Protein AF-A0A316ZAU4-F1 (afdb_monomer_lite)

Radius of gyration: 30.76 Å; chains: 1; bounding box: 51×121×103 Å

Organism: NCBI:txid58919

Foldseek 3Di:
DWAAAEQPPAPLCRLVRRVVLVCQLAAYEYAPDDQPDLDDDDHDVVRLVSNLVSCVVRNVQLRYEYEAHPQQAQLAPPPVSNVSNLSSVLVVQLVCQSSVHQHYEYELHFPQPVDDLLSSLLSSLVSLQVSVVPHDSGHQYAHEAALQPDGGARLALLSVLSSCVSHDPNVRYAYAYAPVSPVSSPQQQQDPVSVVVSVVRNCVRHRLVRHAAYEHDDDAAAQAQPDPSHPQSLLCCQAPPSCVVHHYYYPHLDPSSLRVVLSVQSHPFDSDVVRSVSSVVSVVVVVVVVVVVVVVVVVVVVVVVVVVVVVVVVVVVVPPPDDDDDDDDDDDDDDDDDDDDDDDSPDPDPPDDDPDPPPPDDDDDDDDDDDDDDDDDDDDDDDDDDDDDDDDDDDDDDDDDDDDDDDD

Structure (mmCIF, N/CA/C/O backbone):
data_AF-A0A316ZAU4-F1
#
_entry.id   AF-A0A316ZAU4-F1
#
loop_
_atom_site.group_PDB
_atom_site.id
_atom_site.type_symbol
_atom_site.label_atom_id
_atom_site.label_alt_id
_atom_site.label_comp_id
_atom_site.label_asym_id
_atom_site.label_entity_id
_atom_site.label_seq_id
_atom_site.pdbx_PDB_ins_code
_atom_site.Cartn_x
_atom_site.Cartn_y
_atom_site.Cartn_z
_atom_site.occupancy
_atom_site.B_iso_or_equiv
_atom_site.auth_seq_id
_atom_site.auth_comp_id
_atom_site.auth_asym_id
_atom_site.auth_atom_id
_atom_site.pdbx_PDB_model_num
ATOM 1 N N . VAL A 1 1 ? 2.815 -11.013 -7.780 1.00 87.25 1 VAL A N 1
ATOM 2 C CA . VAL A 1 1 ? 3.074 -9.557 -7.903 1.00 87.25 1 VAL A CA 1
ATOM 3 C C . VAL A 1 1 ? 2.043 -8.928 -8.826 1.00 87.25 1 VAL A C 1
ATOM 5 O O . VAL A 1 1 ? 1.837 -9.440 -9.920 1.00 87.25 1 VAL A O 1
ATOM 8 N N . GLY A 1 2 ? 1.412 -7.830 -8.415 1.00 89.62 2 GLY A N 1
ATOM 9 C CA . GLY A 1 2 ? 0.558 -7.025 -9.292 1.00 89.62 2 GLY A CA 1
ATOM 10 C C . GLY A 1 2 ? 0.738 -5.532 -9.057 1.00 89.62 2 GLY A C 1
ATOM 11 O O . GLY A 1 2 ? 1.816 -5.103 -8.658 1.00 89.62 2 GLY A O 1
ATOM 12 N N . ALA A 1 3 ? -0.288 -4.733 -9.349 1.00 89.75 3 ALA A N 1
ATOM 13 C CA . ALA A 1 3 ? -0.205 -3.277 -9.273 1.00 89.75 3 ALA A CA 1
ATOM 14 C C . ALA A 1 3 ? -1.534 -2.631 -8.872 1.00 89.75 3 ALA A C 1
ATOM 16 O O . ALA A 1 3 ? -2.580 -3.290 -8.838 1.00 89.75 3 ALA A O 1
ATOM 17 N N . HIS A 1 4 ? -1.490 -1.330 -8.598 1.00 89.94 4 HIS A N 1
ATOM 18 C CA . HIS A 1 4 ? -2.667 -0.510 -8.372 1.00 89.94 4 HIS A CA 1
ATOM 19 C C . HIS A 1 4 ? -3.370 -0.171 -9.699 1.00 89.94 4 HIS A C 1
ATOM 21 O O . HIS A 1 4 ? -3.170 0.888 -10.293 1.00 89.94 4 HIS A O 1
ATOM 27 N N . VAL A 1 5 ? -4.257 -1.043 -10.165 1.00 89.62 5 VAL A N 1
ATOM 28 C CA . VAL A 1 5 ? -4.909 -0.905 -11.474 1.00 89.62 5 VAL A CA 1
ATOM 29 C C . VAL A 1 5 ? -6.103 0.050 -11.464 1.00 89.62 5 VAL A C 1
ATOM 31 O O . VAL A 1 5 ? -6.758 0.280 -10.445 1.00 89.62 5 VAL A O 1
ATOM 34 N N . SER A 1 6 ? -6.392 0.622 -12.635 1.00 88.62 6 SER A N 1
ATOM 35 C CA . SER A 1 6 ? -7.574 1.463 -12.826 1.00 88.62 6 SER A CA 1
ATOM 36 C C . SER A 1 6 ? -8.860 0.635 -12.869 1.00 88.62 6 SER A C 1
ATOM 38 O O . SER A 1 6 ? -8.873 -0.499 -13.351 1.00 88.62 6 SER A O 1
ATOM 40 N N . MET A 1 7 ? -9.952 1.256 -12.429 1.00 88.69 7 MET A N 1
ATOM 41 C CA . MET A 1 7 ? -11.329 0.788 -12.599 1.00 88.69 7 MET A CA 1
ATOM 42 C C . MET A 1 7 ? -12.154 1.714 -13.508 1.00 88.69 7 MET A C 1
ATOM 44 O O . MET A 1 7 ? -13.380 1.781 -13.407 1.00 88.69 7 MET A O 1
ATOM 48 N N . ALA A 1 8 ? -11.497 2.500 -14.366 1.00 85.38 8 ALA A N 1
ATOM 49 C CA . ALA A 1 8 ? -12.200 3.346 -15.319 1.00 85.38 8 ALA A CA 1
ATOM 50 C C . ALA A 1 8 ? -13.136 2.503 -16.199 1.00 85.38 8 ALA A C 1
ATOM 52 O O . ALA A 1 8 ? -12.765 1.451 -16.720 1.00 85.38 8 ALA A O 1
ATOM 53 N N . GLY A 1 9 ? -14.374 2.976 -16.342 1.00 83.31 9 GLY A N 1
ATOM 54 C CA . GLY A 1 9 ? -15.442 2.256 -17.037 1.00 83.31 9 GLY A CA 1
ATOM 55 C C . GLY A 1 9 ? -16.214 1.249 -16.177 1.00 83.31 9 GLY A C 1
ATOM 56 O O . GLY A 1 9 ? -17.257 0.802 -16.631 1.00 83.31 9 GLY A O 1
ATOM 57 N N . GLY A 1 10 ? -15.764 0.941 -14.955 1.00 88.81 10 GLY A N 1
ATOM 58 C CA . GLY A 1 10 ? -16.443 0.018 -14.042 1.00 88.81 10 GLY A CA 1
ATOM 59 C C . GLY A 1 10 ? -15.467 -0.753 -13.149 1.00 88.81 10 GLY A C 1
ATOM 60 O O . GLY A 1 10 ? -14.318 -0.999 -13.522 1.00 88.81 10 GLY A O 1
ATOM 61 N N . ILE A 1 11 ? -15.929 -1.158 -11.964 1.00 91.50 11 ILE A N 1
ATOM 62 C CA . ILE A 1 11 ? -15.140 -1.932 -10.990 1.00 91.50 11 ILE A CA 1
ATOM 63 C C . ILE A 1 11 ? -14.670 -3.276 -11.568 1.00 91.50 11 ILE A C 1
ATOM 65 O O . ILE A 1 11 ? -13.545 -3.710 -11.332 1.00 91.50 11 ILE A O 1
ATOM 69 N N . GLU A 1 12 ? -15.500 -3.901 -12.394 1.00 90.81 12 GLU A N 1
ATOM 70 C CA . GLU A 1 12 ? -15.244 -5.154 -13.093 1.00 90.81 12 GLU A CA 1
ATOM 71 C C . GLU A 1 12 ? -14.063 -5.075 -14.074 1.00 90.81 12 GLU A C 1
ATOM 73 O O . GLU A 1 12 ? -13.353 -6.068 -14.267 1.00 90.81 12 GLU A O 1
ATOM 78 N N . SER A 1 13 ? -13.799 -3.889 -14.634 1.00 91.56 13 SER A N 1
ATOM 79 C CA . SER A 1 13 ? -12.688 -3.643 -15.561 1.00 91.56 13 SER A CA 1
ATOM 80 C C . SER A 1 13 ? -11.326 -3.763 -14.880 1.00 91.56 13 SER A C 1
ATOM 82 O O . SER A 1 13 ? -10.329 -4.043 -15.547 1.00 91.56 13 SER A O 1
ATOM 84 N N . ALA A 1 14 ? -11.262 -3.612 -13.551 1.00 91.31 14 ALA A N 1
ATOM 85 C CA . ALA A 1 14 ? -10.018 -3.751 -12.799 1.00 91.31 14 ALA A CA 1
ATOM 86 C C . ALA A 1 14 ? -9.353 -5.119 -13.026 1.00 91.31 14 ALA A C 1
ATOM 88 O O . ALA A 1 14 ? -8.132 -5.199 -13.144 1.00 91.31 14 ALA A O 1
ATOM 89 N N . ILE A 1 15 ? -10.147 -6.187 -13.164 1.00 91.00 15 ILE A N 1
ATOM 90 C CA . ILE A 1 15 ? -9.628 -7.542 -13.388 1.00 91.00 15 ILE A CA 1
ATOM 91 C C . ILE A 1 15 ? -9.032 -7.692 -14.796 1.00 91.00 15 ILE A C 1
ATOM 93 O O . ILE A 1 15 ? -7.989 -8.319 -14.965 1.00 91.00 15 ILE A O 1
ATOM 97 N N . GLU A 1 16 ? -9.633 -7.079 -15.819 1.00 88.81 16 GLU A N 1
ATOM 98 C CA . GLU A 1 16 ? -9.046 -7.076 -17.169 1.00 88.81 16 GLU A CA 1
ATOM 99 C C . GLU A 1 16 ? -7.742 -6.275 -17.209 1.00 88.81 16 GLU A C 1
ATOM 101 O O . GLU A 1 16 ? -6.743 -6.723 -17.778 1.00 88.81 16 GLU A O 1
ATOM 106 N N . ASN A 1 17 ? -7.732 -5.119 -16.544 1.00 90.38 17 ASN A N 1
ATOM 107 C CA . ASN A 1 17 ? -6.554 -4.266 -16.449 1.00 90.38 17 ASN A CA 1
ATOM 108 C C . ASN A 1 17 ? -5.404 -4.984 -15.725 1.00 90.38 17 ASN A C 1
ATOM 110 O O . ASN A 1 17 ? -4.269 -4.944 -16.203 1.00 90.38 17 ASN A O 1
ATOM 114 N N . ALA A 1 18 ? -5.698 -5.717 -14.647 1.00 88.38 18 ALA A N 1
ATOM 115 C CA . ALA A 1 18 ? -4.747 -6.581 -13.945 1.00 88.38 18 ALA A CA 1
ATOM 116 C C . ALA A 1 18 ? -4.093 -7.616 -14.869 1.00 88.38 18 ALA A C 1
ATOM 118 O O . ALA A 1 18 ? -2.869 -7.760 -14.900 1.00 88.38 18 ALA A O 1
ATOM 119 N N . LYS A 1 19 ? -4.895 -8.304 -15.683 1.00 87.44 19 LYS A N 1
ATOM 120 C CA . LYS A 1 19 ? -4.382 -9.288 -16.644 1.00 87.44 19 LYS A CA 1
ATOM 121 C C . LYS A 1 19 ? -3.487 -8.644 -17.700 1.00 87.44 19 LYS A C 1
ATOM 123 O O . LYS A 1 19 ? -2.449 -9.198 -18.059 1.00 87.44 19 LYS A O 1
ATOM 128 N N . SER A 1 20 ? -3.852 -7.452 -18.174 1.00 87.25 20 SER A N 1
ATOM 129 C CA . SER A 1 20 ? -3.108 -6.750 -19.230 1.00 87.25 20 SER A CA 1
ATOM 130 C C . SER A 1 20 ? -1.668 -6.381 -18.842 1.00 87.25 20 SER A C 1
ATOM 132 O O . SER A 1 20 ? -0.811 -6.260 -19.717 1.00 87.25 20 SER A O 1
ATOM 134 N N . ILE A 1 21 ? -1.384 -6.251 -17.541 1.00 84.81 21 ILE A N 1
ATOM 135 C CA . ILE A 1 21 ? -0.046 -5.947 -17.011 1.00 84.81 21 ILE A CA 1
ATOM 136 C C . ILE A 1 21 ? 0.742 -7.198 -16.593 1.00 84.81 21 ILE A C 1
ATOM 138 O O . ILE A 1 21 ? 1.835 -7.076 -16.050 1.00 84.81 21 ILE A O 1
ATOM 142 N N . GLY A 1 22 ? 0.208 -8.398 -16.842 1.00 81.00 22 GLY A N 1
ATOM 143 C CA . GLY A 1 22 ? 0.849 -9.664 -16.478 1.00 81.00 22 GLY A CA 1
ATOM 144 C C . GLY A 1 22 ? 0.615 -10.106 -15.031 1.00 81.00 22 GLY A C 1
ATOM 145 O O . GLY A 1 22 ? 1.192 -11.105 -14.613 1.00 81.00 22 GLY A O 1
ATOM 146 N N . ALA A 1 23 ? -0.258 -9.429 -14.277 1.00 80.50 23 ALA A N 1
ATOM 147 C CA . ALA A 1 23 ? -0.613 -9.791 -12.902 1.00 80.50 23 ALA A CA 1
ATOM 148 C C . ALA A 1 23 ? -1.681 -10.905 -12.857 1.00 80.50 23 ALA A C 1
ATOM 150 O O . ALA A 1 23 ? -2.677 -10.784 -12.144 1.00 80.50 23 ALA A O 1
ATOM 151 N N . ASN A 1 24 ? -1.523 -11.960 -13.665 1.00 70.88 24 ASN A N 1
ATOM 152 C CA . ASN A 1 24 ? -2.534 -13.002 -13.884 1.00 70.88 24 ASN A CA 1
ATOM 153 C C . ASN A 1 24 ? -2.763 -13.842 -12.620 1.00 70.88 24 ASN A C 1
ATOM 155 O O . ASN A 1 24 ? -1.924 -14.664 -12.262 1.00 70.88 24 ASN A O 1
ATOM 159 N N . GLY A 1 25 ? -3.907 -13.650 -11.959 1.00 62.72 25 GLY A N 1
ATOM 160 C CA . GLY A 1 25 ? -4.211 -14.331 -10.699 1.00 62.72 25 GLY A CA 1
ATOM 161 C C . GLY A 1 25 ? -3.302 -13.891 -9.548 1.00 62.72 25 GLY A C 1
ATOM 162 O O . GLY A 1 25 ? -3.104 -14.645 -8.601 1.00 62.72 25 GLY A O 1
ATOM 163 N N . GLU A 1 26 ? -2.740 -12.689 -9.618 1.00 79.69 26 GLU A N 1
ATOM 164 C CA . GLU A 1 26 ? -1.905 -12.090 -8.576 1.00 79.69 26 GLU A CA 1
ATOM 165 C C . GLU A 1 26 ? -2.675 -11.001 -7.819 1.00 79.69 26 GLU A C 1
ATOM 167 O O . GLU A 1 26 ? -3.785 -10.629 -8.200 1.00 79.69 26 GLU A O 1
ATOM 172 N N . ARG A 1 27 ? -2.121 -10.488 -6.714 1.00 78.50 27 ARG A N 1
ATOM 173 C CA . ARG A 1 27 ? -2.789 -9.415 -5.961 1.00 78.50 27 ARG A CA 1
ATOM 174 C C . ARG A 1 27 ? -2.812 -8.096 -6.714 1.00 78.50 27 ARG A C 1
ATOM 176 O O . ARG A 1 27 ? -1.813 -7.712 -7.311 1.00 78.50 27 ARG A O 1
ATOM 183 N N . VAL A 1 28 ? -3.932 -7.386 -6.630 1.00 84.50 28 VAL A N 1
ATOM 184 C CA . VAL A 1 28 ? -4.105 -6.056 -7.221 1.00 84.50 28 VAL A CA 1
ATOM 185 C C . VAL A 1 28 ? -4.716 -5.092 -6.231 1.00 84.50 28 VAL A C 1
ATOM 187 O O . VAL A 1 28 ? -5.615 -5.461 -5.472 1.00 84.50 28 VAL A O 1
ATOM 190 N N . ALA A 1 29 ? -4.247 -3.849 -6.279 1.00 84.50 29 ALA A N 1
ATOM 191 C CA . ALA A 1 29 ? -4.902 -2.760 -5.583 1.00 84.50 29 ALA A CA 1
ATOM 192 C C . ALA A 1 29 ? -5.804 -1.973 -6.521 1.00 84.50 29 ALA A C 1
ATOM 194 O O . ALA A 1 29 ? -5.589 -1.917 -7.733 1.00 84.50 29 ALA A O 1
ATOM 195 N N . ILE A 1 30 ? -6.841 -1.388 -5.939 1.00 86.25 30 ILE A N 1
ATOM 196 C CA . ILE A 1 30 ? -7.834 -0.582 -6.639 1.00 86.25 30 ILE A CA 1
ATOM 197 C C . ILE A 1 30 ? -8.255 0.593 -5.756 1.00 86.25 30 ILE A C 1
ATOM 199 O O . ILE A 1 30 ? -8.153 0.537 -4.535 1.00 86.25 30 ILE A O 1
ATOM 203 N N . LYS A 1 31 ? -8.796 1.647 -6.361 1.00 82.81 31 LYS A N 1
ATOM 204 C CA . LYS A 1 31 ? -9.371 2.793 -5.642 1.00 82.81 31 LYS A CA 1
ATOM 205 C C . LYS A 1 31 ? -10.885 2.754 -5.726 1.00 82.81 31 LYS A C 1
ATOM 207 O O . LYS A 1 31 ? -11.422 3.122 -6.760 1.00 82.81 31 LYS A O 1
ATOM 212 N N . LEU A 1 32 ? -11.575 2.360 -4.655 1.00 83.00 32 LEU A N 1
ATOM 213 C CA . LEU A 1 32 ? -13.051 2.301 -4.638 1.00 83.00 32 LEU A CA 1
ATOM 214 C C . LEU A 1 32 ? -13.719 3.665 -4.846 1.00 83.00 32 LEU A C 1
ATOM 216 O O . LEU A 1 32 ? -14.907 3.723 -5.167 1.00 83.00 32 LEU A O 1
ATOM 220 N N . ARG A 1 33 ? -12.950 4.749 -4.688 1.00 83.19 33 ARG A N 1
ATOM 221 C CA . ARG A 1 33 ? -13.395 6.123 -4.893 1.00 83.19 33 ARG A CA 1
ATOM 222 C C . ARG A 1 33 ? -12.356 6.994 -5.608 1.00 83.19 33 ARG A C 1
ATOM 224 O O . ARG A 1 33 ? -11.154 6.728 -5.513 1.00 83.19 33 ARG A O 1
ATOM 231 N N . PRO A 1 34 ? -12.792 8.071 -6.291 1.00 75.75 34 PRO A N 1
ATOM 232 C CA . PRO A 1 34 ? -11.889 9.103 -6.793 1.00 75.75 34 PRO A CA 1
ATOM 233 C C . PRO A 1 34 ? -11.064 9.738 -5.664 1.00 75.75 34 PRO A C 1
ATOM 235 O O . PRO A 1 34 ? -11.558 9.931 -4.556 1.00 75.75 34 PRO A O 1
ATOM 238 N N . LYS A 1 35 ? -9.816 10.122 -5.966 1.00 68.75 35 LYS A N 1
ATOM 239 C CA . LYS A 1 35 ? -8.818 10.566 -4.969 1.00 68.75 35 LYS A CA 1
ATOM 240 C C . LYS A 1 35 ? -9.220 11.794 -4.138 1.00 68.75 35 LYS A C 1
ATOM 242 O O . LYS A 1 35 ? -8.690 11.956 -3.051 1.00 68.75 35 LYS A O 1
ATOM 247 N N . MET A 1 36 ? -10.102 12.651 -4.654 1.00 74.75 36 MET A N 1
ATOM 248 C CA . MET A 1 36 ? -10.452 13.947 -4.050 1.00 74.75 36 MET A CA 1
ATOM 249 C C . MET A 1 36 ? -11.959 14.089 -3.789 1.00 74.75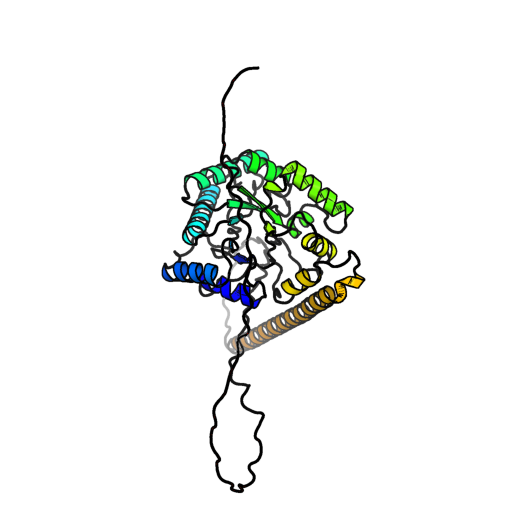 36 MET A C 1
ATOM 251 O O . MET A 1 36 ? -12.505 15.187 -3.850 1.00 74.75 36 MET A O 1
ATOM 255 N N . ALA A 1 37 ? -12.657 12.976 -3.544 1.00 80.25 37 ALA A N 1
ATOM 256 C CA . ALA A 1 37 ? -14.097 12.977 -3.306 1.00 80.25 37 ALA A CA 1
ATOM 257 C C . ALA A 1 37 ? -14.460 12.230 -2.016 1.00 80.25 37 ALA A C 1
ATOM 259 O O . ALA A 1 37 ? -14.041 11.094 -1.800 1.00 80.25 37 ALA A O 1
ATOM 260 N N . TRP A 1 38 ? -15.294 12.862 -1.185 1.00 82.06 38 TRP A N 1
ATOM 261 C CA . TRP A 1 38 ? -15.847 12.255 0.032 1.00 82.06 38 TRP A CA 1
ATOM 262 C C . TRP A 1 38 ? -16.930 11.218 -0.271 1.00 82.06 38 TRP A C 1
ATOM 264 O O . TRP A 1 38 ? -17.005 10.193 0.399 1.00 82.06 38 TRP A O 1
ATOM 274 N N . ALA A 1 39 ? -17.744 11.466 -1.299 1.00 79.88 39 ALA A N 1
ATOM 275 C CA . ALA A 1 39 ? -18.855 10.608 -1.689 1.00 79.88 39 ALA A CA 1
ATOM 276 C C . ALA A 1 39 ? -18.586 9.934 -3.038 1.00 79.88 39 ALA A C 1
ATOM 278 O O . ALA A 1 39 ? -18.037 10.545 -3.957 1.00 79.88 39 ALA A O 1
ATOM 279 N N . SER A 1 40 ? -19.035 8.688 -3.171 1.00 83.06 40 SER A N 1
ATOM 280 C CA . SER A 1 40 ? -19.042 7.950 -4.433 1.00 83.06 40 SER A CA 1
ATOM 281 C C . SER A 1 40 ? -20.441 7.439 -4.734 1.00 83.06 40 SER A C 1
ATOM 283 O O . SER A 1 40 ? -21.188 7.064 -3.831 1.00 83.06 40 SER A O 1
ATOM 285 N N . LYS A 1 41 ? -20.801 7.388 -6.019 1.00 88.38 41 LYS A N 1
ATOM 286 C CA . LYS A 1 41 ? -22.082 6.805 -6.433 1.00 88.38 41 LYS A CA 1
ATOM 287 C C . LYS A 1 41 ? -22.174 5.343 -5.960 1.00 88.38 41 LYS A C 1
ATOM 289 O O . LYS A 1 41 ? -21.136 4.670 -5.891 1.00 88.38 41 LYS A O 1
ATOM 294 N N . PRO A 1 42 ? -23.379 4.843 -5.634 1.00 91.25 42 PRO A N 1
ATOM 295 C CA . PRO A 1 42 ? -23.580 3.421 -5.382 1.00 91.25 42 PRO A CA 1
ATOM 296 C C . PRO A 1 42 ? -23.068 2.579 -6.555 1.00 91.25 42 PRO A C 1
ATOM 298 O O . PRO A 1 42 ? -23.195 2.985 -7.712 1.00 91.25 42 PRO A O 1
ATOM 301 N N . ILE A 1 43 ? -22.483 1.419 -6.256 1.00 92.56 43 ILE A N 1
ATOM 302 C CA . ILE A 1 43 ? -22.035 0.476 -7.285 1.00 92.56 43 ILE A CA 1
ATOM 303 C C . ILE A 1 43 ? -23.283 -0.251 -7.807 1.00 92.56 43 ILE A C 1
ATOM 305 O O . ILE A 1 43 ? -23.983 -0.867 -7.001 1.00 92.56 43 ILE A O 1
ATOM 309 N N . PRO A 1 44 ? -23.603 -0.192 -9.112 1.00 94.69 44 PRO A N 1
ATOM 310 C CA . PRO A 1 44 ? -24.759 -0.909 -9.638 1.00 94.69 44 PRO A CA 1
ATOM 311 C C . PRO A 1 44 ? -24.618 -2.419 -9.415 1.00 94.69 44 PRO A C 1
ATOM 313 O O . PRO A 1 44 ? -23.530 -2.970 -9.583 1.00 94.69 44 PRO A O 1
ATOM 316 N N . GLN A 1 45 ? -25.721 -3.102 -9.094 1.00 95.62 45 GLN A N 1
ATOM 317 C CA . GLN A 1 45 ? -25.695 -4.538 -8.779 1.00 95.62 45 GLN A CA 1
ATOM 318 C C . GLN A 1 45 ? -25.087 -5.379 -9.913 1.00 95.62 45 GLN A C 1
ATOM 320 O O . GLN A 1 45 ? -24.281 -6.265 -9.654 1.00 95.62 45 GLN A O 1
ATOM 325 N N . ALA A 1 46 ? -25.381 -5.038 -11.172 1.00 96.50 46 ALA A N 1
ATOM 326 C CA . ALA A 1 46 ? -24.801 -5.714 -12.333 1.00 96.50 46 ALA A CA 1
ATOM 327 C C . ALA A 1 46 ? -23.259 -5.658 -12.349 1.00 96.50 46 ALA A C 1
ATOM 329 O O . ALA A 1 46 ? -22.610 -6.643 -12.693 1.00 96.50 46 ALA A O 1
ATOM 330 N N . ASN A 1 47 ? -22.665 -4.533 -11.935 1.00 95.88 47 ASN A N 1
ATOM 331 C CA . ASN A 1 47 ? -21.214 -4.382 -11.832 1.00 95.88 47 ASN A CA 1
ATOM 332 C C . ASN A 1 47 ? -20.639 -5.194 -10.659 1.00 95.88 47 ASN A C 1
ATOM 334 O O . ASN A 1 47 ? -19.555 -5.758 -10.784 1.00 95.88 47 ASN A O 1
ATOM 338 N N . VAL A 1 48 ? -21.362 -5.286 -9.536 1.00 96.25 48 VAL A N 1
ATOM 339 C CA . VAL A 1 48 ? -20.979 -6.137 -8.393 1.00 96.25 48 VAL A CA 1
ATOM 340 C C . VAL A 1 48 ? -20.945 -7.608 -8.805 1.00 96.25 48 VAL A C 1
ATOM 342 O O . VAL A 1 48 ? -19.959 -8.300 -8.543 1.00 96.25 48 VAL A O 1
ATOM 345 N N . ASP A 1 49 ? -22.000 -8.080 -9.469 1.00 97.12 49 ASP A N 1
ATOM 346 C CA . ASP A 1 49 ? -22.124 -9.473 -9.900 1.00 97.12 49 ASP A CA 1
ATOM 347 C C . ASP A 1 49 ? -21.042 -9.828 -10.926 1.00 97.12 49 ASP A C 1
ATOM 349 O O . ASP A 1 49 ? -20.373 -10.858 -10.811 1.00 97.12 49 ASP A O 1
ATOM 353 N N . GLU A 1 50 ? -20.806 -8.936 -11.891 1.00 96.69 50 GLU A N 1
ATOM 354 C CA . GLU A 1 50 ? -19.780 -9.120 -12.913 1.00 96.69 50 GLU A CA 1
ATOM 355 C C . GLU A 1 50 ? -18.363 -9.088 -12.325 1.00 96.69 50 GLU A C 1
ATOM 357 O O . GLU A 1 50 ? -17.521 -9.913 -12.693 1.00 96.69 50 GLU A O 1
ATOM 362 N N . PHE A 1 51 ? -18.098 -8.195 -11.367 1.00 95.81 51 PHE A N 1
ATOM 363 C CA . PHE A 1 51 ? -16.835 -8.171 -10.633 1.00 95.81 51 PHE A CA 1
ATOM 364 C C . PHE A 1 51 ? -16.591 -9.499 -9.913 1.00 95.81 51 PHE A C 1
ATOM 366 O O . PHE A 1 51 ? -15.551 -10.124 -10.123 1.00 95.81 51 PHE A O 1
ATOM 373 N N . LYS A 1 52 ? -17.562 -9.984 -9.128 1.00 96.00 52 LYS A N 1
ATOM 374 C CA . LYS A 1 52 ? -17.447 -11.261 -8.405 1.00 96.00 52 LYS A CA 1
ATOM 375 C C . LYS A 1 52 ? -17.236 -12.438 -9.354 1.00 96.00 52 LYS A C 1
ATOM 377 O O . LYS A 1 52 ? -16.377 -13.286 -9.105 1.00 96.00 52 LYS A O 1
ATOM 382 N N . ARG A 1 53 ? -17.969 -12.468 -10.473 1.00 96.19 53 ARG A N 1
ATOM 383 C CA . ARG A 1 53 ? -17.822 -13.494 -11.514 1.00 96.19 53 ARG A CA 1
ATOM 384 C C . ARG A 1 53 ? -16.403 -13.513 -12.079 1.00 96.19 53 ARG A C 1
ATOM 386 O O . ARG A 1 53 ? -15.814 -14.585 -12.195 1.00 96.19 53 ARG A O 1
ATOM 393 N N . ARG A 1 54 ? -15.846 -12.346 -12.418 1.00 93.88 54 ARG A N 1
ATOM 394 C CA . ARG A 1 54 ? -14.480 -12.217 -12.952 1.00 93.88 54 ARG A CA 1
ATOM 395 C C . ARG A 1 54 ? -13.425 -12.576 -11.921 1.00 93.88 54 ARG A C 1
ATOM 397 O O . ARG A 1 54 ? -12.498 -13.304 -12.254 1.00 93.88 54 ARG A O 1
ATOM 404 N N . VAL A 1 55 ? -13.586 -12.120 -10.680 1.00 93.44 55 VAL A N 1
ATOM 405 C CA . VAL A 1 55 ? -12.688 -12.463 -9.571 1.00 93.44 55 VAL A CA 1
ATOM 406 C C . VAL A 1 55 ? -12.567 -13.977 -9.428 1.00 93.44 55 VAL A C 1
ATOM 408 O O . VAL A 1 55 ? -11.453 -14.495 -9.370 1.00 93.44 55 VAL A O 1
ATOM 411 N N . LEU A 1 56 ? -13.695 -14.690 -9.445 1.00 93.25 56 LEU A N 1
ATOM 412 C CA . LEU A 1 56 ? -13.701 -16.147 -9.362 1.00 93.25 56 LEU A CA 1
ATOM 413 C C . LEU A 1 56 ? -13.105 -16.800 -10.617 1.00 93.25 56 LEU A C 1
ATOM 415 O O . LEU A 1 56 ? -12.210 -17.634 -10.508 1.00 93.25 56 LEU A O 1
ATOM 419 N N . ALA A 1 57 ? -13.587 -16.421 -11.804 1.00 92.75 57 ALA A N 1
ATOM 420 C CA . ALA A 1 57 ? -13.203 -17.054 -13.067 1.00 92.75 57 ALA A CA 1
ATOM 421 C C . ALA A 1 57 ? -11.715 -16.877 -13.408 1.00 92.75 57 ALA A C 1
ATOM 423 O O . ALA A 1 57 ? -11.121 -17.742 -14.044 1.00 92.75 57 ALA A O 1
ATOM 424 N N . GLU A 1 58 ? -11.118 -15.765 -12.983 1.00 90.06 58 GLU A N 1
ATOM 425 C CA . GLU A 1 58 ? -9.743 -15.383 -13.316 1.00 90.06 58 GLU A CA 1
ATOM 426 C C . GLU A 1 58 ? -8.766 -15.619 -12.148 1.00 90.06 58 GLU A C 1
ATOM 428 O O . GLU A 1 58 ? -7.594 -15.252 -12.226 1.00 90.06 58 GLU A O 1
ATOM 433 N N . GLY A 1 59 ? -9.229 -16.234 -11.052 1.00 89.31 59 GLY A N 1
ATOM 434 C CA . GLY A 1 59 ? -8.377 -16.650 -9.937 1.00 89.31 59 GLY A CA 1
ATOM 435 C C . GLY A 1 59 ? -7.900 -15.516 -9.021 1.00 89.31 59 GLY A C 1
ATOM 436 O O . GLY A 1 59 ? -6.820 -15.630 -8.438 1.00 89.31 59 GLY A O 1
ATOM 437 N N . TYR A 1 60 ? -8.687 -14.447 -8.866 1.00 88.06 60 TYR A N 1
ATOM 438 C CA . TYR A 1 60 ? -8.414 -13.305 -7.978 1.00 88.06 60 TYR A CA 1
ATOM 439 C C . TYR A 1 60 ? -9.113 -13.390 -6.609 1.00 88.06 60 TYR A C 1
ATOM 441 O O . TYR A 1 60 ? -9.127 -12.404 -5.870 1.00 88.06 60 TYR A O 1
ATOM 449 N N . THR A 1 61 ? -9.706 -14.531 -6.244 1.00 87.69 61 THR A N 1
ATOM 450 C CA . THR A 1 61 ? -10.343 -14.720 -4.927 1.00 87.69 61 THR A CA 1
ATOM 451 C C . THR A 1 61 ? -9.379 -14.358 -3.800 1.00 87.69 61 THR A C 1
ATOM 453 O O . THR A 1 61 ? -8.264 -14.877 -3.753 1.00 87.69 61 THR A O 1
ATOM 456 N N . SER A 1 62 ? -9.802 -13.445 -2.922 1.00 84.62 62 SER A N 1
ATOM 457 C CA . SER A 1 62 ? -8.986 -12.886 -1.836 1.00 84.62 62 SER A CA 1
ATOM 458 C C . SER A 1 62 ? -7.690 -12.211 -2.308 1.00 84.62 62 SER A C 1
ATOM 460 O O . SER A 1 62 ? -6.740 -12.114 -1.540 1.00 84.62 62 SER A O 1
ATOM 462 N N . LYS A 1 63 ? -7.615 -11.746 -3.565 1.00 86.56 63 LYS A N 1
ATOM 463 C CA . LYS A 1 63 ? -6.428 -11.086 -4.144 1.00 86.56 63 LYS A CA 1
ATOM 464 C C . LYS A 1 63 ? -6.624 -9.600 -4.452 1.00 86.56 63 LYS A C 1
ATOM 466 O O . LYS A 1 63 ? -5.663 -8.919 -4.793 1.00 86.56 63 LYS A O 1
ATOM 471 N N . VAL A 1 64 ? -7.831 -9.073 -4.297 1.00 90.94 64 VAL A N 1
ATOM 472 C CA . VAL A 1 64 ? -8.099 -7.640 -4.467 1.00 90.94 64 VAL A CA 1
ATOM 473 C C . VAL A 1 64 ? -7.938 -6.938 -3.121 1.00 90.94 64 VAL A C 1
ATOM 475 O O . VAL A 1 64 ? -8.452 -7.418 -2.115 1.00 90.94 64 VAL A O 1
ATOM 478 N N . MET A 1 65 ? -7.204 -5.830 -3.100 1.00 91.44 65 MET A N 1
ATOM 479 C CA . MET A 1 65 ? -6.932 -5.039 -1.900 1.00 91.44 65 MET A CA 1
ATOM 480 C C . MET A 1 65 ? -7.115 -3.554 -2.211 1.00 91.44 65 MET A C 1
ATOM 482 O O . MET A 1 65 ? -6.196 -2.906 -2.708 1.00 91.44 65 MET A O 1
ATOM 486 N N . PRO A 1 66 ? -8.302 -2.989 -1.978 1.00 92.75 66 PRO A N 1
ATOM 487 C CA . PRO A 1 66 ? -8.516 -1.579 -2.191 1.00 92.75 66 PRO A CA 1
ATOM 488 C C . PRO A 1 66 ? -7.651 -0.709 -1.292 1.00 92.75 66 PRO A C 1
ATOM 490 O O . PRO A 1 66 ? -7.386 -1.067 -0.146 1.00 92.75 66 PRO A O 1
ATOM 493 N N . HIS A 1 67 ? -7.279 0.453 -1.815 1.00 90.94 67 HIS A N 1
ATOM 494 C CA . HIS A 1 67 ? -6.651 1.517 -1.055 1.00 90.94 67 HIS A CA 1
ATOM 495 C C . HIS A 1 67 ? -7.683 2.617 -0.775 1.00 90.94 67 HIS A C 1
ATOM 497 O O . HIS A 1 67 ? -8.332 3.124 -1.698 1.00 90.94 67 HIS A O 1
ATOM 503 N N . GLY A 1 68 ? -7.817 2.997 0.495 1.00 88.00 68 GLY A N 1
ATOM 504 C CA . GLY A 1 68 ? -8.667 4.088 0.957 1.00 88.00 68 GLY A CA 1
ATOM 505 C C . GLY A 1 68 ? -8.255 5.448 0.392 1.00 88.00 68 GLY A C 1
ATOM 506 O O . GLY A 1 68 ? -7.158 5.633 -0.139 1.00 88.00 68 GLY A O 1
ATOM 507 N N . CYS A 1 69 ? -9.155 6.421 0.478 1.00 84.06 69 CYS A N 1
ATOM 508 C CA . CYS A 1 69 ? -8.897 7.768 -0.024 1.00 84.06 69 CYS A CA 1
ATOM 509 C C . CYS A 1 69 ? -7.926 8.556 0.859 1.00 84.06 69 CYS A C 1
ATOM 511 O O . CYS A 1 69 ? -8.015 8.516 2.081 1.00 84.06 69 CYS A O 1
ATOM 513 N N . TYR A 1 70 ? -7.061 9.347 0.221 1.00 82.31 70 TYR A N 1
ATOM 514 C CA . TYR A 1 70 ? -6.078 10.207 0.889 1.00 82.31 70 TYR A CA 1
ATOM 515 C C . TYR A 1 70 ? -6.701 11.304 1.763 1.00 82.31 70 TYR A C 1
ATOM 517 O O . TYR A 1 70 ? -6.021 11.865 2.612 1.00 82.31 70 TYR A O 1
ATOM 525 N N . LEU A 1 71 ? -7.977 11.644 1.543 1.00 87.31 71 LEU A N 1
ATOM 526 C CA . LEU A 1 71 ? -8.682 12.626 2.371 1.00 87.31 71 LEU A CA 1
ATOM 527 C C . LEU A 1 71 ? -9.024 12.079 3.763 1.00 87.31 71 LEU A C 1
ATOM 529 O O . LEU A 1 71 ? -9.267 12.863 4.679 1.00 87.31 71 LEU A O 1
ATOM 533 N N . THR A 1 72 ? -9.066 10.755 3.925 1.00 91.94 72 THR A N 1
ATOM 534 C CA . THR A 1 72 ? -9.397 10.117 5.197 1.00 91.94 72 THR A CA 1
ATOM 535 C C . THR A 1 72 ? -8.271 10.349 6.198 1.00 91.94 72 THR A C 1
ATOM 537 O O . THR A 1 72 ? -7.149 9.896 6.000 1.00 91.94 72 THR A O 1
ATOM 540 N N . ASN A 1 73 ? -8.588 11.016 7.306 1.00 95.94 73 ASN A N 1
ATOM 541 C CA . ASN A 1 73 ? -7.692 11.165 8.446 1.00 95.94 73 ASN A CA 1
ATOM 542 C C . ASN A 1 73 ? -8.432 10.766 9.730 1.00 95.94 73 ASN A C 1
ATOM 544 O O . ASN A 1 73 ? -9.150 11.577 10.318 1.00 95.94 73 ASN A O 1
ATOM 548 N N . LEU A 1 74 ? -8.256 9.513 10.164 1.00 97.00 74 LEU A N 1
ATOM 549 C CA . LEU A 1 74 ? -8.879 9.009 11.394 1.00 97.00 74 LEU A CA 1
ATOM 550 C C . LEU A 1 74 ? -8.185 9.531 12.660 1.00 97.00 74 LEU A C 1
ATOM 552 O O . LEU A 1 74 ? -8.811 9.570 13.712 1.00 97.00 74 LEU A O 1
ATOM 556 N N . GLY A 1 75 ? -6.929 9.975 12.555 1.00 96.00 75 GLY A N 1
ATOM 557 C CA . GLY A 1 75 ? -6.160 10.569 13.654 1.00 96.00 75 GLY A CA 1
ATOM 558 C C . GLY A 1 75 ? -6.412 12.061 13.876 1.00 96.00 75 GLY A C 1
ATOM 559 O O . GLY A 1 75 ? -5.749 12.662 14.717 1.00 96.00 75 GLY A O 1
ATOM 560 N N . ASN A 1 76 ? -7.337 12.677 13.133 1.00 96.38 76 ASN A N 1
ATOM 561 C CA . ASN A 1 76 ? -7.620 14.103 13.266 1.00 96.38 76 ASN A CA 1
ATOM 562 C C . ASN A 1 76 ? -8.305 14.393 14.618 1.00 96.38 76 ASN A C 1
ATOM 564 O O . ASN A 1 76 ? -9.365 13.812 14.870 1.00 96.38 76 ASN A O 1
ATOM 568 N N . PRO A 1 77 ? -7.772 15.289 15.471 1.00 95.12 77 PRO A N 1
ATOM 569 C CA . PRO A 1 77 ? -8.407 15.632 16.745 1.00 95.12 77 PRO A CA 1
ATOM 570 C C . PRO A 1 77 ? -9.717 16.416 16.570 1.00 95.12 77 PRO A C 1
ATOM 572 O O . PRO A 1 77 ? -10.597 16.329 17.423 1.00 95.12 77 PRO A O 1
ATOM 575 N N . ASP A 1 78 ? -9.897 17.110 15.442 1.00 97.00 78 ASP A N 1
ATOM 576 C CA . ASP A 1 78 ? -11.139 17.806 15.084 1.00 97.00 78 ASP A CA 1
ATOM 577 C C . ASP A 1 78 ? -12.265 16.797 14.800 1.00 97.00 78 ASP A C 1
ATOM 579 O O . ASP A 1 78 ? -12.182 15.993 13.864 1.00 97.00 78 ASP A O 1
ATOM 583 N N . GLU A 1 79 ? -13.315 16.828 15.624 1.00 96.00 79 GLU A N 1
ATOM 584 C CA . GLU A 1 79 ? -14.392 15.834 15.590 1.00 96.00 79 GLU A CA 1
ATOM 585 C C . GLU A 1 79 ? -15.183 15.850 14.281 1.00 96.00 79 GLU A C 1
ATOM 587 O O . GLU A 1 79 ? -15.504 14.786 13.756 1.00 96.00 79 GLU A O 1
ATOM 592 N N . ASP A 1 80 ? -15.435 17.026 13.703 1.00 96.06 80 ASP A N 1
ATOM 593 C CA . ASP A 1 80 ? -16.203 17.164 12.464 1.00 96.06 80 ASP A CA 1
ATOM 594 C C . ASP A 1 80 ? -15.417 16.628 11.263 1.00 96.06 80 ASP A C 1
ATOM 596 O O . ASP A 1 80 ? -15.954 15.927 10.395 1.00 96.06 80 ASP A O 1
ATOM 600 N N . LYS A 1 81 ? -14.114 16.930 11.197 1.00 95.94 81 LYS A N 1
ATOM 601 C CA . LYS A 1 81 ? -13.225 16.389 10.154 1.00 95.94 81 LYS A CA 1
ATOM 602 C C . LYS A 1 81 ? -13.050 14.883 10.306 1.00 95.94 81 LYS A C 1
ATOM 604 O O . LYS A 1 81 ? -13.041 14.157 9.303 1.00 95.94 81 LYS A O 1
ATOM 609 N N . ARG A 1 82 ? -12.949 14.403 11.546 1.00 96.44 82 ARG A N 1
ATOM 610 C CA . ARG A 1 82 ? -12.877 12.974 11.845 1.00 96.44 82 ARG A CA 1
ATOM 611 C C . ARG A 1 82 ? -14.180 12.265 11.492 1.00 96.44 82 ARG A C 1
ATOM 613 O O . ARG A 1 82 ? -14.122 11.217 10.862 1.00 96.44 82 ARG A O 1
ATOM 620 N N . ALA A 1 83 ? -15.343 12.847 11.777 1.00 95.81 83 ALA A N 1
ATOM 621 C CA . ALA A 1 83 ? -16.644 12.286 11.413 1.00 95.81 83 ALA A CA 1
ATOM 622 C C . ALA A 1 83 ? -16.807 12.143 9.890 1.00 95.81 83 ALA A C 1
ATOM 624 O O . ALA A 1 83 ? -17.276 11.108 9.414 1.00 95.81 83 ALA A O 1
ATOM 625 N N . LYS A 1 84 ? -16.344 13.127 9.103 1.00 94.94 84 LYS A N 1
ATOM 626 C CA . LYS A 1 84 ? -16.300 13.024 7.629 1.00 94.94 84 LYS A CA 1
ATOM 627 C C . LYS A 1 84 ? -15.391 11.888 7.156 1.00 94.94 84 LYS A C 1
ATOM 629 O O . LYS A 1 84 ? -15.784 11.112 6.284 1.00 94.94 84 LYS A O 1
ATOM 634 N N . SER A 1 85 ? -14.207 11.769 7.757 1.00 95.75 85 SER A N 1
ATOM 635 C CA . SER A 1 85 ? -13.262 10.677 7.483 1.00 95.75 85 SER A CA 1
ATOM 636 C C . SER A 1 85 ? -13.857 9.317 7.833 1.00 95.75 85 SER A C 1
ATOM 638 O O . SER A 1 85 ? -13.777 8.390 7.034 1.00 95.75 85 SER A O 1
ATOM 640 N N . MET A 1 86 ? -14.525 9.221 8.981 1.00 95.75 86 MET A N 1
ATOM 641 C CA . MET A 1 86 ? -15.184 8.009 9.445 1.00 95.75 86 MET A CA 1
ATOM 642 C C . MET A 1 86 ? -16.330 7.599 8.515 1.00 95.75 86 MET A C 1
ATOM 644 O O . MET A 1 86 ? -16.419 6.436 8.143 1.00 95.75 86 MET A O 1
ATOM 648 N N . GLY A 1 87 ? -17.159 8.544 8.061 1.00 95.00 87 GLY A N 1
ATOM 649 C CA . GLY A 1 87 ? -18.221 8.259 7.091 1.00 95.00 87 GLY A CA 1
ATOM 650 C C . GLY A 1 87 ? -17.684 7.697 5.770 1.00 95.00 87 GLY A C 1
ATOM 651 O O . GLY A 1 87 ? -18.208 6.710 5.258 1.00 95.00 87 GLY A O 1
ATOM 652 N N . ALA A 1 88 ? -16.601 8.276 5.239 1.00 94.06 88 ALA A N 1
ATOM 653 C CA . ALA A 1 88 ? -15.947 7.760 4.036 1.00 94.06 88 ALA A CA 1
ATOM 654 C C . ALA A 1 88 ? -15.300 6.383 4.262 1.00 94.06 88 ALA A C 1
ATOM 656 O O . ALA A 1 88 ? -15.403 5.512 3.402 1.00 94.06 88 ALA A O 1
ATOM 657 N N . PHE A 1 89 ? -14.667 6.183 5.419 1.00 95.81 89 PHE A N 1
ATOM 658 C CA . PHE A 1 89 ? -14.038 4.924 5.805 1.00 95.81 89 PHE A CA 1
ATOM 659 C C . PHE A 1 89 ? -15.061 3.788 5.923 1.00 95.81 89 PHE A C 1
ATOM 661 O O . PHE A 1 89 ? -14.856 2.721 5.352 1.00 95.81 89 PHE A O 1
ATOM 668 N N . ILE A 1 90 ? -16.196 4.027 6.584 1.00 96.31 90 ILE A N 1
ATOM 669 C CA . ILE A 1 90 ? -17.290 3.053 6.690 1.00 96.31 90 ILE A CA 1
ATOM 670 C C . ILE A 1 90 ? -17.857 2.700 5.312 1.00 96.31 90 ILE A C 1
ATOM 672 O O . ILE A 1 90 ? -17.953 1.517 4.997 1.00 96.31 90 ILE A O 1
ATOM 676 N N . ASP A 1 91 ? -18.148 3.689 4.460 1.00 95.00 91 ASP A N 1
ATOM 677 C CA . ASP A 1 91 ? -18.653 3.436 3.100 1.00 95.00 91 ASP A CA 1
ATOM 678 C C . ASP A 1 91 ? -17.650 2.623 2.253 1.00 95.00 91 ASP A C 1
ATOM 680 O O . ASP A 1 91 ? -18.051 1.749 1.487 1.00 95.00 91 ASP A O 1
ATOM 684 N N . ASP A 1 92 ? -16.337 2.840 2.402 1.00 95.31 92 ASP A N 1
ATOM 685 C CA . ASP A 1 92 ? -15.316 2.009 1.745 1.00 95.31 92 ASP A CA 1
ATOM 686 C C . ASP A 1 92 ? -15.335 0.551 2.231 1.00 95.31 92 ASP A C 1
ATOM 688 O O . ASP A 1 92 ? -15.262 -0.380 1.421 1.00 95.31 92 ASP A O 1
ATOM 692 N N . LEU A 1 93 ? -15.460 0.335 3.541 1.00 96.81 93 LEU A N 1
ATOM 693 C CA . LEU A 1 93 ? -15.515 -1.003 4.132 1.00 96.81 93 LEU A CA 1
ATOM 694 C C . LEU A 1 93 ? -16.805 -1.742 3.747 1.00 96.81 93 LEU A C 1
ATOM 696 O O . LEU A 1 93 ? -16.762 -2.932 3.430 1.00 96.81 93 LEU A O 1
ATOM 700 N N . GLU A 1 94 ? -17.940 -1.044 3.702 1.00 96.38 94 GLU A N 1
ATOM 701 C CA . GLU A 1 94 ? -19.215 -1.591 3.227 1.00 96.38 94 GLU A CA 1
ATOM 702 C C . GLU A 1 94 ? -19.152 -1.970 1.744 1.00 96.38 94 GLU A C 1
ATOM 704 O O . GLU A 1 94 ? -19.643 -3.030 1.353 1.00 96.38 94 GLU A O 1
ATOM 709 N N . ARG A 1 95 ? -18.484 -1.163 0.909 1.00 95.62 95 ARG A N 1
ATOM 710 C CA . ARG A 1 95 ? -18.214 -1.515 -0.495 1.00 95.62 95 ARG A CA 1
ATOM 711 C C . ARG A 1 95 ? -17.329 -2.749 -0.610 1.00 95.62 95 ARG A C 1
ATOM 713 O O . ARG A 1 95 ? -17.601 -3.597 -1.459 1.00 95.62 95 ARG A O 1
ATOM 720 N N . CYS A 1 96 ? -16.306 -2.885 0.236 1.00 96.12 96 CYS A N 1
ATOM 721 C CA . CYS A 1 96 ? -15.492 -4.101 0.282 1.00 96.12 96 CYS A CA 1
ATOM 722 C C . CYS A 1 96 ? -16.353 -5.324 0.613 1.00 96.12 96 CYS A C 1
ATOM 724 O O . CYS A 1 96 ? -16.320 -6.308 -0.127 1.00 96.12 96 CYS A O 1
ATOM 726 N N . ALA A 1 97 ? -17.184 -5.237 1.655 1.00 95.88 97 ALA A N 1
ATOM 727 C CA . ALA A 1 97 ? -18.094 -6.310 2.045 1.00 95.88 97 ALA A CA 1
ATOM 728 C C . ALA A 1 97 ? -19.086 -6.659 0.918 1.00 95.88 97 ALA A C 1
ATOM 730 O O . ALA A 1 97 ? -19.261 -7.832 0.581 1.00 95.88 97 ALA A O 1
ATOM 731 N N . LEU A 1 98 ? -19.670 -5.649 0.262 1.00 95.94 98 LEU A N 1
ATOM 732 C CA . LEU A 1 98 ? -20.560 -5.822 -0.890 1.00 95.94 98 LEU A CA 1
ATOM 733 C C . LEU A 1 98 ? -19.871 -6.574 -2.034 1.00 95.94 98 LEU A C 1
ATOM 735 O O . LEU A 1 98 ? -20.476 -7.461 -2.640 1.00 95.94 98 LEU A O 1
ATOM 739 N N . LEU A 1 99 ? -18.612 -6.244 -2.320 1.00 95.81 99 LEU A N 1
ATOM 740 C CA . LEU A 1 99 ? -17.807 -6.854 -3.380 1.00 95.81 99 LEU A CA 1
ATOM 741 C C . LEU A 1 99 ? -17.217 -8.220 -2.986 1.00 95.81 99 LEU A C 1
ATOM 743 O O . LEU A 1 99 ? -16.751 -8.940 -3.867 1.00 95.81 99 LEU A O 1
ATOM 747 N N . GLY A 1 100 ? -17.285 -8.614 -1.709 1.00 95.00 100 GLY A N 1
ATOM 748 C CA . GLY A 1 100 ? -16.646 -9.833 -1.198 1.00 95.00 100 GLY A CA 1
ATOM 749 C C . GLY A 1 100 ? -15.120 -9.717 -1.131 1.00 95.00 100 GLY A C 1
ATOM 750 O O . GLY A 1 100 ? -14.410 -10.672 -1.433 1.00 95.00 100 GLY A O 1
ATOM 751 N N . ILE A 1 101 ? -14.621 -8.522 -0.821 1.00 95.31 101 ILE A N 1
ATOM 752 C CA . ILE A 1 101 ? -13.200 -8.216 -0.675 1.00 95.31 101 ILE A CA 1
ATOM 753 C C . ILE A 1 101 ? -12.805 -8.373 0.794 1.00 95.31 101 ILE A C 1
ATOM 755 O O . ILE A 1 101 ? -13.442 -7.796 1.671 1.00 95.31 101 ILE A O 1
ATOM 759 N N . ASP A 1 102 ? -11.715 -9.101 1.044 1.00 93.75 102 ASP A N 1
ATOM 760 C CA . ASP A 1 102 ? -11.298 -9.475 2.400 1.00 93.75 102 ASP A CA 1
ATOM 761 C C . ASP A 1 102 ? -10.300 -8.511 3.049 1.00 93.75 102 ASP A C 1
ATOM 763 O O . ASP A 1 102 ? -10.116 -8.576 4.260 1.00 93.75 102 ASP A O 1
ATOM 767 N N . LEU A 1 103 ? -9.634 -7.646 2.276 1.00 94.56 103 LEU A N 1
ATOM 768 C CA . LEU A 1 103 ? -8.626 -6.704 2.777 1.00 94.56 103 LEU A CA 1
ATOM 769 C C . LEU A 1 103 ? -8.967 -5.274 2.373 1.00 94.56 103 LEU A C 1
ATOM 771 O O . LEU A 1 103 ? -9.371 -5.050 1.237 1.00 94.56 103 LEU A O 1
ATOM 775 N N . PHE A 1 104 ? -8.715 -4.313 3.256 1.00 96.06 104 PHE A N 1
ATOM 776 C CA . PHE A 1 104 ? -8.818 -2.887 2.954 1.00 96.06 104 PHE A CA 1
ATOM 777 C C . PHE A 1 104 ? -7.604 -2.148 3.504 1.00 96.06 104 PHE A C 1
ATOM 779 O O . PHE A 1 104 ? -7.369 -2.171 4.706 1.00 96.06 104 PHE A O 1
ATOM 786 N N . ASN A 1 105 ? -6.834 -1.506 2.634 1.00 95.50 105 ASN A N 1
ATOM 787 C CA . ASN A 1 105 ? -5.620 -0.791 2.999 1.00 95.50 105 ASN A CA 1
ATOM 788 C C . ASN A 1 105 ? -5.870 0.710 3.126 1.00 95.50 105 ASN A C 1
ATOM 790 O O . ASN A 1 105 ? -6.566 1.286 2.289 1.00 95.50 105 ASN A O 1
ATOM 794 N N . PHE A 1 106 ? -5.294 1.362 4.133 1.00 94.81 106 PHE A N 1
ATOM 795 C CA . PHE A 1 106 ? -5.400 2.810 4.275 1.00 94.81 106 PHE A CA 1
ATOM 796 C C . PHE A 1 106 ? -4.224 3.424 5.040 1.00 94.81 106 PHE A C 1
ATOM 798 O O . PHE A 1 106 ? -3.510 2.761 5.791 1.00 94.81 106 PHE A O 1
ATOM 805 N N . HIS A 1 107 ? -4.073 4.735 4.862 1.00 94.75 107 HIS A N 1
ATOM 806 C CA . HIS A 1 107 ? -3.136 5.564 5.612 1.00 94.75 107 HIS A CA 1
ATOM 807 C C . HIS A 1 107 ? -3.755 5.916 6.974 1.00 94.75 107 HIS A C 1
ATOM 809 O O . HIS A 1 107 ? -4.858 6.470 6.979 1.00 94.75 107 HIS A O 1
ATOM 815 N N . PRO A 1 108 ? -3.097 5.634 8.118 1.00 94.75 108 PRO A N 1
ATOM 816 C CA . PRO A 1 108 ? -3.692 5.820 9.446 1.00 94.75 108 PRO A CA 1
ATOM 817 C C . PRO A 1 108 ? -4.212 7.245 9.693 1.00 94.75 108 PRO A C 1
ATOM 819 O O . PRO A 1 108 ? -5.321 7.436 10.202 1.00 94.75 108 PRO A O 1
ATOM 822 N N . GLY A 1 109 ? -3.426 8.250 9.294 1.00 93.56 109 GLY A N 1
ATOM 823 C CA . GLY A 1 109 ? -3.798 9.659 9.362 1.00 93.56 109 GLY A CA 1
ATOM 824 C C . GLY A 1 109 ? -2.675 10.559 9.873 1.00 93.56 109 GLY A C 1
ATOM 825 O O . GLY A 1 109 ? -1.490 10.263 9.740 1.00 93.56 109 GLY A O 1
ATOM 826 N N . SER A 1 110 ? -3.060 11.692 10.454 1.00 95.00 110 SER A N 1
ATOM 827 C CA . SER A 1 110 ? -2.165 12.712 10.996 1.00 95.00 110 SER A CA 1
ATOM 828 C C . SER A 1 110 ? -2.812 13.401 12.196 1.00 95.00 110 SER A C 1
ATOM 830 O O . SER A 1 110 ? -3.996 13.739 12.137 1.00 95.00 110 SER A O 1
ATOM 832 N N . SER A 1 111 ? -2.022 13.702 13.231 1.00 95.56 111 SER A N 1
ATOM 833 C CA . SER A 1 111 ? -2.459 14.529 14.368 1.00 95.56 111 SER A CA 1
ATOM 834 C C . SER A 1 111 ? -2.667 16.001 13.997 1.00 95.56 111 SER A C 1
ATOM 836 O O . SER A 1 111 ? -3.142 16.787 14.815 1.00 95.56 111 SER A O 1
ATOM 838 N N . VAL A 1 112 ? -2.252 16.397 12.784 1.00 94.94 112 VAL A N 1
ATOM 839 C CA . VAL A 1 112 ? -2.191 17.776 12.268 1.00 94.94 112 VAL A CA 1
ATOM 840 C C . VAL A 1 112 ? -1.478 18.771 13.198 1.00 94.94 112 VAL A C 1
ATOM 842 O O . VAL A 1 112 ? -1.608 19.975 13.015 1.00 94.94 112 VAL A O 1
ATOM 845 N N . GLY A 1 113 ? -0.697 18.272 14.163 1.00 95.06 113 GLY A N 1
ATOM 846 C CA . GLY A 1 113 ? 0.026 19.072 15.155 1.00 95.06 113 GLY A CA 1
ATOM 847 C C . GLY A 1 113 ? -0.828 19.525 16.339 1.00 95.06 113 GLY A C 1
ATOM 848 O O . GLY A 1 113 ? -0.349 20.292 17.167 1.00 95.06 113 GLY A O 1
ATOM 849 N N . ASN A 1 114 ? -2.074 19.052 16.430 1.00 96.38 114 ASN A N 1
ATOM 850 C CA . ASN A 1 114 ? -3.052 19.508 17.419 1.00 96.38 114 ASN A CA 1
ATOM 851 C C . ASN A 1 114 ? -3.333 18.474 18.526 1.00 96.38 114 ASN A C 1
ATOM 853 O O . ASN A 1 114 ? -4.179 18.718 19.382 1.00 96.38 114 ASN A O 1
ATOM 857 N N . CYS A 1 115 ? -2.656 17.324 18.505 1.00 96.25 115 CYS A N 1
ATOM 858 C CA . CYS A 1 115 ? -2.631 16.339 19.588 1.00 96.25 115 CYS A CA 1
ATOM 859 C C . CYS A 1 115 ? -1.324 15.533 19.550 1.00 96.25 115 CYS A C 1
ATOM 861 O O . CYS A 1 115 ? -0.560 15.603 18.578 1.00 96.25 115 CYS A O 1
ATOM 863 N N . THR A 1 116 ? -1.058 14.777 20.613 1.00 97.12 116 THR A N 1
ATOM 864 C CA . THR A 1 116 ? 0.085 13.857 20.677 1.00 97.12 116 THR A CA 1
ATOM 865 C C . THR A 1 116 ? -0.092 12.678 19.716 1.00 97.12 116 THR A C 1
ATOM 867 O O . THR A 1 116 ? -1.207 12.315 19.327 1.00 97.12 116 THR A O 1
ATOM 870 N N . THR A 1 117 ? 1.019 12.045 19.338 1.00 96.38 117 THR A N 1
ATOM 871 C CA . THR A 1 117 ? 1.003 10.820 18.526 1.00 96.38 117 THR A CA 1
ATOM 872 C C . THR A 1 117 ? 0.199 9.716 19.212 1.00 96.38 117 THR A C 1
ATOM 874 O O . THR A 1 117 ? -0.581 9.029 18.561 1.00 96.38 117 THR A O 1
ATOM 877 N N . GLU A 1 118 ? 0.326 9.575 20.530 1.00 97.44 118 GLU A N 1
ATOM 878 C CA . GLU A 1 118 ? -0.373 8.575 21.333 1.00 97.44 118 GLU A CA 1
ATOM 879 C C . GLU A 1 118 ? -1.894 8.797 21.333 1.00 97.44 118 GLU A C 1
ATOM 881 O O . GLU A 1 118 ? -2.653 7.843 21.147 1.00 97.44 118 GLU A O 1
ATOM 886 N N . GLU A 1 119 ? -2.349 10.047 21.469 1.00 98.19 119 GLU A N 1
ATOM 887 C CA . GLU A 1 119 ? -3.770 10.410 21.367 1.00 98.19 119 GLU A CA 1
ATOM 888 C C . GLU A 1 119 ? -4.322 10.147 19.960 1.00 98.19 119 GLU A C 1
ATOM 890 O O . GLU A 1 119 ? -5.421 9.599 19.812 1.00 98.19 119 GLU A O 1
ATOM 895 N N . ALA A 1 120 ? -3.559 10.481 18.915 1.00 98.12 120 ALA A N 1
ATOM 896 C CA . ALA A 1 120 ? -3.943 10.194 17.536 1.00 98.12 120 ALA A CA 1
ATOM 897 C C . ALA A 1 120 ? -4.028 8.679 17.278 1.00 98.12 120 ALA A C 1
ATOM 899 O O . ALA A 1 120 ? -5.015 8.211 16.709 1.00 98.12 120 ALA A O 1
ATOM 900 N N . CYS A 1 121 ? -3.058 7.891 17.753 1.00 98.56 121 CYS A N 1
ATOM 901 C CA . CYS A 1 121 ? -3.082 6.427 17.677 1.00 98.56 121 CYS A CA 1
ATOM 902 C C . CYS A 1 121 ? -4.297 5.831 18.403 1.00 98.56 121 CYS A C 1
ATOM 904 O O . CYS A 1 121 ? -4.961 4.944 17.860 1.00 98.56 121 CYS A O 1
ATOM 906 N N . GLY A 1 122 ? -4.625 6.337 19.597 1.00 98.62 122 GLY A N 1
ATOM 907 C CA . GLY A 1 122 ? -5.830 5.943 20.331 1.00 98.62 122 GLY A CA 1
ATOM 908 C C . GLY A 1 122 ? -7.106 6.237 19.545 1.00 98.62 122 GLY A C 1
ATOM 909 O O . GLY A 1 122 ? -7.950 5.359 19.370 1.00 98.62 122 GLY A O 1
ATOM 910 N N . THR A 1 123 ? -7.190 7.435 18.968 1.00 98.44 123 THR A N 1
ATOM 911 C CA . THR A 1 123 ? -8.322 7.863 18.136 1.00 98.44 123 THR A CA 1
ATOM 912 C C . THR A 1 123 ? -8.495 6.973 16.899 1.00 98.44 123 THR A C 1
ATOM 914 O O . THR A 1 123 ? -9.613 6.554 16.582 1.00 98.44 123 THR A O 1
ATOM 917 N N . ILE A 1 124 ? -7.398 6.628 16.216 1.00 98.62 124 ILE A N 1
ATOM 918 C CA . ILE A 1 124 ? -7.414 5.732 15.050 1.00 98.62 124 ILE A CA 1
ATOM 919 C C . ILE A 1 124 ? -7.911 4.340 15.457 1.00 98.62 124 ILE A C 1
ATOM 921 O O . ILE A 1 124 ? -8.792 3.782 14.798 1.00 98.62 124 ILE A O 1
ATOM 925 N N . ALA A 1 125 ? -7.396 3.790 16.561 1.00 98.75 125 ALA A N 1
ATOM 926 C CA . ALA A 1 125 ? -7.822 2.489 17.066 1.00 98.75 125 ALA A CA 1
ATOM 927 C C . ALA A 1 125 ? -9.313 2.471 17.439 1.00 98.75 125 ALA A C 1
ATOM 929 O O . ALA A 1 125 ? -10.011 1.497 17.147 1.00 98.75 125 ALA A O 1
ATOM 930 N N . ASP A 1 126 ? -9.831 3.551 18.025 1.00 98.62 126 ASP A N 1
ATOM 931 C CA . ASP A 1 126 ? -11.253 3.683 18.338 1.00 98.62 126 ASP A CA 1
ATOM 932 C C . ASP A 1 126 ? -12.123 3.757 17.083 1.00 98.62 126 ASP A C 1
ATOM 934 O O . ASP A 1 126 ? -13.161 3.092 17.028 1.00 98.62 126 ASP A O 1
ATOM 938 N N . CYS A 1 127 ? -11.688 4.474 16.044 1.00 98.50 127 CYS A N 1
ATOM 939 C CA . CYS A 1 127 ? -12.374 4.482 14.750 1.00 98.50 127 CYS A CA 1
ATOM 940 C C . CYS A 1 127 ? -12.420 3.074 14.129 1.00 98.50 127 CYS A C 1
ATOM 942 O O . CYS A 1 127 ? -13.483 2.622 13.703 1.00 98.50 127 CYS A O 1
ATOM 944 N N . ILE A 1 128 ? -11.307 2.333 14.152 1.00 98.62 128 ILE A N 1
ATOM 945 C CA . ILE A 1 128 ? -11.247 0.937 13.679 1.00 98.62 128 ILE A CA 1
ATOM 946 C C . ILE A 1 128 ? -12.200 0.045 14.488 1.00 98.62 128 ILE A C 1
ATOM 948 O O . ILE A 1 128 ? -12.988 -0.714 13.924 1.00 98.62 128 ILE A O 1
ATOM 952 N N . ASN A 1 129 ? -12.193 0.176 15.816 1.00 98.75 129 ASN A N 1
ATOM 953 C CA . ASN A 1 129 ? -13.083 -0.568 16.708 1.00 98.75 129 ASN A CA 1
ATOM 954 C C . ASN A 1 129 ? -14.565 -0.279 16.442 1.00 98.75 129 ASN A C 1
ATOM 956 O O . ASN A 1 129 ? -15.400 -1.180 16.547 1.00 98.75 129 ASN A O 1
ATOM 960 N N . GLN A 1 130 ? -14.908 0.968 16.123 1.00 98.25 130 GLN A N 1
ATOM 961 C CA . GLN A 1 130 ? -16.260 1.342 15.720 1.00 98.25 130 GLN A CA 1
ATOM 962 C C . GLN A 1 130 ? -16.620 0.728 14.364 1.00 98.25 130 GLN A C 1
ATOM 964 O O . GLN A 1 130 ? -17.697 0.149 14.232 1.00 98.25 130 GLN A O 1
ATOM 969 N N . ALA A 1 131 ? -15.709 0.769 13.391 1.00 98.19 131 ALA A N 1
ATOM 970 C CA . ALA A 1 131 ? -15.927 0.193 12.070 1.00 98.19 131 ALA A CA 1
ATOM 971 C C . ALA A 1 131 ? -16.152 -1.322 12.106 1.00 98.19 131 ALA A C 1
ATOM 973 O O . ALA A 1 131 ? -17.102 -1.811 11.497 1.00 98.19 131 ALA A O 1
ATOM 974 N N . HIS A 1 132 ? -15.364 -2.060 12.895 1.00 98.25 132 HIS A N 1
ATOM 975 C CA . HIS A 1 132 ? -15.567 -3.498 13.108 1.00 98.25 132 HIS A CA 1
ATOM 976 C C . HIS A 1 132 ? -16.963 -3.836 13.653 1.00 98.25 132 HIS A C 1
ATOM 978 O O . HIS A 1 132 ? -17.509 -4.888 13.333 1.00 98.25 132 HIS A O 1
ATOM 984 N N . LYS A 1 133 ? -17.555 -2.956 14.473 1.00 97.62 133 LYS A N 1
ATOM 985 C CA . LYS A 1 133 ? -18.906 -3.154 15.022 1.00 97.62 133 LYS A CA 1
ATOM 986 C C . LYS A 1 133 ? -20.008 -2.806 14.025 1.00 97.62 133 LYS A C 1
ATOM 988 O O . LYS A 1 133 ? -21.054 -3.447 14.040 1.00 97.62 133 LYS A O 1
ATOM 993 N N . GLN A 1 134 ? -19.804 -1.764 13.222 1.00 97.38 134 GLN A N 1
ATOM 994 C CA . GLN A 1 134 ? -20.828 -1.235 12.318 1.00 97.38 134 GLN A CA 1
ATOM 995 C C . GLN A 1 134 ? -20.917 -2.033 11.012 1.00 97.38 134 GLN A C 1
ATOM 997 O O . GLN A 1 134 ? -22.016 -2.326 10.543 1.00 97.38 134 GLN A O 1
ATOM 1002 N N . VAL A 1 135 ? -19.776 -2.428 10.443 1.00 97.56 135 VAL A N 1
ATOM 1003 C CA . VAL A 1 135 ? -19.721 -3.046 9.115 1.00 97.56 135 VAL A CA 1
ATOM 1004 C C . VAL A 1 135 ? -19.845 -4.564 9.221 1.00 97.56 135 VAL A C 1
ATOM 1006 O O . VAL A 1 135 ? -18.932 -5.268 9.657 1.00 97.56 135 VAL A O 1
ATOM 1009 N N . LYS A 1 136 ? -20.978 -5.107 8.770 1.00 94.88 136 LYS A N 1
ATOM 1010 C CA . LYS A 1 136 ? -21.158 -6.561 8.659 1.00 94.88 136 LYS A CA 1
ATOM 1011 C C . LYS A 1 136 ? -20.251 -7.118 7.565 1.00 94.88 136 LYS A C 1
ATOM 1013 O O . LYS A 1 136 ? -20.272 -6.636 6.439 1.00 94.88 136 LYS A O 1
ATOM 1018 N N . GLY A 1 137 ? -19.487 -8.160 7.891 1.00 94.06 137 GLY A N 1
ATOM 1019 C CA . GLY A 1 137 ? -18.505 -8.713 6.955 1.00 94.06 137 GLY A CA 1
ATOM 1020 C C . GLY A 1 137 ? -17.314 -7.781 6.720 1.00 94.06 137 GLY A C 1
ATOM 1021 O O . GLY A 1 137 ? -16.728 -7.830 5.645 1.00 94.06 137 GLY A O 1
ATOM 1022 N N . CYS A 1 138 ? -16.973 -6.939 7.706 1.00 96.25 138 CYS A N 1
ATOM 1023 C CA . CYS A 1 138 ? -15.842 -6.018 7.629 1.00 96.25 138 CYS A CA 1
ATOM 1024 C C . CYS A 1 138 ? -14.566 -6.739 7.137 1.00 96.25 138 CYS A C 1
ATOM 1026 O O . CYS A 1 138 ? -14.232 -7.814 7.672 1.00 96.25 138 CYS A O 1
ATOM 1028 N N . PRO A 1 139 ? -13.863 -6.198 6.122 1.00 96.88 139 PRO A N 1
ATOM 1029 C CA . PRO A 1 139 ? -12.577 -6.741 5.700 1.00 96.88 139 PRO A CA 1
ATOM 1030 C C . PRO A 1 139 ? -11.541 -6.595 6.820 1.00 96.88 139 PRO A C 1
ATOM 1032 O O . PRO A 1 139 ? -11.720 -5.832 7.766 1.00 96.88 139 PRO A O 1
ATOM 1035 N N . THR A 1 140 ? -10.430 -7.317 6.715 1.00 97.75 140 THR A N 1
ATOM 1036 C CA . THR A 1 140 ? -9.254 -7.027 7.533 1.00 97.75 140 THR A CA 1
ATOM 1037 C C . THR A 1 140 ? -8.684 -5.676 7.105 1.00 97.75 140 THR A C 1
ATOM 1039 O O . THR A 1 140 ? -8.308 -5.481 5.946 1.00 97.75 140 THR A O 1
ATOM 1042 N N . ILE A 1 141 ? -8.627 -4.746 8.052 1.00 98.25 141 ILE A N 1
ATOM 1043 C CA . ILE A 1 141 ? -8.139 -3.385 7.855 1.00 98.25 141 ILE A CA 1
ATOM 1044 C C . ILE A 1 141 ? -6.615 -3.393 7.966 1.00 98.25 141 ILE A C 1
ATOM 1046 O O . ILE A 1 141 ? -6.062 -3.842 8.969 1.00 98.25 141 ILE A O 1
ATOM 1050 N N . LEU A 1 142 ? -5.931 -2.906 6.935 1.00 97.56 142 LEU A N 1
ATOM 1051 C CA . LEU A 1 142 ? -4.480 -2.814 6.882 1.00 97.56 142 LEU A CA 1
ATOM 1052 C C . LEU A 1 142 ? -4.032 -1.378 7.110 1.00 97.56 142 LEU A C 1
ATOM 1054 O O . LEU A 1 142 ? -4.385 -0.483 6.343 1.00 97.56 142 LEU A O 1
ATOM 1058 N N . LEU A 1 143 ? -3.243 -1.193 8.162 1.00 97.75 143 LEU A N 1
ATOM 1059 C CA . LEU A 1 143 ? -2.517 0.038 8.426 1.00 97.75 143 LEU A CA 1
ATOM 1060 C C . LEU A 1 143 ? -1.278 0.062 7.532 1.00 97.75 143 LEU A C 1
ATOM 1062 O O . LEU A 1 143 ? -0.426 -0.818 7.643 1.00 97.75 143 LEU A O 1
ATOM 1066 N N . GLU A 1 144 ? -1.171 1.043 6.649 1.00 96.75 144 GLU A N 1
ATOM 1067 C CA . GLU A 1 144 ? 0.059 1.262 5.888 1.00 96.75 144 GLU A CA 1
ATOM 1068 C C . GLU A 1 144 ? 1.037 2.124 6.698 1.00 96.75 144 GLU A C 1
ATOM 1070 O O . GLU A 1 144 ? 0.625 3.119 7.302 1.00 96.75 144 GLU A O 1
ATOM 1075 N N . ASN A 1 145 ? 2.326 1.768 6.732 1.00 96.38 145 ASN A N 1
ATOM 1076 C CA . ASN A 1 145 ? 3.341 2.698 7.243 1.00 96.38 145 ASN A CA 1
ATOM 1077 C C . ASN A 1 145 ? 3.473 3.892 6.297 1.00 96.38 145 ASN A C 1
ATOM 1079 O O . ASN A 1 145 ? 3.220 3.773 5.108 1.00 96.38 145 ASN A O 1
ATOM 1083 N N . MET A 1 146 ? 3.900 5.032 6.824 1.00 93.62 146 MET A N 1
ATOM 1084 C CA . MET A 1 146 ? 3.893 6.322 6.137 1.00 93.62 146 MET A CA 1
ATOM 1085 C C . MET A 1 146 ? 5.307 6.895 6.016 1.00 93.62 146 MET A C 1
ATOM 1087 O O . MET A 1 146 ? 6.197 6.502 6.758 1.00 93.62 146 MET A O 1
ATOM 1091 N N . ALA A 1 147 ? 5.524 7.874 5.133 1.00 88.75 147 ALA A N 1
ATOM 1092 C CA . ALA A 1 147 ? 6.829 8.527 4.936 1.00 88.75 147 ALA A CA 1
ATOM 1093 C C . ALA A 1 147 ? 7.349 9.358 6.139 1.00 88.75 147 ALA A C 1
ATOM 1095 O O . ALA A 1 147 ? 8.418 9.952 6.053 1.00 88.75 147 ALA A O 1
ATOM 1096 N N . GLY A 1 148 ? 6.605 9.435 7.251 1.00 78.00 148 GLY A N 1
ATOM 1097 C CA . GLY A 1 148 ? 7.096 9.963 8.534 1.00 78.00 148 GLY A CA 1
ATOM 1098 C C . GLY A 1 148 ? 7.354 11.473 8.630 1.00 78.00 148 GLY A C 1
ATOM 1099 O O . GLY A 1 148 ? 8.009 11.913 9.571 1.00 78.00 148 GLY A O 1
ATOM 1100 N N . ALA A 1 149 ? 6.839 12.290 7.708 1.00 76.75 149 ALA A N 1
ATOM 1101 C CA . ALA A 1 149 ? 7.033 13.741 7.741 1.00 76.75 149 ALA A CA 1
ATOM 1102 C C . ALA A 1 149 ? 6.014 14.477 8.639 1.00 76.75 149 ALA A C 1
ATOM 1104 O O . ALA A 1 149 ? 4.807 14.238 8.573 1.00 76.75 149 ALA A O 1
ATOM 1105 N N . GLY A 1 150 ? 6.493 15.447 9.424 1.00 85.56 150 GLY A N 1
ATOM 1106 C CA . GLY A 1 150 ? 5.653 16.360 10.203 1.00 85.56 150 GLY A CA 1
ATOM 1107 C C . GLY A 1 150 ? 4.787 15.643 11.240 1.00 85.56 150 GLY A C 1
ATOM 1108 O O . GLY A 1 150 ? 5.299 15.011 12.154 1.00 85.56 150 GLY A O 1
ATOM 1109 N N . ASN A 1 151 ? 3.468 15.760 11.094 1.00 92.88 151 ASN A N 1
ATOM 1110 C CA . ASN A 1 151 ? 2.477 15.263 12.054 1.00 92.88 151 ASN A CA 1
ATOM 1111 C C . ASN A 1 151 ? 1.810 13.950 11.603 1.00 92.88 151 ASN A C 1
ATOM 1113 O O . ASN A 1 151 ? 0.680 13.659 12.004 1.00 92.88 151 ASN A O 1
ATOM 1117 N N . ILE A 1 152 ? 2.419 13.219 10.668 1.00 93.88 152 ILE A N 1
ATOM 1118 C CA . ILE A 1 152 ? 1.858 11.987 10.098 1.00 93.88 152 ILE A CA 1
ATOM 1119 C C . ILE A 1 152 ? 2.038 10.824 11.080 1.00 93.88 152 ILE A C 1
ATOM 1121 O O . ILE A 1 152 ? 3.117 10.633 11.634 1.00 93.88 152 ILE A O 1
ATOM 1125 N N . ILE A 1 153 ? 0.985 10.028 11.263 1.00 96.62 153 ILE A N 1
ATOM 1126 C CA . ILE A 1 153 ? 0.992 8.839 12.121 1.00 96.62 153 ILE A CA 1
ATOM 1127 C C . ILE A 1 153 ? 1.334 7.605 11.289 1.00 96.62 153 ILE A C 1
ATOM 1129 O O . ILE A 1 153 ? 0.824 7.446 10.180 1.00 96.62 153 ILE A O 1
ATOM 1133 N N . GLY A 1 154 ? 2.161 6.712 11.835 1.00 95.75 154 GLY A N 1
ATOM 1134 C CA . GLY A 1 154 ? 2.592 5.498 11.138 1.00 95.75 154 GLY A CA 1
ATOM 1135 C C . GLY A 1 154 ? 3.908 5.665 10.387 1.00 95.75 154 GLY A C 1
ATOM 1136 O O . GLY A 1 154 ? 4.274 4.786 9.612 1.00 95.75 154 GLY A O 1
ATOM 1137 N N . GLY A 1 155 ? 4.618 6.777 10.610 1.00 94.81 155 GLY A N 1
ATOM 1138 C CA . GLY A 1 155 ? 5.999 6.934 10.160 1.00 94.81 155 GLY A CA 1
ATOM 1139 C C . GLY A 1 155 ? 6.933 5.947 10.848 1.00 94.81 155 GLY A C 1
ATOM 1140 O O . GLY A 1 155 ? 7.778 5.345 10.199 1.00 94.81 155 GLY A O 1
ATOM 1141 N N . ARG A 1 156 ? 6.734 5.738 12.155 1.00 96.00 156 ARG A N 1
ATOM 1142 C CA . ARG A 1 156 ? 7.465 4.746 12.948 1.00 96.00 156 ARG A CA 1
ATOM 1143 C C . ARG A 1 156 ? 6.640 3.472 13.066 1.00 96.00 156 ARG A C 1
ATOM 1145 O O . ARG A 1 156 ? 5.423 3.539 13.255 1.00 96.00 156 ARG A O 1
ATOM 1152 N N . PHE A 1 157 ? 7.289 2.311 13.057 1.00 98.00 157 PHE A N 1
ATOM 1153 C CA . PHE A 1 157 ? 6.585 1.041 13.269 1.00 98.00 157 PHE A CA 1
ATOM 1154 C C . PHE A 1 157 ? 5.914 0.952 14.648 1.00 98.00 157 PHE A C 1
ATOM 1156 O O . PHE A 1 157 ? 4.832 0.375 14.759 1.00 98.00 157 PHE A O 1
ATOM 1163 N N . SER A 1 158 ? 6.479 1.602 15.669 1.00 98.00 158 SER A N 1
ATOM 1164 C CA . SER A 1 158 ? 5.887 1.682 17.011 1.00 98.00 158 SER A CA 1
ATOM 1165 C C . SER A 1 158 ? 4.524 2.387 17.041 1.00 98.00 158 SER A C 1
ATOM 1167 O O . SER A 1 158 ? 3.662 2.005 17.834 1.00 98.00 158 SER A O 1
ATOM 1169 N N . ASP A 1 159 ? 4.270 3.347 16.143 1.00 98.19 159 ASP A N 1
ATOM 1170 C CA . ASP A 1 159 ? 2.958 3.997 16.030 1.00 98.19 159 ASP A CA 1
ATOM 1171 C C . ASP A 1 159 ? 1.896 2.975 15.581 1.00 98.19 159 ASP A C 1
ATOM 1173 O O . ASP A 1 159 ? 0.815 2.877 16.168 1.00 98.19 159 ASP A O 1
ATOM 1177 N N . LEU A 1 160 ? 2.220 2.162 14.567 1.00 98.56 160 LEU A N 1
ATOM 1178 C CA . LEU A 1 160 ? 1.332 1.106 14.071 1.00 98.56 160 LEU A CA 1
ATOM 1179 C C . LEU A 1 160 ? 1.128 0.008 15.120 1.00 98.56 160 LEU A C 1
ATOM 1181 O O . LEU A 1 160 ? -0.002 -0.434 15.334 1.00 98.56 160 LEU A O 1
ATOM 1185 N N . GLY A 1 161 ? 2.202 -0.391 15.808 1.00 98.56 161 GLY A N 1
ATOM 1186 C CA . GLY A 1 161 ? 2.154 -1.332 16.926 1.00 98.56 161 GLY A CA 1
ATOM 1187 C C . GLY A 1 161 ? 1.225 -0.855 18.045 1.00 98.56 161 GLY A C 1
ATOM 1188 O O . GLY A 1 161 ? 0.402 -1.627 18.547 1.00 98.56 161 GLY A O 1
ATOM 1189 N N . LEU A 1 162 ? 1.273 0.439 18.385 1.00 98.62 162 LEU A N 1
ATOM 1190 C CA . LEU A 1 162 ? 0.382 1.051 19.371 1.00 98.62 162 LEU A CA 1
ATOM 1191 C C . LEU A 1 162 ? -1.087 1.010 18.926 1.00 98.62 162 LEU A C 1
ATOM 1193 O O . LEU A 1 162 ? -1.946 0.604 19.713 1.00 98.62 162 LEU A O 1
ATOM 1197 N N . ILE A 1 163 ? -1.386 1.366 17.672 1.00 98.81 163 ILE A N 1
ATOM 1198 C CA . ILE A 1 163 ? -2.751 1.272 17.128 1.00 98.81 163 ILE A CA 1
ATOM 1199 C C . ILE A 1 163 ? -3.244 -0.177 17.215 1.00 98.81 163 ILE A C 1
ATOM 1201 O O . ILE A 1 163 ? -4.310 -0.437 17.778 1.00 98.81 163 ILE A O 1
ATOM 1205 N N . ILE A 1 164 ? -2.452 -1.138 16.727 1.00 98.69 164 ILE A N 1
ATOM 1206 C CA . ILE A 1 164 ? -2.798 -2.564 16.757 1.00 98.69 164 ILE A CA 1
ATOM 1207 C C . ILE A 1 164 ? -3.054 -3.020 18.186 1.00 98.69 164 ILE A C 1
ATOM 1209 O O . ILE A 1 164 ? -4.051 -3.700 18.418 1.00 98.69 164 ILE A O 1
ATOM 1213 N N . LYS A 1 165 ? -2.227 -2.620 19.161 1.00 98.56 165 LYS A N 1
ATOM 1214 C CA . LYS A 1 165 ? -2.404 -2.943 20.586 1.00 98.56 165 LYS A CA 1
ATOM 1215 C C . LYS A 1 165 ? -3.761 -2.484 21.129 1.00 98.56 165 LYS A C 1
ATOM 1217 O O . LYS A 1 165 ? -4.352 -3.218 21.922 1.00 98.56 165 LYS A O 1
ATOM 1222 N N . LEU A 1 166 ? -4.287 -1.354 20.661 1.00 98.69 166 LEU A N 1
ATOM 1223 C CA . LEU A 1 166 ? -5.560 -0.770 21.105 1.00 98.69 166 LEU A CA 1
ATOM 1224 C C . LEU A 1 166 ? -6.797 -1.278 20.329 1.00 98.69 166 LEU A C 1
ATOM 1226 O O . LEU A 1 166 ? -7.921 -1.211 20.833 1.00 98.69 166 LEU A O 1
ATOM 1230 N N . VAL A 1 167 ? -6.625 -1.848 19.131 1.00 98.75 167 VAL A N 1
ATOM 1231 C CA . VAL A 1 167 ? -7.725 -2.481 18.373 1.00 98.75 167 VAL A CA 1
ATOM 1232 C C . VAL A 1 167 ? -8.229 -3.745 19.084 1.00 98.75 167 VAL A C 1
ATOM 1234 O O . VAL A 1 167 ? -7.452 -4.598 19.478 1.00 98.75 167 VAL A O 1
ATOM 1237 N N . LYS A 1 168 ? -9.535 -3.931 19.254 1.00 98.50 168 LYS A N 1
ATOM 1238 C CA . LYS A 1 168 ? -10.109 -5.046 20.029 1.00 98.50 168 LYS A CA 1
ATOM 1239 C C . LYS A 1 168 ? -10.078 -6.369 19.269 1.00 98.50 168 LYS A C 1
ATOM 1241 O O . LYS A 1 168 ? -9.625 -7.373 19.808 1.00 98.50 168 LYS A O 1
ATOM 1246 N N . ASP A 1 169 ? -10.533 -6.364 18.019 1.00 97.88 169 ASP A N 1
ATOM 1247 C CA . ASP A 1 169 ? -10.501 -7.552 17.164 1.00 97.88 169 ASP A CA 1
ATOM 1248 C C . ASP A 1 169 ? -9.178 -7.617 16.391 1.00 97.88 169 ASP A C 1
ATOM 1250 O O . ASP A 1 169 ? -9.031 -7.030 15.317 1.00 97.88 169 ASP A O 1
ATOM 1254 N N . LYS A 1 170 ? -8.207 -8.344 16.954 1.00 97.69 170 LYS A N 1
ATOM 1255 C CA . LYS A 1 170 ? -6.883 -8.537 16.344 1.00 97.69 170 LYS A CA 1
ATOM 1256 C C . LYS A 1 170 ? -6.927 -9.349 15.047 1.00 97.69 170 LYS A C 1
ATOM 1258 O O . LYS A 1 170 ? -6.001 -9.256 14.251 1.00 97.69 170 LYS A O 1
ATOM 1263 N N . SER A 1 171 ? -7.981 -10.138 14.815 1.00 96.62 171 SER A N 1
ATOM 1264 C CA . SER A 1 171 ? -8.108 -10.957 13.601 1.00 96.62 171 SER A CA 1
ATOM 1265 C C . SER A 1 171 ? -8.467 -10.126 12.362 1.00 96.62 171 SER A C 1
ATOM 1267 O O . SER A 1 171 ? -8.245 -10.553 11.225 1.00 96.62 171 SER A O 1
ATOM 1269 N N . LYS A 1 172 ? -8.991 -8.914 12.584 1.00 97.19 172 LYS A N 1
ATOM 1270 C CA . LYS A 1 172 ? -9.454 -7.979 11.554 1.00 97.19 172 LYS A CA 1
ATOM 1271 C C . LYS A 1 172 ? -8.567 -6.747 11.386 1.00 97.19 172 LYS A C 1
ATOM 1273 O O . LYS A 1 172 ? -8.948 -5.823 10.679 1.00 97.19 172 LYS A O 1
ATOM 1278 N N . VAL A 1 173 ? -7.352 -6.767 11.930 1.00 98.31 173 VAL A N 1
ATOM 1279 C CA . VAL A 1 173 ? -6.336 -5.735 11.682 1.00 98.31 173 VAL A CA 1
ATOM 1280 C C . VAL A 1 173 ? -5.027 -6.356 11.199 1.00 98.31 173 VAL A C 1
ATOM 1282 O O . VAL A 1 173 ? -4.675 -7.475 11.570 1.00 98.31 173 VAL A O 1
ATOM 1285 N N . GLY A 1 174 ? -4.311 -5.638 10.345 1.00 97.94 174 GLY A N 1
ATOM 1286 C CA . GLY A 1 174 ? -2.986 -6.005 9.863 1.00 97.94 174 GLY A CA 1
ATOM 1287 C C . GLY A 1 174 ? -2.210 -4.788 9.375 1.00 97.94 174 GLY A C 1
ATOM 1288 O O . GLY A 1 174 ? -2.634 -3.650 9.573 1.00 97.94 174 GLY A O 1
ATOM 1289 N N . VAL A 1 175 ? -1.081 -5.040 8.720 1.00 97.69 175 VAL A N 1
ATOM 1290 C CA . VAL A 1 175 ? -0.181 -4.013 8.185 1.00 97.69 175 VAL A CA 1
ATOM 1291 C C . VAL A 1 175 ? 0.118 -4.269 6.713 1.00 97.69 175 VAL A C 1
ATOM 1293 O O . VAL A 1 175 ? 0.321 -5.416 6.295 1.00 97.69 175 VAL A O 1
ATOM 1296 N N . CYS A 1 176 ? 0.151 -3.189 5.938 1.00 95.94 176 CYS A N 1
ATOM 1297 C CA . CYS A 1 176 ? 0.786 -3.139 4.628 1.00 95.94 176 CYS A CA 1
ATOM 1298 C C . CYS A 1 176 ? 2.134 -2.432 4.792 1.00 95.94 176 CYS A C 1
ATOM 1300 O O . CYS A 1 176 ? 2.170 -1.292 5.248 1.00 95.94 176 CYS A O 1
ATOM 1302 N N . LEU A 1 177 ? 3.236 -3.115 4.477 1.00 95.81 177 LEU A N 1
ATOM 1303 C CA . LEU A 1 177 ? 4.558 -2.498 4.530 1.00 95.81 177 LEU A CA 1
ATOM 1304 C C . LEU A 1 177 ? 4.897 -1.896 3.171 1.00 95.81 177 LEU A C 1
ATOM 1306 O O . LEU A 1 177 ? 5.144 -2.596 2.189 1.00 95.81 177 LEU A O 1
ATOM 1310 N N . ASP A 1 178 ? 4.940 -0.582 3.151 1.00 94.81 178 ASP A N 1
ATOM 1311 C CA . ASP A 1 178 ? 5.353 0.227 2.039 1.00 94.81 178 ASP A CA 1
ATOM 1312 C C . ASP A 1 178 ? 6.858 0.502 2.051 1.00 94.81 178 ASP A C 1
ATOM 1314 O O . ASP A 1 178 ? 7.402 1.115 2.978 1.00 94.81 178 ASP A O 1
ATOM 1318 N N . THR A 1 179 ? 7.535 0.061 0.992 1.00 92.81 179 THR A N 1
ATOM 1319 C CA . THR A 1 179 ? 9.000 0.160 0.885 1.00 92.81 179 THR A CA 1
ATOM 1320 C C . THR A 1 179 ? 9.503 1.587 0.682 1.00 92.81 179 THR A C 1
ATOM 1322 O O . THR A 1 179 ? 10.568 1.934 1.192 1.00 92.81 179 THR A O 1
ATOM 1325 N N . CYS A 1 180 ? 8.761 2.432 -0.035 1.00 91.25 180 CYS A N 1
ATOM 1326 C CA . CYS A 1 180 ? 9.180 3.809 -0.271 1.00 91.25 180 CYS A CA 1
ATOM 1327 C C . CYS A 1 180 ? 8.900 4.679 0.952 1.00 91.25 180 CYS A C 1
ATOM 1329 O O . CYS A 1 180 ? 9.718 5.529 1.294 1.00 91.25 180 CYS A O 1
ATOM 1331 N N . HIS A 1 181 ? 7.778 4.452 1.633 1.00 93.06 181 HIS A N 1
ATOM 1332 C CA . HIS A 1 181 ? 7.483 5.111 2.898 1.00 93.06 181 HIS A CA 1
ATOM 1333 C C . HIS A 1 181 ? 8.479 4.748 3.981 1.00 93.06 181 HIS A C 1
ATOM 1335 O O . HIS A 1 181 ? 8.961 5.645 4.660 1.00 93.06 181 HIS A O 1
ATOM 1341 N N . ALA A 1 182 ? 8.818 3.463 4.116 1.00 94.44 182 ALA A N 1
ATOM 1342 C CA . ALA A 1 182 ? 9.821 3.032 5.079 1.00 94.44 182 ALA A CA 1
ATOM 1343 C C . ALA A 1 182 ? 11.135 3.785 4.826 1.00 94.44 182 ALA A C 1
ATOM 1345 O O . ALA A 1 182 ? 11.666 4.425 5.732 1.00 94.44 182 ALA A O 1
ATOM 1346 N N . PHE A 1 183 ? 11.585 3.819 3.569 1.00 93.69 183 PHE A N 1
ATOM 1347 C CA . PHE A 1 183 ? 12.791 4.547 3.188 1.00 93.69 183 PHE A CA 1
ATOM 1348 C C . PHE A 1 183 ? 12.713 6.049 3.485 1.00 93.69 183 PHE A C 1
ATOM 1350 O O . PHE A 1 183 ? 13.627 6.607 4.087 1.00 93.69 183 PHE A O 1
ATOM 1357 N N . ALA A 1 184 ? 11.607 6.699 3.122 1.00 91.44 184 ALA A N 1
ATOM 1358 C CA . ALA A 1 184 ? 11.399 8.121 3.381 1.00 91.44 184 ALA A CA 1
ATOM 1359 C C . ALA A 1 184 ? 11.295 8.454 4.882 1.00 91.44 184 ALA A C 1
ATOM 1361 O O . ALA A 1 184 ? 11.723 9.530 5.292 1.00 91.44 184 ALA A O 1
ATOM 1362 N N . ALA A 1 185 ? 10.791 7.523 5.697 1.00 92.56 185 ALA A N 1
ATOM 1363 C CA . ALA A 1 185 ? 10.711 7.644 7.151 1.00 92.56 185 ALA A CA 1
ATOM 1364 C C . ALA A 1 185 ? 12.052 7.382 7.866 1.00 92.56 185 ALA A C 1
ATOM 1366 O O . ALA A 1 185 ? 12.131 7.542 9.083 1.00 92.56 185 ALA A O 1
ATOM 1367 N N . GLY A 1 186 ? 13.104 7.006 7.128 1.00 93.12 186 GLY A N 1
ATOM 1368 C CA . GLY A 1 186 ? 14.453 6.788 7.658 1.00 93.12 186 GLY A CA 1
ATOM 1369 C C . GLY A 1 186 ? 14.863 5.323 7.815 1.00 93.12 186 GLY A C 1
ATOM 1370 O O . GLY A 1 186 ? 15.969 5.061 8.283 1.00 93.12 186 GLY A O 1
ATOM 1371 N N . TYR A 1 187 ? 14.029 4.368 7.398 1.00 95.06 187 TYR A N 1
ATOM 1372 C CA . TYR A 1 187 ? 14.380 2.948 7.395 1.00 95.06 187 TYR A CA 1
ATOM 1373 C C . TYR A 1 187 ? 15.174 2.586 6.137 1.00 95.06 187 TYR A C 1
ATOM 1375 O O . TYR A 1 187 ? 14.618 2.461 5.042 1.00 95.06 187 TYR A O 1
ATOM 1383 N N . ASP A 1 188 ? 16.489 2.414 6.269 1.00 95.31 188 ASP A N 1
ATOM 1384 C CA . ASP A 1 188 ? 17.325 2.043 5.130 1.00 95.31 188 ASP A CA 1
ATOM 1385 C C . ASP A 1 188 ? 17.118 0.568 4.744 1.00 95.31 188 ASP A C 1
ATOM 1387 O O . ASP A 1 188 ? 17.260 -0.347 5.549 1.00 95.31 188 ASP A O 1
ATOM 1391 N N . LEU A 1 189 ? 16.802 0.335 3.471 1.00 95.88 189 LEU A N 1
ATOM 1392 C CA . LEU A 1 189 ? 16.565 -0.993 2.902 1.00 95.88 189 LEU A CA 1
ATOM 1393 C C . LEU A 1 189 ? 17.640 -1.396 1.881 1.00 95.88 189 LEU A C 1
ATOM 1395 O O . LEU A 1 189 ? 17.547 -2.472 1.295 1.00 95.88 189 LEU A O 1
ATOM 1399 N N . ARG A 1 190 ? 18.627 -0.532 1.605 1.00 95.00 190 ARG A N 1
ATOM 1400 C CA . ARG A 1 190 ? 19.529 -0.634 0.437 1.00 95.00 190 ARG A CA 1
ATOM 1401 C C . ARG A 1 190 ? 20.620 -1.693 0.567 1.00 95.00 190 ARG A C 1
ATOM 1403 O O . ARG A 1 190 ? 21.231 -2.047 -0.440 1.00 95.00 190 ARG A O 1
ATOM 1410 N N . THR A 1 191 ? 20.880 -2.181 1.776 1.00 95.31 191 THR A N 1
ATOM 1411 C CA . THR A 1 191 ? 21.897 -3.205 2.052 1.00 95.31 191 THR A CA 1
ATOM 1412 C C . THR A 1 191 ? 21.317 -4.323 2.903 1.00 95.31 191 THR A C 1
ATOM 1414 O O . THR A 1 191 ? 20.316 -4.128 3.586 1.00 95.31 191 THR A O 1
ATOM 1417 N N . GLU A 1 192 ? 21.972 -5.486 2.909 1.00 95.75 192 GLU A N 1
ATOM 1418 C CA . GLU A 1 192 ? 21.521 -6.629 3.708 1.00 95.75 192 GLU A CA 1
ATOM 1419 C C . GLU A 1 192 ? 21.444 -6.320 5.198 1.00 95.75 192 GLU A C 1
ATOM 1421 O O . GLU A 1 192 ? 20.417 -6.588 5.811 1.00 95.75 192 GLU A O 1
ATOM 1426 N N . ALA A 1 193 ? 22.478 -5.693 5.760 1.00 97.38 193 ALA A N 1
ATOM 1427 C CA . ALA A 1 193 ? 22.493 -5.334 7.173 1.00 97.38 193 ALA A CA 1
ATOM 1428 C C . ALA A 1 193 ? 21.347 -4.373 7.535 1.00 97.38 193 ALA A C 1
ATOM 1430 O O . ALA A 1 193 ? 20.603 -4.644 8.473 1.00 97.38 193 ALA A O 1
ATOM 1431 N N . ALA A 1 194 ? 21.163 -3.304 6.753 1.00 97.44 194 ALA A N 1
ATOM 1432 C CA . ALA A 1 194 ? 20.123 -2.305 7.008 1.00 97.44 194 ALA A CA 1
ATOM 1433 C C . ALA A 1 194 ? 18.702 -2.870 6.821 1.00 97.44 194 ALA A C 1
ATOM 1435 O O . ALA A 1 194 ? 17.789 -2.583 7.597 1.00 97.44 194 ALA A O 1
ATOM 1436 N N . PHE A 1 195 ? 18.524 -3.742 5.825 1.00 97.19 195 PHE A N 1
ATOM 1437 C CA . PHE A 1 195 ? 17.269 -4.450 5.612 1.00 97.19 195 PHE A CA 1
ATOM 1438 C C . PHE A 1 195 ? 16.926 -5.350 6.799 1.00 97.19 195 PHE A C 1
ATOM 1440 O O . PHE A 1 195 ? 15.805 -5.295 7.296 1.00 97.19 195 PHE A O 1
ATOM 1447 N N . GLU A 1 196 ? 17.872 -6.166 7.273 1.00 97.75 196 GLU A N 1
ATOM 1448 C CA . GLU A 1 196 ? 17.630 -7.036 8.428 1.00 97.75 196 GLU A CA 1
ATOM 1449 C C . GLU A 1 196 ? 17.381 -6.240 9.714 1.00 97.75 196 GLU A C 1
ATOM 1451 O O . GLU A 1 196 ? 16.507 -6.620 10.488 1.00 97.75 196 GLU A O 1
ATOM 1456 N N . GLU A 1 197 ? 18.072 -5.117 9.919 1.00 98.31 197 GLU A N 1
ATOM 1457 C CA . GLU A 1 197 ? 17.813 -4.201 11.035 1.00 98.31 197 GLU A CA 1
ATOM 1458 C C . GLU A 1 197 ? 16.386 -3.638 10.984 1.00 98.31 197 GLU A C 1
ATOM 1460 O O . GLU A 1 197 ? 15.636 -3.753 11.956 1.00 98.31 197 GLU A O 1
ATOM 1465 N N . THR A 1 198 ? 15.969 -3.124 9.823 1.00 97.75 198 THR A N 1
ATOM 1466 C CA . THR A 1 198 ? 14.605 -2.620 9.609 1.00 97.75 198 THR A CA 1
ATOM 1467 C C . THR A 1 198 ? 13.560 -3.708 9.863 1.00 97.75 198 THR A C 1
ATOM 1469 O O . THR A 1 198 ? 12.553 -3.475 10.533 1.00 97.75 198 THR A O 1
ATOM 1472 N N . MET A 1 199 ? 13.787 -4.920 9.354 1.00 97.62 199 MET A N 1
ATOM 1473 C CA . MET A 1 199 ? 12.869 -6.042 9.546 1.00 97.62 199 MET A CA 1
ATOM 1474 C C . MET A 1 199 ? 12.838 -6.546 10.995 1.00 97.62 199 MET A C 1
ATOM 1476 O O . MET A 1 199 ? 11.790 -6.995 11.459 1.00 97.62 199 MET A O 1
ATOM 1480 N N . ALA A 1 200 ? 13.955 -6.472 11.721 1.00 98.19 200 ALA A N 1
ATOM 1481 C CA . ALA A 1 200 ? 14.005 -6.801 13.142 1.00 98.19 200 ALA A CA 1
ATOM 1482 C C . ALA A 1 200 ? 13.225 -5.780 13.983 1.00 98.19 200 ALA A C 1
ATOM 1484 O O . ALA A 1 200 ? 12.530 -6.163 14.924 1.00 98.19 200 ALA A O 1
ATOM 1485 N N . GLU A 1 201 ? 13.286 -4.494 13.630 1.00 98.38 201 GLU A N 1
ATOM 1486 C CA . GLU A 1 201 ? 12.420 -3.481 14.234 1.00 98.38 201 GLU A CA 1
ATOM 1487 C C . GLU A 1 201 ? 10.944 -3.724 13.913 1.00 98.38 201 GLU A C 1
ATOM 1489 O O . GLU A 1 201 ? 10.114 -3.680 14.819 1.00 98.38 201 GLU A O 1
ATOM 1494 N N . PHE A 1 202 ? 10.614 -4.055 12.662 1.00 98.31 202 PHE A N 1
ATOM 1495 C CA . PHE A 1 202 ? 9.244 -4.400 12.286 1.00 98.31 202 PHE A CA 1
ATOM 1496 C C . PHE A 1 202 ? 8.695 -5.555 13.139 1.00 98.31 202 PHE A C 1
ATOM 1498 O O . PHE A 1 202 ? 7.586 -5.468 13.668 1.00 98.31 202 PHE A O 1
ATOM 1505 N N . GLU A 1 203 ? 9.471 -6.629 13.312 1.00 98.00 203 GLU A N 1
ATOM 1506 C CA . GLU A 1 203 ? 9.073 -7.760 14.157 1.00 98.00 203 GLU A CA 1
ATOM 1507 C C . GLU A 1 203 ? 8.884 -7.350 15.621 1.00 98.00 203 GLU A C 1
ATOM 1509 O O . GLU A 1 203 ? 7.917 -7.764 16.256 1.00 98.00 203 GLU A O 1
ATOM 1514 N N . ARG A 1 204 ? 9.783 -6.516 16.153 1.00 98.38 204 ARG A N 1
ATOM 1515 C CA . ARG A 1 204 ? 9.741 -6.065 17.548 1.00 98.38 204 ARG A CA 1
ATOM 1516 C C . ARG A 1 204 ? 8.520 -5.196 17.850 1.00 98.38 204 ARG A C 1
ATOM 1518 O O . ARG A 1 204 ? 7.890 -5.382 18.887 1.00 98.38 204 ARG A O 1
ATOM 1525 N N . GLU A 1 205 ? 8.214 -4.236 16.979 1.00 98.38 205 GLU A N 1
ATOM 1526 C CA . GLU A 1 205 ? 7.169 -3.234 17.224 1.00 98.38 205 GLU A CA 1
ATOM 1527 C C . GLU A 1 205 ? 5.773 -3.705 16.785 1.00 98.38 205 GLU A C 1
ATOM 1529 O O . GLU A 1 205 ? 4.768 -3.331 17.392 1.00 98.38 205 GLU A O 1
ATOM 1534 N N . ILE A 1 206 ? 5.694 -4.515 15.724 1.00 97.88 206 ILE A N 1
ATOM 1535 C CA . ILE A 1 206 ? 4.434 -4.925 15.085 1.00 97.88 206 ILE A CA 1
ATOM 1536 C C . ILE A 1 206 ? 4.290 -6.449 15.092 1.00 97.88 206 ILE A C 1
ATOM 1538 O O . ILE A 1 206 ? 3.268 -6.970 15.540 1.00 97.88 206 ILE A O 1
ATOM 1542 N N . GLY A 1 207 ? 5.294 -7.160 14.578 1.00 96.88 207 GLY A N 1
ATOM 1543 C CA . GLY A 1 207 ? 5.269 -8.608 14.377 1.00 96.88 207 GLY A CA 1
ATOM 1544 C C . GLY A 1 207 ? 4.788 -9.030 12.980 1.00 96.88 207 GLY A C 1
ATOM 1545 O O . GLY A 1 207 ? 3.742 -8.593 12.489 1.00 96.88 207 GLY A O 1
ATOM 1546 N N . PHE A 1 208 ? 5.501 -9.962 12.343 1.00 94.88 208 PHE A N 1
ATOM 1547 C CA . PHE A 1 208 ? 5.210 -10.478 10.999 1.00 94.88 208 PHE A CA 1
ATOM 1548 C C . PHE A 1 208 ? 3.844 -11.166 10.888 1.00 94.88 208 PHE A C 1
ATOM 1550 O O . PHE A 1 208 ? 3.281 -11.230 9.797 1.00 94.88 208 PHE A O 1
ATOM 1557 N N . GLY A 1 209 ? 3.247 -11.613 12.000 1.00 93.38 209 GLY A N 1
ATOM 1558 C CA . GLY A 1 209 ? 1.882 -12.155 12.012 1.00 93.38 209 GLY A CA 1
ATOM 1559 C C . GLY A 1 209 ? 0.813 -11.160 11.526 1.00 93.38 209 GLY A C 1
ATOM 1560 O O . GLY A 1 209 ? -0.205 -11.569 10.947 1.00 93.38 209 GLY A O 1
ATOM 1561 N N . TYR A 1 210 ? 1.060 -9.857 11.702 1.00 93.31 210 TYR A N 1
ATOM 1562 C CA . TYR A 1 210 ? 0.182 -8.786 11.227 1.00 93.31 210 TYR A CA 1
ATOM 1563 C C . TYR A 1 210 ? 0.497 -8.328 9.805 1.00 93.31 210 TYR A C 1
ATOM 1565 O O . TYR A 1 210 ? -0.363 -7.703 9.188 1.00 93.31 210 TYR A O 1
ATOM 1573 N N . LEU A 1 211 ? 1.668 -8.646 9.251 1.00 92.44 211 LEU A N 1
ATOM 1574 C CA . LEU A 1 211 ? 2.016 -8.252 7.891 1.00 92.44 211 LEU A CA 1
ATOM 1575 C C . LEU A 1 211 ? 1.128 -9.011 6.892 1.00 92.44 211 LEU A C 1
ATOM 1577 O O . LEU A 1 211 ? 1.122 -10.242 6.855 1.00 92.44 211 LEU A O 1
ATOM 1581 N N . LYS A 1 212 ? 0.348 -8.283 6.083 1.00 87.31 212 LYS A N 1
ATOM 1582 C CA . LYS A 1 212 ? -0.589 -8.868 5.101 1.00 87.31 212 LYS A CA 1
ATOM 1583 C C . LYS A 1 212 ? -0.316 -8.459 3.659 1.00 87.31 212 LYS A C 1
ATOM 1585 O O . LYS A 1 212 ? -0.831 -9.128 2.765 1.00 87.31 212 LYS A O 1
ATOM 1590 N N . ALA A 1 213 ? 0.462 -7.406 3.423 1.00 82.69 213 ALA A N 1
ATOM 1591 C CA . ALA A 1 213 ? 0.818 -6.944 2.085 1.00 82.69 213 ALA A CA 1
ATOM 1592 C C . ALA A 1 213 ? 2.129 -6.147 2.085 1.00 82.69 213 ALA A C 1
ATOM 1594 O O . ALA A 1 213 ? 2.523 -5.599 3.113 1.00 82.69 213 ALA A O 1
ATOM 1595 N N . LEU A 1 214 ? 2.768 -6.082 0.917 1.00 81.56 214 LEU A N 1
ATOM 1596 C CA . LEU A 1 214 ? 3.825 -5.130 0.598 1.00 81.56 214 LEU A CA 1
ATOM 1597 C C . LEU A 1 214 ? 3.331 -4.137 -0.460 1.00 81.56 214 LEU A C 1
ATOM 1599 O O . LEU A 1 214 ? 2.739 -4.543 -1.469 1.00 81.56 214 LEU A O 1
ATOM 1603 N N . GLY A 1 215 ? 3.605 -2.857 -0.225 1.00 70.56 215 GLY A N 1
ATOM 1604 C CA . GLY A 1 215 ? 3.173 -1.734 -1.050 1.00 70.56 215 GLY A CA 1
ATOM 1605 C C . GLY A 1 215 ? 4.320 -0.842 -1.524 1.00 70.56 215 GLY A C 1
ATOM 1606 O O . GLY A 1 215 ? 5.473 -0.944 -1.081 1.00 70.56 215 GLY A O 1
ATOM 1607 N N . SER A 1 216 ? 3.978 0.019 -2.476 1.00 60.72 216 SER A N 1
ATOM 1608 C CA . SER A 1 216 ? 4.763 1.198 -2.819 1.00 60.72 216 SER A CA 1
ATOM 1609 C C . SER A 1 216 ? 3.795 2.327 -3.233 1.00 60.72 216 SER A C 1
ATOM 1611 O O . SER A 1 216 ? 3.684 2.606 -4.428 1.00 60.72 216 SER A O 1
ATOM 1613 N N . HIS A 1 217 ? 3.167 3.018 -2.282 1.00 45.56 217 HIS A N 1
ATOM 1614 C CA . HIS A 1 217 ? 2.330 4.205 -2.349 1.00 45.56 217 HIS A CA 1
ATOM 1615 C C . HIS A 1 217 ? 3.034 5.493 -1.894 1.00 45.56 217 HIS A C 1
ATOM 1617 O O . HIS A 1 217 ? 3.830 5.477 -0.975 1.00 45.56 217 HIS A O 1
ATOM 1623 N N . LYS A 1 218 ? 2.702 6.606 -2.560 1.00 49.03 218 LYS A N 1
ATOM 1624 C CA . LYS A 1 218 ? 3.280 7.972 -2.494 1.00 49.03 218 LYS A CA 1
ATOM 1625 C C . LYS A 1 218 ? 3.887 8.460 -1.162 1.00 49.03 218 LYS A C 1
ATOM 1627 O O . LYS A 1 218 ? 3.136 8.655 -0.222 1.00 49.03 218 LYS A O 1
ATOM 1632 N N . ASP A 1 219 ? 5.081 9.088 -1.207 1.00 59.19 219 ASP A N 1
ATOM 1633 C CA . ASP A 1 219 ? 5.163 10.542 -1.531 1.00 59.19 219 ASP A CA 1
ATOM 1634 C C . ASP A 1 219 ? 6.357 11.024 -2.411 1.00 59.19 219 ASP A C 1
ATOM 1636 O O . ASP A 1 219 ? 6.898 12.113 -2.218 1.00 59.19 219 ASP A O 1
ATOM 1640 N N . ARG A 1 220 ? 6.777 10.204 -3.394 1.00 67.06 220 ARG A N 1
ATOM 1641 C CA . ARG A 1 220 ? 7.431 10.540 -4.702 1.00 67.06 220 ARG A CA 1
ATOM 1642 C C . ARG A 1 220 ? 8.059 9.282 -5.320 1.00 67.06 220 ARG A C 1
ATOM 1644 O O . ARG A 1 220 ? 9.261 9.057 -5.259 1.00 67.06 220 ARG A O 1
ATOM 1651 N N . HIS A 1 221 ? 7.225 8.417 -5.887 1.00 78.19 221 HIS A N 1
ATOM 1652 C CA . HIS A 1 221 ? 7.671 7.069 -6.237 1.00 78.19 221 HIS A CA 1
ATOM 1653 C C . HIS A 1 221 ? 8.467 7.068 -7.528 1.00 78.19 221 HIS A C 1
ATOM 1655 O O . HIS A 1 221 ? 8.098 7.729 -8.497 1.00 78.19 221 HIS A O 1
ATOM 1661 N N . ALA A 1 222 ? 9.530 6.276 -7.547 1.00 88.38 222 ALA A N 1
ATOM 1662 C CA . ALA A 1 222 ? 10.261 5.952 -8.755 1.00 88.38 222 ALA A CA 1
ATOM 1663 C C . ALA A 1 222 ? 9.871 4.553 -9.227 1.00 88.38 222 ALA A C 1
ATOM 1665 O O . ALA A 1 222 ? 9.514 3.689 -8.428 1.00 88.38 222 ALA A O 1
ATOM 1666 N N . ASN A 1 223 ? 9.966 4.322 -10.532 1.00 93.25 223 ASN A N 1
ATOM 1667 C CA . ASN A 1 223 ? 9.918 2.967 -11.064 1.00 93.25 223 ASN A CA 1
ATOM 1668 C C . ASN A 1 223 ? 11.043 2.103 -10.472 1.00 93.25 223 ASN A C 1
ATOM 1670 O O . ASN A 1 223 ? 12.105 2.615 -10.103 1.00 93.25 223 ASN A O 1
ATOM 1674 N N . ILE A 1 224 ? 10.803 0.795 -10.397 1.00 93.75 224 ILE A N 1
ATOM 1675 C CA . ILE A 1 224 ? 11.696 -0.208 -9.816 1.00 93.75 224 ILE A CA 1
ATOM 1676 C C . ILE A 1 224 ? 13.114 -0.035 -10.365 1.00 93.75 224 ILE A C 1
ATOM 1678 O O . ILE A 1 224 ? 13.333 -0.011 -11.574 1.00 93.75 224 ILE A O 1
ATOM 1682 N N . GLY A 1 225 ? 14.089 0.103 -9.464 1.00 92.94 225 GLY A N 1
ATOM 1683 C CA . GLY A 1 225 ? 15.499 0.269 -9.818 1.00 92.94 225 GLY A CA 1
ATOM 1684 C C . GLY A 1 225 ? 15.913 1.649 -10.340 1.00 92.94 225 GLY A C 1
ATOM 1685 O O . GLY A 1 225 ? 17.107 1.861 -10.524 1.00 92.94 225 GLY A O 1
ATOM 1686 N N . LEU A 1 226 ? 14.979 2.582 -10.560 1.00 93.56 226 LEU A N 1
ATOM 1687 C CA . LEU A 1 226 ? 15.263 3.938 -11.057 1.00 93.56 226 LEU A CA 1
ATOM 1688 C C . LEU A 1 226 ? 15.239 5.017 -9.961 1.00 93.56 226 LEU A C 1
ATOM 1690 O O . LEU A 1 226 ? 15.420 6.193 -10.267 1.00 93.56 226 LEU A O 1
ATOM 1694 N N . GLY A 1 227 ? 14.981 4.636 -8.708 1.00 91.88 227 GLY A N 1
ATOM 1695 C CA . GLY A 1 227 ? 15.019 5.523 -7.542 1.00 91.88 227 GLY A CA 1
ATOM 1696 C C . GLY A 1 227 ? 16.202 5.252 -6.616 1.00 91.88 227 GLY A C 1
ATOM 1697 O O . GLY A 1 227 ? 17.048 4.403 -6.889 1.00 91.88 227 GLY A O 1
ATOM 1698 N N . GLU A 1 228 ? 16.212 5.934 -5.473 1.00 91.69 228 GLU A N 1
ATOM 1699 C CA . GLU A 1 228 ? 17.298 5.872 -4.481 1.00 91.69 228 GLU A CA 1
ATOM 1700 C C . GLU A 1 228 ? 17.449 4.505 -3.797 1.00 91.69 228 GLU A C 1
ATOM 1702 O O . GLU A 1 228 ? 18.536 4.154 -3.340 1.00 91.69 228 GLU A O 1
ATOM 1707 N N . LEU A 1 229 ? 16.379 3.704 -3.775 1.00 91.94 229 LEU A N 1
ATOM 1708 C CA . LEU A 1 229 ? 16.405 2.327 -3.279 1.00 91.94 229 LEU A CA 1
ATOM 1709 C C . LEU A 1 229 ? 17.217 1.379 -4.180 1.00 91.94 229 LEU A C 1
ATOM 1711 O O . LEU A 1 229 ? 17.718 0.359 -3.711 1.00 91.94 229 LEU A O 1
ATOM 1715 N N . GLY A 1 230 ? 17.361 1.688 -5.473 1.00 93.50 230 GLY A N 1
ATOM 1716 C CA . GLY A 1 230 ? 17.980 0.780 -6.440 1.00 93.50 230 GLY A CA 1
ATOM 1717 C C . GLY A 1 230 ? 17.218 -0.547 -6.588 1.00 93.50 230 GLY A C 1
ATOM 1718 O O . GLY A 1 230 ? 16.014 -0.616 -6.359 1.00 93.50 230 GLY A O 1
ATOM 1719 N N . LEU A 1 231 ? 17.907 -1.606 -7.031 1.00 95.31 231 LEU A N 1
ATOM 1720 C CA . LEU A 1 231 ? 17.303 -2.934 -7.262 1.00 95.31 231 LEU A CA 1
ATOM 1721 C C . LEU A 1 231 ? 17.440 -3.902 -6.086 1.00 95.31 231 LEU A C 1
ATOM 1723 O O . LEU A 1 231 ? 16.668 -4.853 -5.988 1.00 95.31 231 LEU A O 1
ATOM 1727 N N . TRP A 1 232 ? 18.420 -3.675 -5.215 1.00 95.94 232 TRP A N 1
ATOM 1728 C CA . TRP A 1 232 ? 18.773 -4.619 -4.159 1.00 95.94 232 TRP A CA 1
ATOM 1729 C C . TRP A 1 232 ? 17.618 -4.911 -3.173 1.00 95.94 232 TRP A C 1
ATOM 1731 O O . TRP A 1 232 ? 17.338 -6.090 -2.944 1.00 95.94 232 TRP A O 1
ATOM 1741 N N . PRO A 1 233 ? 16.859 -3.912 -2.672 1.00 94.75 233 PRO A N 1
ATOM 1742 C CA . PRO A 1 233 ? 15.730 -4.167 -1.774 1.00 94.75 233 PRO A CA 1
ATOM 1743 C C . PRO A 1 233 ? 14.647 -5.023 -2.433 1.00 94.75 233 PRO A C 1
ATOM 1745 O O . PRO A 1 233 ? 14.094 -5.927 -1.814 1.00 94.75 233 PRO A O 1
ATOM 1748 N N . PHE A 1 234 ? 14.372 -4.785 -3.717 1.00 95.00 234 PHE A N 1
ATOM 1749 C CA . PHE A 1 234 ? 13.387 -5.555 -4.473 1.00 95.00 234 PHE A CA 1
ATOM 1750 C C . PHE A 1 234 ? 13.863 -6.984 -4.737 1.00 95.00 234 PHE A C 1
ATOM 1752 O O . PHE A 1 234 ? 13.064 -7.914 -4.666 1.00 95.00 234 PHE A O 1
ATOM 1759 N N . PHE A 1 235 ? 15.164 -7.184 -4.974 1.00 95.75 235 PHE A N 1
ATOM 1760 C CA . PHE A 1 235 ? 15.751 -8.522 -5.011 1.00 95.75 235 PHE A CA 1
ATOM 1761 C C . PHE A 1 235 ? 15.518 -9.251 -3.685 1.00 95.75 235 PHE A C 1
ATOM 1763 O O . PHE A 1 235 ? 15.060 -10.395 -3.700 1.00 95.75 235 PHE A O 1
ATOM 1770 N N . LYS A 1 236 ? 15.775 -8.586 -2.551 1.00 95.50 236 LYS A N 1
ATOM 1771 C CA . LYS A 1 236 ? 15.552 -9.167 -1.225 1.00 95.50 236 LYS A CA 1
ATOM 1772 C C . LYS A 1 236 ? 14.072 -9.495 -1.018 1.00 95.50 236 LYS A C 1
ATOM 1774 O O . LYS A 1 236 ? 13.763 -10.642 -0.728 1.00 95.50 236 LYS A O 1
ATOM 1779 N N . VAL A 1 237 ? 13.154 -8.565 -1.291 1.00 93.44 237 VAL A N 1
ATOM 1780 C CA . VAL A 1 237 ? 11.697 -8.788 -1.203 1.00 93.44 237 VAL A CA 1
ATOM 1781 C C . VAL A 1 237 ? 11.239 -10.009 -2.010 1.00 93.44 237 VAL A C 1
ATOM 1783 O O . VAL A 1 237 ? 10.459 -10.816 -1.512 1.00 93.44 237 VAL A O 1
ATOM 1786 N N . MET A 1 238 ? 11.746 -10.187 -3.232 1.00 93.38 238 MET A N 1
ATOM 1787 C CA . MET A 1 238 ? 11.355 -11.303 -4.104 1.00 93.38 238 MET A CA 1
ATOM 1788 C C . MET A 1 238 ? 11.925 -12.666 -3.678 1.00 93.38 238 MET A C 1
ATOM 1790 O O . MET A 1 238 ? 11.473 -13.695 -4.184 1.00 93.38 238 MET A O 1
ATOM 1794 N N . ASN A 1 239 ? 12.916 -12.693 -2.783 1.00 94.38 239 ASN A N 1
ATOM 1795 C CA . ASN A 1 239 ? 13.635 -13.907 -2.384 1.00 94.38 239 ASN A CA 1
ATOM 1796 C C . ASN A 1 239 ? 13.582 -14.194 -0.874 1.00 94.38 239 ASN A C 1
ATOM 1798 O O . ASN A 1 239 ? 14.037 -15.250 -0.431 1.00 94.38 239 ASN A O 1
ATOM 1802 N N . ASP A 1 240 ? 13.018 -13.287 -0.080 1.00 93.88 240 ASP A N 1
ATOM 1803 C CA . ASP A 1 240 ? 12.872 -13.463 1.356 1.00 93.88 240 ASP A CA 1
ATOM 1804 C C . ASP A 1 240 ? 11.665 -14.345 1.695 1.00 93.88 240 ASP A C 1
ATOM 1806 O O . ASP A 1 240 ? 10.540 -14.141 1.226 1.00 93.88 240 ASP A O 1
ATOM 1810 N N . LYS A 1 241 ? 11.884 -15.331 2.567 1.00 92.31 241 LYS A N 1
ATOM 1811 C CA . LYS A 1 241 ? 10.830 -16.260 2.984 1.00 92.31 241 LYS A CA 1
ATOM 1812 C C . LYS A 1 241 ? 9.726 -15.571 3.785 1.00 92.31 241 LYS A C 1
ATOM 1814 O O . LYS A 1 241 ? 8.590 -16.033 3.727 1.00 92.31 241 LYS A O 1
ATOM 1819 N N . ARG A 1 242 ? 10.029 -14.461 4.471 1.00 91.69 242 ARG A N 1
ATOM 1820 C CA . ARG A 1 242 ? 9.048 -13.665 5.228 1.00 91.69 242 ARG A CA 1
ATOM 1821 C C . ARG A 1 242 ? 7.931 -13.122 4.338 1.00 91.69 242 ARG A C 1
ATOM 1823 O O . ARG A 1 242 ? 6.805 -13.003 4.803 1.00 91.69 242 ARG A O 1
ATOM 1830 N N . PHE A 1 243 ? 8.216 -12.870 3.058 1.00 89.75 243 PHE A N 1
ATOM 1831 C CA . PHE A 1 243 ? 7.236 -12.371 2.085 1.00 89.75 243 PHE A CA 1
ATOM 1832 C C . PHE A 1 243 ? 6.747 -13.449 1.114 1.00 89.75 243 PHE A C 1
ATOM 1834 O O . PHE A 1 243 ? 6.083 -13.158 0.116 1.00 89.75 243 PHE A O 1
ATOM 1841 N N . SER A 1 244 ? 7.053 -14.720 1.378 1.00 83.19 244 SER A N 1
ATOM 1842 C CA . SER A 1 244 ? 6.563 -15.811 0.539 1.00 83.19 244 SER A CA 1
ATOM 1843 C C . SER A 1 244 ? 5.040 -15.871 0.570 1.00 83.19 244 SER A C 1
ATOM 1845 O O . SER A 1 244 ? 4.425 -15.807 1.630 1.00 83.19 244 SER A O 1
ATOM 1847 N N . LEU A 1 245 ? 4.431 -16.001 -0.613 1.00 78.56 245 LEU A N 1
ATOM 1848 C CA . LEU A 1 245 ? 2.973 -15.984 -0.808 1.00 78.56 245 LEU A CA 1
ATOM 1849 C C . LEU A 1 245 ? 2.298 -14.675 -0.367 1.00 78.56 245 LEU A C 1
ATOM 1851 O O . LEU A 1 245 ? 1.066 -14.593 -0.336 1.00 78.56 245 LEU A O 1
ATOM 1855 N N . MET A 1 246 ? 3.089 -13.643 -0.061 1.00 83.00 246 MET A N 1
ATOM 1856 C CA . MET A 1 246 ? 2.557 -12.346 0.286 1.00 83.00 246 MET A CA 1
ATOM 1857 C C . MET A 1 246 ? 2.161 -11.551 -0.955 1.00 83.00 246 MET A C 1
ATOM 1859 O O . MET A 1 246 ? 2.798 -11.627 -2.009 1.00 83.00 246 MET A O 1
ATOM 1863 N N . PRO A 1 247 ? 1.112 -10.736 -0.830 1.00 80.19 247 PRO A N 1
ATOM 1864 C CA . PRO A 1 247 ? 0.767 -9.741 -1.828 1.00 80.19 247 PRO A CA 1
ATOM 1865 C C . PRO A 1 247 ? 1.876 -8.721 -1.997 1.00 80.19 247 PRO A C 1
ATOM 1867 O O . PRO A 1 247 ? 2.311 -8.129 -1.015 1.00 80.19 247 PRO A O 1
ATOM 1870 N N . ILE A 1 248 ? 2.255 -8.462 -3.244 1.00 87.94 248 ILE A N 1
ATOM 1871 C CA . ILE A 1 248 ? 3.147 -7.361 -3.605 1.00 87.94 248 ILE A CA 1
ATOM 1872 C C . ILE A 1 248 ? 2.420 -6.529 -4.651 1.00 87.94 248 ILE A C 1
ATOM 1874 O O . ILE A 1 248 ? 2.066 -7.058 -5.714 1.00 87.94 248 ILE A O 1
ATOM 1878 N N . VAL A 1 249 ? 2.179 -5.260 -4.334 1.00 90.25 249 VAL A N 1
ATOM 1879 C CA . VAL A 1 249 ? 1.451 -4.317 -5.183 1.00 90.25 249 VAL A CA 1
ATOM 1880 C C . VAL A 1 249 ? 2.371 -3.165 -5.574 1.00 90.25 249 VAL A C 1
ATOM 1882 O O . VAL A 1 249 ? 2.851 -2.423 -4.725 1.00 90.25 249 VAL A O 1
ATOM 1885 N N . LEU A 1 250 ? 2.580 -3.001 -6.879 1.00 90.69 250 LEU A N 1
ATOM 1886 C CA . LEU A 1 250 ? 3.259 -1.850 -7.460 1.00 90.69 250 LEU A CA 1
ATOM 1887 C C . LEU A 1 250 ? 2.335 -0.637 -7.550 1.00 90.69 250 LEU A C 1
ATOM 1889 O O . LEU A 1 250 ? 1.240 -0.717 -8.109 1.00 90.69 250 LEU A O 1
ATOM 1893 N N . GLU A 1 251 ? 2.820 0.515 -7.102 1.00 86.62 251 GLU A N 1
ATOM 1894 C CA . GLU A 1 251 ? 2.146 1.814 -7.299 1.00 86.62 251 GLU A CA 1
ATOM 1895 C C . GLU A 1 251 ? 3.136 2.890 -7.773 1.00 86.62 251 GLU A C 1
ATOM 1897 O O . GLU A 1 251 ? 2.982 4.095 -7.573 1.00 86.62 251 GLU A O 1
ATOM 1902 N N . THR A 1 252 ? 4.158 2.405 -8.475 1.00 89.62 252 THR A N 1
ATOM 1903 C CA . THR A 1 252 ? 5.108 3.162 -9.287 1.00 89.62 252 THR A CA 1
ATOM 1904 C C . THR A 1 252 ? 4.403 3.952 -10.409 1.00 89.62 252 THR A C 1
ATOM 1906 O O . THR A 1 252 ? 3.264 3.632 -10.769 1.00 89.62 252 THR A O 1
ATOM 1909 N N . PRO A 1 253 ? 5.057 4.968 -11.016 1.00 88.56 253 PRO A N 1
ATOM 1910 C CA . PRO A 1 253 ? 4.496 5.796 -12.098 1.00 88.56 253 PRO A CA 1
ATOM 1911 C C . PRO A 1 253 ? 4.260 5.082 -13.456 1.00 88.56 253 PRO A C 1
ATOM 1913 O O . PRO A 1 253 ? 4.750 5.521 -14.496 1.00 88.56 253 PRO A O 1
ATOM 1916 N N . GLY A 1 254 ? 3.483 3.995 -13.485 1.00 88.75 254 GLY A N 1
ATOM 1917 C CA . GLY A 1 254 ? 3.113 3.253 -14.696 1.00 88.75 254 GLY A CA 1
ATOM 1918 C C . GLY A 1 254 ? 4.190 2.282 -15.198 1.00 88.75 254 GLY A C 1
ATOM 1919 O O . GLY A 1 254 ? 5.141 1.981 -14.492 1.00 88.75 254 GLY A O 1
ATOM 1920 N N . TYR A 1 255 ? 4.034 1.790 -16.435 1.00 92.19 255 TYR A N 1
ATOM 1921 C CA . TYR A 1 255 ? 4.904 0.773 -17.070 1.00 92.19 255 TYR A CA 1
ATOM 1922 C C . TYR A 1 255 ? 4.934 -0.596 -16.363 1.00 92.19 255 TYR A C 1
ATOM 1924 O O . TYR A 1 255 ? 5.879 -1.375 -16.505 1.00 92.19 255 TYR A O 1
ATOM 1932 N N . TRP A 1 256 ? 3.861 -0.946 -15.650 1.00 91.75 256 TRP A N 1
ATOM 1933 C CA . TRP A 1 256 ? 3.769 -2.198 -14.887 1.00 91.75 256 TRP A CA 1
ATOM 1934 C C . TRP A 1 256 ? 3.892 -3.467 -15.735 1.00 91.75 256 TRP A C 1
ATOM 1936 O O . TRP A 1 256 ? 4.374 -4.483 -15.251 1.00 91.75 256 TRP A O 1
ATOM 1946 N N . ASN A 1 257 ? 3.559 -3.399 -17.026 1.00 90.94 257 ASN A N 1
ATOM 1947 C CA . ASN A 1 257 ? 3.790 -4.484 -17.987 1.00 90.94 257 ASN A CA 1
ATOM 1948 C C . ASN A 1 257 ? 5.284 -4.756 -18.281 1.00 90.94 257 ASN A C 1
ATOM 1950 O O . ASN A 1 257 ? 5.601 -5.648 -19.072 1.00 90.94 257 ASN A O 1
ATOM 1954 N N . ARG A 1 258 ? 6.198 -3.968 -17.707 1.00 93.81 258 ARG A N 1
ATOM 1955 C CA . ARG A 1 258 ? 7.646 -4.209 -17.668 1.00 93.81 258 ARG A CA 1
ATOM 1956 C C . ARG A 1 258 ? 8.134 -4.467 -16.251 1.00 93.81 258 ARG A C 1
ATOM 1958 O O . ARG A 1 258 ? 8.920 -5.386 -16.050 1.00 93.81 258 ARG A O 1
ATOM 1965 N N . GLU A 1 259 ? 7.629 -3.719 -15.274 1.00 93.56 259 GLU A N 1
ATOM 1966 C CA . GLU A 1 259 ? 8.068 -3.850 -13.880 1.00 93.56 259 GLU A CA 1
ATOM 1967 C C . GLU A 1 259 ? 7.638 -5.162 -13.223 1.00 93.56 259 GLU A C 1
ATOM 1969 O O . GLU A 1 259 ? 8.438 -5.765 -12.511 1.00 93.56 259 GLU A O 1
ATOM 1974 N N . VAL A 1 260 ? 6.421 -5.650 -13.495 1.00 92.12 260 VAL A N 1
ATOM 1975 C CA . VAL A 1 260 ? 5.968 -6.945 -12.965 1.00 92.12 260 VAL A CA 1
ATOM 1976 C C . VAL A 1 260 ? 6.896 -8.075 -13.449 1.00 92.12 260 VAL A C 1
ATOM 1978 O O . VAL A 1 260 ? 7.448 -8.778 -12.599 1.00 92.12 260 VAL A O 1
ATOM 1981 N N . PRO A 1 261 ? 7.173 -8.234 -14.763 1.00 93.06 261 PRO A N 1
ATOM 1982 C CA . PRO A 1 261 ? 8.195 -9.173 -15.230 1.00 93.06 261 PRO A CA 1
ATOM 1983 C C . PRO A 1 261 ? 9.595 -8.927 -14.650 1.00 93.06 261 PRO A C 1
ATOM 1985 O O . PRO A 1 261 ? 10.293 -9.890 -14.338 1.00 93.06 261 PRO A O 1
ATOM 1988 N N . ALA A 1 262 ? 10.008 -7.666 -14.474 1.00 94.56 262 ALA A N 1
ATOM 1989 C CA . ALA A 1 262 ? 11.331 -7.330 -13.945 1.00 94.56 262 ALA A CA 1
ATOM 1990 C C . ALA A 1 262 ? 11.528 -7.840 -12.509 1.00 94.56 262 ALA A C 1
ATOM 1992 O O . ALA A 1 262 ? 12.602 -8.352 -12.187 1.00 94.56 262 ALA A O 1
ATOM 1993 N N . LEU A 1 263 ? 10.486 -7.753 -11.675 1.00 93.88 263 LEU A N 1
ATOM 1994 C CA . LEU A 1 263 ? 10.488 -8.314 -10.325 1.00 93.88 263 LEU A CA 1
ATOM 1995 C C . LEU A 1 263 ? 10.539 -9.843 -10.343 1.00 93.88 263 LEU A C 1
ATOM 1997 O O . LEU A 1 263 ? 11.366 -10.431 -9.651 1.00 93.88 263 LEU A O 1
ATOM 2001 N N . TYR A 1 264 ? 9.725 -10.506 -11.170 1.00 93.31 264 TYR A N 1
ATOM 2002 C CA . TYR A 1 264 ? 9.798 -11.967 -11.299 1.00 93.31 264 TYR A CA 1
ATOM 2003 C C . TYR A 1 264 ? 11.159 -12.450 -11.819 1.00 93.31 264 TYR A C 1
ATOM 2005 O O . TYR A 1 264 ? 11.623 -13.511 -11.413 1.00 93.31 264 TYR A O 1
ATOM 2013 N N . ALA A 1 265 ? 11.841 -11.668 -12.660 1.00 95.31 265 ALA A N 1
ATOM 2014 C CA . ALA A 1 265 ? 13.176 -12.007 -13.149 1.00 95.31 265 ALA A CA 1
ATOM 2015 C C . ALA A 1 265 ? 14.257 -12.032 -12.044 1.00 95.31 265 ALA A C 1
ATOM 2017 O O . ALA A 1 265 ? 15.271 -12.714 -12.223 1.00 95.31 265 ALA A O 1
ATOM 2018 N N . LEU A 1 266 ? 14.024 -11.361 -10.903 1.00 95.44 266 LEU A N 1
ATOM 2019 C CA . LEU A 1 266 ? 14.889 -11.400 -9.712 1.00 95.44 266 LEU A CA 1
ATOM 2020 C C . LEU A 1 266 ? 14.691 -12.661 -8.860 1.00 95.44 266 LEU A C 1
ATOM 2022 O O . LEU A 1 266 ? 15.552 -12.986 -8.039 1.00 95.44 266 LEU A O 1
ATOM 2026 N N . GLN A 1 267 ? 13.570 -13.365 -9.013 1.00 93.94 267 GLN A N 1
ATOM 2027 C CA . GLN A 1 267 ? 13.247 -14.521 -8.183 1.00 93.94 267 GLN A CA 1
ATOM 2028 C C . GLN A 1 267 ? 14.208 -15.688 -8.459 1.00 93.94 267 GLN A C 1
ATOM 2030 O O . GLN A 1 267 ? 14.465 -16.052 -9.607 1.00 93.94 267 GLN A O 1
ATOM 2035 N N . GLY A 1 268 ? 14.741 -16.287 -7.395 1.00 94.00 268 GLY A N 1
ATOM 2036 C CA . GLY A 1 268 ? 15.690 -17.400 -7.449 1.00 94.00 268 GLY A CA 1
ATOM 2037 C C . GLY A 1 268 ? 17.090 -17.024 -7.944 1.00 94.00 268 GLY A C 1
ATOM 2038 O O . GLY A 1 268 ? 17.896 -17.917 -8.206 1.00 94.00 268 GLY A O 1
ATOM 2039 N N . ARG A 1 269 ? 17.388 -15.730 -8.108 1.00 95.38 269 ARG A N 1
ATOM 2040 C CA . ARG A 1 269 ? 18.712 -15.249 -8.528 1.00 95.38 269 ARG A CA 1
ATOM 2041 C C . ARG A 1 269 ? 19.679 -15.178 -7.358 1.00 95.38 269 ARG A C 1
ATOM 2043 O O . ARG A 1 269 ? 19.283 -15.148 -6.194 1.00 95.38 269 ARG A O 1
ATOM 2050 N N . ARG A 1 270 ? 20.970 -15.134 -7.674 1.00 94.56 270 ARG A N 1
ATOM 2051 C CA . ARG A 1 270 ? 22.009 -14.869 -6.674 1.00 94.56 270 ARG A CA 1
ATOM 2052 C C . ARG A 1 270 ? 21.967 -13.397 -6.264 1.00 94.56 270 ARG A C 1
ATOM 2054 O O . ARG A 1 270 ? 21.557 -12.541 -7.052 1.00 94.56 270 ARG A O 1
ATOM 2061 N N . ASN A 1 271 ? 22.430 -13.104 -5.047 1.00 93.94 271 ASN A N 1
ATOM 2062 C CA . ASN A 1 271 ? 22.705 -11.736 -4.594 1.00 93.94 271 ASN A CA 1
ATOM 2063 C C . ASN A 1 271 ? 23.980 -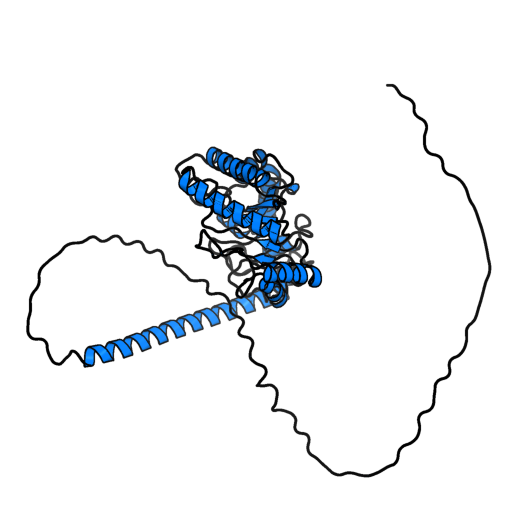11.212 -5.284 1.00 93.94 271 ASN A C 1
ATOM 2065 O O . ASN A 1 271 ? 25.012 -10.996 -4.658 1.00 93.94 271 ASN A O 1
ATOM 2069 N N . ASP A 1 272 ? 23.917 -11.124 -6.608 1.00 93.19 272 ASP A N 1
ATOM 2070 C CA . ASP A 1 272 ? 24.985 -10.703 -7.498 1.00 93.19 272 ASP A CA 1
ATOM 2071 C C . ASP A 1 272 ? 24.337 -9.899 -8.630 1.00 93.19 272 ASP A C 1
ATOM 2073 O O . ASP A 1 272 ? 23.568 -10.458 -9.420 1.00 93.19 272 ASP A O 1
ATOM 2077 N N . PRO A 1 273 ? 24.625 -8.594 -8.750 1.00 90.06 273 PRO A N 1
ATOM 2078 C CA . PRO A 1 273 ? 24.027 -7.779 -9.792 1.00 90.06 273 PRO A CA 1
ATOM 2079 C C . PRO A 1 273 ? 24.353 -8.234 -11.226 1.00 90.06 273 PRO A C 1
ATOM 2081 O O . PRO A 1 273 ? 23.624 -7.851 -12.147 1.00 90.06 273 PRO A O 1
ATOM 2084 N N . ALA A 1 274 ? 25.398 -9.049 -11.432 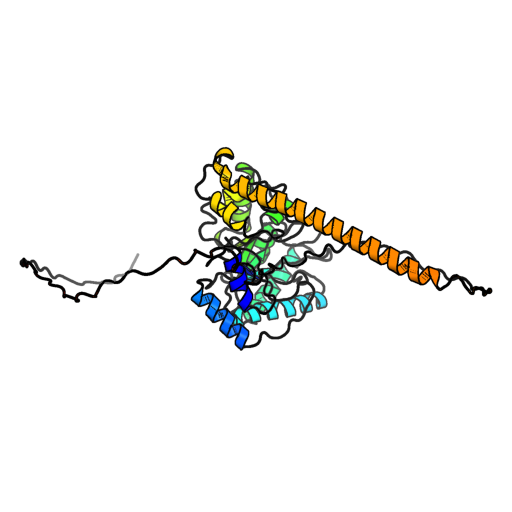1.00 93.06 274 ALA A N 1
ATOM 2085 C CA . ALA A 1 274 ? 25.699 -9.684 -12.717 1.00 93.06 274 ALA A CA 1
ATOM 2086 C C . ALA A 1 274 ? 24.679 -10.771 -13.109 1.00 93.06 274 ALA A C 1
ATOM 2088 O O . ALA A 1 274 ? 24.556 -11.098 -14.291 1.00 93.06 274 ALA A O 1
ATOM 2089 N N . ASP A 1 275 ? 23.920 -11.294 -12.142 1.00 94.69 275 ASP A N 1
ATOM 2090 C CA . ASP A 1 275 ? 22.868 -12.303 -12.316 1.00 94.69 275 ASP A CA 1
ATOM 2091 C C . ASP A 1 275 ? 21.500 -11.673 -12.657 1.00 94.69 275 ASP A C 1
ATOM 2093 O O . ASP A 1 275 ? 20.543 -12.377 -12.975 1.00 94.69 275 ASP A O 1
ATOM 2097 N N . TRP A 1 276 ? 21.383 -10.338 -12.611 1.00 96.69 276 TRP A N 1
ATOM 2098 C CA . TRP A 1 276 ? 20.119 -9.596 -12.774 1.00 96.69 276 TRP A CA 1
ATOM 2099 C C . TRP A 1 276 ? 19.957 -8.972 -14.168 1.00 96.69 276 TRP A C 1
ATOM 2101 O O . TRP A 1 276 ? 19.326 -7.924 -14.324 1.00 96.69 276 TRP A O 1
ATOM 2111 N N . GLN A 1 277 ? 20.556 -9.580 -15.193 1.00 96.69 277 GLN A N 1
ATOM 2112 C CA . GLN A 1 277 ? 20.632 -9.013 -16.548 1.00 96.69 277 GLN A CA 1
ATOM 2113 C C . GLN A 1 277 ? 19.249 -8.724 -17.141 1.00 96.69 277 GLN A C 1
ATOM 2115 O O . GLN A 1 277 ? 19.024 -7.635 -17.663 1.00 96.69 277 GLN A O 1
ATOM 2120 N N . GLU A 1 278 ? 18.307 -9.661 -17.005 1.00 96.75 278 GLU A N 1
ATOM 2121 C CA . GLU A 1 278 ? 16.949 -9.489 -17.533 1.00 96.75 278 GLU A CA 1
ATOM 2122 C C . GLU A 1 278 ? 16.181 -8.382 -16.801 1.00 96.75 278 GLU A C 1
ATOM 2124 O O . GLU A 1 278 ? 15.564 -7.529 -17.438 1.00 96.75 278 GLU A O 1
ATOM 2129 N N . THR A 1 279 ? 16.278 -8.326 -15.469 1.00 96.88 279 THR A N 1
ATOM 2130 C CA . THR A 1 279 ? 15.695 -7.231 -14.683 1.00 96.88 279 THR A CA 1
ATOM 2131 C C . THR A 1 279 ? 16.267 -5.886 -15.120 1.00 96.88 279 THR A C 1
ATOM 2133 O O . THR A 1 279 ? 15.508 -4.961 -15.392 1.00 96.88 279 THR A O 1
ATOM 2136 N N . ARG A 1 280 ? 17.595 -5.772 -15.254 1.00 96.81 280 ARG A N 1
ATOM 2137 C CA . ARG A 1 280 ? 18.256 -4.537 -15.705 1.00 96.81 280 ARG A CA 1
ATOM 2138 C C . ARG A 1 280 ? 17.809 -4.128 -17.107 1.00 96.81 280 ARG A C 1
ATOM 2140 O O . ARG A 1 280 ? 17.551 -2.951 -17.327 1.00 96.81 280 ARG A O 1
ATOM 2147 N N . ARG A 1 281 ? 17.663 -5.085 -18.028 1.00 97.88 281 ARG A N 1
ATOM 2148 C CA . ARG A 1 281 ? 17.159 -4.850 -19.390 1.00 97.88 281 ARG A CA 1
ATOM 2149 C C . ARG A 1 281 ? 15.737 -4.280 -19.383 1.00 97.88 281 ARG A C 1
ATOM 2151 O O . ARG A 1 281 ? 15.456 -3.332 -20.106 1.00 97.88 281 ARG A O 1
ATOM 2158 N N . LEU A 1 282 ? 14.845 -4.819 -18.553 1.00 96.94 282 LEU A N 1
ATOM 2159 C CA . LEU A 1 282 ? 13.466 -4.329 -18.438 1.00 96.94 282 LEU A CA 1
ATOM 2160 C C . LEU A 1 282 ? 13.386 -2.953 -17.763 1.00 96.94 282 LEU A C 1
ATOM 2162 O O . LEU A 1 282 ? 12.609 -2.103 -18.188 1.00 96.94 282 LEU A O 1
ATOM 2166 N N . VAL A 1 283 ? 14.207 -2.711 -16.742 1.00 96.31 283 VAL A N 1
ATOM 2167 C CA . VAL A 1 283 ? 14.320 -1.405 -16.068 1.00 96.31 283 VAL A CA 1
ATOM 2168 C C . VAL A 1 283 ? 14.862 -0.337 -17.022 1.00 96.31 283 VAL A C 1
ATOM 2170 O O . VAL A 1 283 ? 14.369 0.790 -17.045 1.00 96.31 283 VAL A O 1
ATOM 2173 N N . GLU A 1 284 ? 15.831 -0.705 -17.860 1.00 97.44 284 GLU A N 1
ATOM 2174 C CA . GLU A 1 284 ? 16.348 0.126 -18.946 1.00 97.44 284 GLU A CA 1
ATOM 2175 C C . GLU A 1 284 ? 15.246 0.504 -19.946 1.00 97.44 284 GLU A C 1
ATOM 2177 O O . GLU A 1 284 ? 15.089 1.681 -20.267 1.00 97.44 284 GLU A O 1
ATOM 2182 N N . GLU A 1 285 ? 14.427 -0.460 -20.386 1.00 97.31 285 GLU A N 1
ATOM 2183 C CA . GLU A 1 285 ? 13.275 -0.171 -21.251 1.00 97.31 285 GLU A CA 1
ATOM 2184 C C . GLU A 1 285 ? 12.317 0.840 -20.612 1.00 97.31 285 GLU A C 1
ATOM 2186 O O . GLU A 1 285 ? 11.875 1.772 -21.284 1.00 97.31 285 GLU A O 1
ATOM 2191 N N . VAL A 1 286 ? 12.008 0.685 -19.318 1.00 96.44 286 VAL A N 1
ATOM 2192 C CA . VAL A 1 286 ? 11.159 1.641 -18.591 1.00 96.44 286 VAL A CA 1
ATOM 2193 C C . VAL A 1 286 ? 11.786 3.032 -18.600 1.00 96.44 286 VAL A C 1
ATOM 2195 O O . VAL A 1 286 ? 11.084 4.004 -18.880 1.00 96.44 286 VAL A O 1
ATOM 2198 N N . ARG A 1 287 ? 13.097 3.149 -18.354 1.00 96.50 287 ARG A N 1
ATOM 2199 C CA . ARG A 1 287 ? 13.791 4.444 -18.390 1.00 96.50 287 ARG A CA 1
ATOM 2200 C C . ARG A 1 287 ? 13.669 5.108 -19.760 1.00 96.50 287 ARG A C 1
ATOM 2202 O O . ARG A 1 287 ? 13.235 6.254 -19.841 1.00 96.50 287 ARG A O 1
ATOM 2209 N N . VAL A 1 288 ? 13.970 4.375 -20.831 1.00 96.94 288 VAL A N 1
ATOM 2210 C CA . VAL A 1 288 ? 13.890 4.893 -22.206 1.00 96.94 288 VAL A CA 1
ATOM 2211 C C . VAL A 1 288 ? 12.468 5.342 -22.549 1.00 96.94 288 VAL A C 1
ATOM 2213 O O . VAL A 1 288 ? 12.275 6.425 -23.104 1.00 96.94 288 VAL A O 1
ATOM 2216 N N . LEU A 1 289 ? 11.455 4.545 -22.199 1.00 95.69 289 LEU A N 1
ATOM 2217 C CA . LEU A 1 289 ? 10.053 4.891 -22.449 1.00 95.69 289 LEU A CA 1
ATOM 2218 C C . LEU A 1 289 ? 9.622 6.147 -21.679 1.00 95.69 289 LEU A C 1
ATOM 2220 O O . LEU A 1 289 ? 8.892 6.975 -22.225 1.00 95.69 289 LEU A O 1
ATOM 2224 N N . ARG A 1 290 ? 10.100 6.322 -20.443 1.00 93.44 290 ARG A N 1
ATOM 2225 C CA . ARG A 1 290 ? 9.852 7.534 -19.651 1.00 93.44 290 ARG A CA 1
ATOM 2226 C C . ARG A 1 290 ? 10.449 8.772 -20.290 1.00 93.44 290 ARG A C 1
ATOM 2228 O O . ARG A 1 290 ? 9.724 9.741 -20.489 1.00 93.44 290 ARG A O 1
ATOM 2235 N N . GLU A 1 291 ? 11.721 8.718 -20.668 1.00 93.94 291 GLU A N 1
ATOM 2236 C CA . GLU A 1 291 ? 12.397 9.836 -21.330 1.00 93.94 291 GLU A CA 1
ATOM 2237 C C . GLU A 1 291 ? 11.687 10.230 -22.636 1.00 93.94 291 GLU A C 1
ATOM 2239 O O . GLU A 1 291 ? 11.547 11.412 -22.955 1.00 93.94 291 GLU A O 1
ATOM 2244 N N . GLN A 1 292 ? 11.198 9.247 -23.399 1.00 94.06 292 GLN A N 1
ATOM 2245 C CA . GLN A 1 292 ? 10.403 9.493 -24.605 1.00 94.06 292 GLN A CA 1
ATOM 2246 C C . GLN A 1 292 ? 9.053 10.150 -24.285 1.00 94.06 292 GLN A C 1
ATOM 2248 O O . GLN A 1 292 ? 8.660 11.098 -24.968 1.00 94.06 292 GLN A O 1
ATOM 2253 N N . ALA A 1 293 ? 8.349 9.673 -23.256 1.00 92.50 293 ALA A N 1
ATOM 2254 C CA . ALA A 1 293 ? 7.065 10.226 -22.834 1.00 92.50 293 ALA A CA 1
ATOM 2255 C C . ALA A 1 293 ? 7.197 11.663 -22.301 1.00 92.50 293 ALA A C 1
ATOM 2257 O O . ALA A 1 293 ? 6.361 12.512 -22.611 1.00 92.50 293 ALA A O 1
ATOM 2258 N N . GLU A 1 294 ? 8.257 11.956 -21.546 1.00 91.88 294 GLU A N 1
ATOM 2259 C CA . GLU A 1 294 ? 8.569 13.299 -21.049 1.00 91.88 294 GLU A CA 1
ATOM 2260 C C . GLU A 1 294 ? 8.850 14.262 -22.210 1.00 91.88 294 GLU A C 1
ATOM 2262 O O . GLU A 1 294 ? 8.179 15.289 -22.323 1.00 91.88 294 GLU A O 1
ATOM 2267 N N . LYS A 1 295 ? 9.721 13.881 -23.157 1.00 93.88 295 LYS A N 1
ATOM 2268 C CA . LYS A 1 295 ? 9.982 14.669 -24.378 1.00 93.88 295 LYS A CA 1
ATOM 2269 C C . LYS A 1 295 ? 8.715 14.915 -25.199 1.00 93.88 295 LYS A C 1
ATOM 2271 O O . LYS A 1 295 ? 8.503 16.020 -25.697 1.00 93.88 295 LYS A O 1
ATOM 2276 N N . ALA A 1 296 ? 7.854 13.905 -25.338 1.00 93.12 296 ALA A N 1
ATOM 2277 C CA . ALA A 1 296 ? 6.586 14.044 -26.050 1.00 93.12 296 ALA A CA 1
ATOM 2278 C C . ALA A 1 296 ? 5.636 15.030 -25.346 1.00 93.12 296 ALA A C 1
ATOM 2280 O O . ALA A 1 296 ? 5.060 15.897 -26.005 1.00 93.12 296 ALA A O 1
ATOM 2281 N N . ARG A 1 297 ? 5.519 14.952 -24.011 1.00 92.75 297 ARG A N 1
ATOM 2282 C CA . ARG A 1 297 ? 4.729 15.897 -23.202 1.00 92.75 297 ARG A CA 1
ATOM 2283 C C . ARG A 1 297 ? 5.263 17.322 -23.306 1.00 92.75 297 ARG A C 1
ATOM 2285 O O . ARG A 1 297 ? 4.478 18.263 -23.404 1.00 92.75 297 ARG A O 1
ATOM 2292 N N . GLU A 1 298 ? 6.579 17.507 -23.297 1.00 92.25 298 GLU A N 1
ATOM 2293 C CA . GLU A 1 298 ? 7.195 18.823 -23.487 1.00 92.25 298 GLU A CA 1
ATOM 2294 C C . GLU A 1 298 ? 6.913 19.391 -24.879 1.00 92.25 298 GLU A C 1
ATOM 2296 O O . GLU A 1 298 ? 6.507 20.551 -24.991 1.00 92.25 298 GLU A O 1
ATOM 2301 N N . ALA A 1 299 ? 7.045 18.576 -25.928 1.00 92.19 299 ALA A N 1
ATOM 2302 C CA . ALA A 1 299 ? 6.717 18.974 -27.293 1.00 92.19 299 ALA A CA 1
ATOM 2303 C C . ALA A 1 299 ? 5.234 19.366 -27.436 1.00 92.19 299 ALA A C 1
ATOM 2305 O O . ALA A 1 299 ? 4.913 20.377 -28.064 1.00 92.19 299 ALA A O 1
ATOM 2306 N N . GLU A 1 300 ? 4.322 18.621 -26.804 1.00 91.94 300 GLU A N 1
ATOM 2307 C CA . GLU A 1 300 ? 2.893 18.945 -26.783 1.00 91.94 300 GLU A CA 1
ATOM 2308 C C . GLU A 1 300 ? 2.609 20.246 -26.016 1.00 91.94 300 GLU A C 1
ATOM 2310 O O . GLU A 1 300 ? 1.882 21.108 -26.515 1.00 91.94 300 GLU A O 1
ATOM 2315 N N . LYS A 1 301 ? 3.248 20.458 -24.855 1.00 91.06 301 LYS A N 1
ATOM 2316 C CA . LYS A 1 301 ? 3.161 21.719 -24.096 1.00 91.06 301 LYS A CA 1
ATOM 2317 C C . LYS A 1 301 ? 3.670 22.909 -24.915 1.00 91.06 301 LYS A C 1
ATOM 2319 O O . LYS A 1 301 ? 3.052 23.975 -24.887 1.00 91.06 301 LYS A O 1
ATOM 2324 N N . GLN A 1 302 ? 4.773 22.752 -25.649 1.00 90.88 302 GLN A N 1
ATOM 2325 C CA . GLN A 1 302 ? 5.313 23.795 -26.528 1.00 90.88 302 GLN A CA 1
ATOM 2326 C C . GLN A 1 302 ? 4.363 24.098 -27.690 1.00 90.88 302 GLN A C 1
ATOM 2328 O O . GLN A 1 302 ? 4.069 25.266 -27.948 1.00 90.88 302 GLN A O 1
ATOM 2333 N N . LYS A 1 303 ? 3.807 23.064 -28.331 1.00 90.56 303 LYS A N 1
ATOM 2334 C CA . LYS A 1 303 ? 2.811 23.217 -29.397 1.00 90.56 303 LYS A CA 1
ATOM 2335 C C . LYS A 1 303 ? 1.547 23.922 -28.897 1.00 90.56 303 LYS A C 1
ATOM 2337 O O . LYS A 1 303 ? 1.106 24.887 -29.514 1.00 90.56 303 LYS A O 1
ATOM 2342 N N . ALA A 1 304 ? 1.015 23.525 -27.741 1.00 89.75 304 ALA A N 1
ATOM 2343 C CA . ALA A 1 304 ? -0.150 24.166 -27.132 1.00 89.75 304 ALA A CA 1
ATOM 2344 C C . ALA A 1 304 ? 0.112 25.640 -26.764 1.00 89.75 304 ALA A C 1
ATOM 2346 O O . ALA A 1 304 ? -0.772 26.487 -26.915 1.00 89.75 304 ALA A O 1
ATOM 2347 N N . LYS A 1 305 ? 1.329 25.976 -26.306 1.00 88.81 305 LYS A N 1
ATOM 2348 C CA . LYS A 1 305 ? 1.749 27.369 -26.070 1.00 88.81 305 LYS A CA 1
ATOM 2349 C C . LYS A 1 305 ? 1.826 28.168 -27.376 1.00 88.81 305 LYS A C 1
ATOM 2351 O O . LYS A 1 305 ? 1.321 29.289 -27.409 1.00 88.81 305 LYS A O 1
ATOM 2356 N N . ALA A 1 306 ? 2.392 27.597 -28.440 1.00 86.88 306 ALA A N 1
ATOM 2357 C CA . ALA A 1 306 ? 2.471 28.235 -29.755 1.00 86.88 306 ALA A CA 1
ATOM 2358 C C . ALA A 1 306 ? 1.075 28.496 -30.355 1.00 86.88 306 ALA A C 1
ATOM 2360 O O . ALA A 1 306 ? 0.785 29.615 -30.773 1.00 86.88 306 ALA A O 1
ATOM 2361 N N . GLU A 1 307 ? 0.166 27.518 -30.294 1.00 86.31 307 GLU A N 1
ATOM 2362 C CA . GLU A 1 307 ? -1.216 27.662 -30.775 1.00 86.31 307 GLU A CA 1
ATOM 2363 C C . GLU A 1 307 ? -2.013 28.714 -29.980 1.00 86.31 307 GLU A C 1
ATOM 2365 O O . GLU A 1 307 ? -2.818 29.458 -30.549 1.00 86.31 307 GLU A O 1
ATOM 2370 N N . LYS A 1 308 ? -1.787 28.819 -28.661 1.00 81.38 308 LYS A N 1
ATOM 2371 C CA . LYS A 1 308 ? -2.376 29.887 -27.831 1.00 81.38 308 LYS A CA 1
ATOM 2372 C C . LYS A 1 308 ? -1.812 31.266 -28.186 1.00 81.38 308 LYS A C 1
ATOM 2374 O O . LYS A 1 308 ? -2.579 32.227 -28.230 1.00 81.38 308 LYS A O 1
ATOM 2379 N N . ALA A 1 309 ? -0.514 31.372 -28.475 1.00 78.81 309 ALA A N 1
ATOM 2380 C CA . ALA A 1 309 ? 0.111 32.625 -28.901 1.00 78.81 309 ALA A CA 1
ATOM 2381 C C . ALA A 1 309 ? -0.415 33.095 -30.271 1.00 78.81 309 ALA A C 1
ATOM 2383 O O . ALA A 1 309 ? -0.703 34.279 -30.449 1.00 78.81 309 ALA A O 1
ATOM 2384 N N . GLU A 1 310 ? -0.631 32.172 -31.209 1.00 74.19 310 GLU A N 1
ATOM 2385 C CA . GLU A 1 310 ? -1.167 32.477 -32.540 1.00 74.19 310 GLU A CA 1
ATOM 2386 C C . GLU A 1 310 ? -2.650 32.906 -32.492 1.00 74.19 310 GLU A C 1
ATOM 2388 O O . GLU A 1 310 ? -3.063 33.845 -33.181 1.00 74.19 310 GLU A O 1
ATOM 2393 N N . LYS A 1 311 ? -3.455 32.288 -31.613 1.00 66.12 311 LYS A N 1
ATOM 2394 C CA . LYS A 1 311 ? -4.851 32.698 -31.363 1.00 66.12 311 LYS A CA 1
ATOM 2395 C C . LYS A 1 311 ? -4.950 34.045 -30.633 1.00 66.12 311 LYS A C 1
ATOM 2397 O O . LYS A 1 311 ? -5.761 34.879 -31.030 1.00 66.12 311 LYS A O 1
ATOM 2402 N N . GLY A 1 312 ? -4.084 34.308 -29.649 1.00 57.47 312 GLY A N 1
ATOM 2403 C CA . GLY A 1 312 ? -4.007 35.606 -28.962 1.00 57.47 312 GLY A CA 1
ATOM 2404 C C . GLY A 1 312 ? -3.502 36.751 -29.856 1.00 57.47 312 GLY A C 1
ATOM 2405 O O . GLY A 1 312 ? -3.911 37.902 -29.691 1.00 57.47 312 GLY A O 1
ATOM 2406 N N . GLY A 1 313 ? -2.667 36.443 -30.856 1.00 54.84 313 GLY A N 1
ATOM 2407 C CA . GLY A 1 313 ? -2.247 37.392 -31.893 1.00 54.84 313 GLY A CA 1
ATOM 2408 C C . GLY A 1 313 ? -3.388 37.818 -32.827 1.00 54.84 313 GLY A C 1
ATOM 2409 O O . GLY A 1 313 ? -3.474 38.988 -33.204 1.00 54.84 313 GLY A O 1
ATOM 2410 N N . LYS A 1 314 ? -4.323 36.908 -33.142 1.00 50.28 314 LYS A N 1
ATOM 2411 C CA . LYS A 1 314 ? -5.501 37.208 -33.980 1.00 50.28 314 LYS A CA 1
ATOM 2412 C C . LYS A 1 314 ? -6.560 38.071 -33.282 1.00 50.28 314 LYS A C 1
ATOM 2414 O O . LYS A 1 314 ? -7.228 38.846 -33.965 1.00 50.28 314 LYS A O 1
ATOM 2419 N N . GLU A 1 315 ? -6.690 38.014 -31.955 1.00 46.47 315 GLU A N 1
ATOM 2420 C CA . GLU A 1 315 ? -7.573 38.930 -31.207 1.00 46.47 315 GLU A CA 1
ATOM 2421 C C . GLU A 1 315 ? -6.974 40.336 -31.055 1.00 46.47 315 GLU A C 1
ATOM 2423 O O . GLU A 1 315 ? -7.687 41.330 -31.222 1.00 46.47 315 GLU A O 1
ATOM 2428 N N . LYS A 1 316 ? -5.652 40.457 -30.863 1.00 43.69 316 LYS A N 1
ATOM 2429 C CA . LYS A 1 316 ? -4.977 41.770 -30.833 1.00 43.69 316 LYS A CA 1
ATOM 2430 C C . LYS A 1 316 ? -4.936 42.465 -32.202 1.00 43.69 316 LYS A C 1
ATOM 2432 O O . LYS A 1 316 ? -4.943 43.693 -32.249 1.00 43.69 316 LYS A O 1
ATOM 2437 N N . GLY A 1 317 ? -4.999 41.714 -33.305 1.00 42.22 317 GLY A N 1
ATOM 2438 C CA . GLY A 1 317 ? -5.141 42.261 -34.662 1.00 42.22 317 GLY A CA 1
ATOM 2439 C C . GLY A 1 317 ? -6.510 42.892 -34.969 1.00 42.22 317 GLY A C 1
ATOM 2440 O O . GLY A 1 317 ? -6.609 43.704 -35.886 1.00 42.22 317 GLY A O 1
ATOM 2441 N N . LYS A 1 318 ? -7.563 42.580 -34.194 1.00 43.06 318 LYS A N 1
ATOM 2442 C CA . LYS A 1 318 ? -8.905 43.176 -34.358 1.00 43.06 318 LYS A CA 1
ATOM 2443 C C . LYS A 1 318 ? -9.197 44.359 -33.426 1.00 43.06 318 LYS A C 1
ATOM 2445 O O . LYS A 1 318 ? -10.138 45.096 -33.694 1.00 43.06 318 LYS A O 1
ATOM 2450 N N . GLN A 1 319 ? -8.387 44.598 -32.390 1.00 41.44 319 GLN A N 1
ATOM 2451 C CA . GLN A 1 319 ? -8.559 45.730 -31.458 1.00 41.44 319 GLN A CA 1
ATOM 2452 C C . GLN A 1 319 ? -7.594 46.911 -31.690 1.00 41.44 319 GLN A C 1
ATOM 2454 O O . GLN A 1 319 ? -7.596 47.865 -30.915 1.00 41.44 319 GLN A O 1
ATOM 2459 N N . ALA A 1 320 ? -6.803 46.901 -32.770 1.00 43.06 320 ALA A N 1
ATOM 2460 C CA . ALA A 1 320 ? -5.931 48.023 -33.148 1.00 43.06 320 ALA A CA 1
ATOM 2461 C C . ALA A 1 320 ? -6.627 49.109 -34.007 1.00 43.06 320 ALA A C 1
ATOM 2463 O O . ALA A 1 320 ? -5.973 50.036 -34.479 1.00 43.06 320 ALA A O 1
ATOM 2464 N N . LYS A 1 321 ? -7.954 49.040 -34.192 1.00 40.88 321 LYS A N 1
ATOM 2465 C CA . LYS A 1 321 ? -8.775 50.149 -34.709 1.00 40.88 321 LYS A CA 1
ATOM 2466 C C . LYS A 1 321 ? -9.820 50.535 -33.665 1.00 40.88 321 LYS A C 1
ATOM 2468 O O . LYS A 1 321 ? -10.892 49.947 -33.610 1.00 40.88 321 LYS A O 1
ATOM 2473 N N . GLY A 1 322 ? -9.487 51.534 -32.852 1.00 45.91 322 GLY A N 1
ATOM 2474 C CA . GLY A 1 32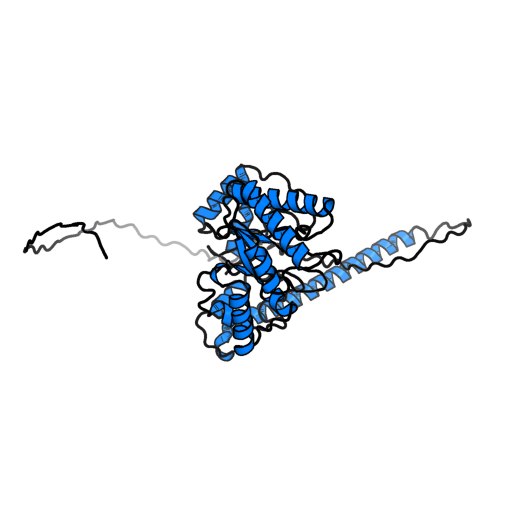2 ? -10.434 52.197 -31.956 1.00 45.91 322 GLY A CA 1
ATOM 2475 C C . GLY A 1 322 ? -10.019 52.152 -30.493 1.00 45.91 322 GLY A C 1
ATOM 2476 O O . GLY A 1 322 ? -10.524 51.340 -29.727 1.00 45.91 322 GLY A O 1
ATOM 2477 N N . LYS A 1 323 ? -9.142 53.071 -30.077 1.00 34.75 323 LYS A N 1
ATOM 2478 C CA . LYS A 1 323 ? -9.050 53.475 -28.669 1.00 34.75 323 LYS A CA 1
ATOM 2479 C C . LYS A 1 323 ? -8.974 54.994 -28.561 1.00 34.75 323 LYS A C 1
ATOM 2481 O O . LYS A 1 323 ? -7.902 55.587 -28.604 1.00 34.75 323 LYS A O 1
ATOM 2486 N N . GLY A 1 324 ? -10.153 55.599 -28.421 1.00 31.11 324 GLY A N 1
ATOM 2487 C CA . GLY A 1 324 ? -10.333 56.866 -27.724 1.00 31.11 324 GLY A CA 1
ATOM 2488 C C . GLY A 1 324 ? -10.333 56.631 -26.208 1.00 31.11 324 GLY A C 1
ATOM 2489 O O . GLY A 1 324 ? -10.838 55.618 -25.729 1.00 31.11 324 GLY A O 1
ATOM 2490 N N . LYS A 1 325 ? -9.706 57.568 -25.493 1.00 36.38 325 LYS A N 1
ATOM 2491 C CA . LYS A 1 325 ? -9.565 57.708 -24.031 1.00 36.38 325 LYS A CA 1
ATOM 2492 C C . LYS A 1 325 ? -10.805 57.317 -23.216 1.00 36.38 325 LYS A C 1
ATOM 2494 O O . LYS A 1 325 ? -11.853 57.880 -23.494 1.00 36.38 325 LYS A O 1
ATOM 2499 N N . VAL A 1 326 ? -10.612 56.599 -22.097 1.00 32.44 326 VAL A N 1
ATOM 2500 C CA . VAL A 1 326 ? -11.256 56.872 -20.785 1.00 32.44 326 VAL A CA 1
ATOM 2501 C C . VAL A 1 326 ? -10.348 56.378 -19.634 1.00 32.44 326 VAL A C 1
ATOM 2503 O O . VAL A 1 326 ? -9.710 55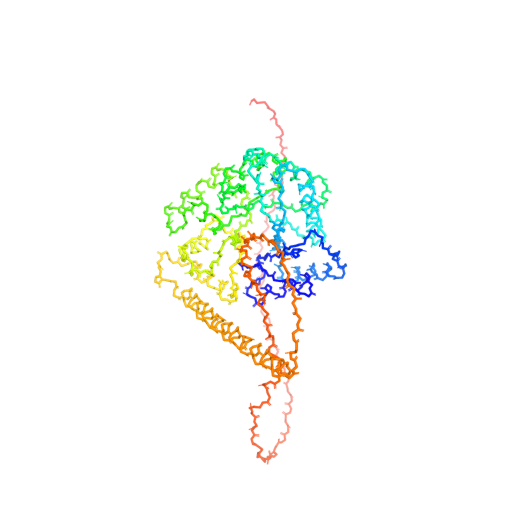.334 -19.745 1.00 32.44 326 VAL A O 1
ATOM 2506 N N . LYS A 1 327 ? -10.289 57.174 -18.552 1.00 36.84 327 LYS A N 1
ATOM 2507 C CA . LYS A 1 327 ? -9.608 56.976 -17.252 1.00 36.84 327 LYS A CA 1
ATOM 2508 C C . LYS A 1 327 ? -10.372 56.023 -16.303 1.00 36.84 327 LYS A C 1
ATOM 2510 O O . LYS A 1 327 ? -11.597 56.059 -16.297 1.00 36.84 327 LYS A O 1
ATOM 2515 N N . LYS A 1 328 ? -9.664 55.335 -15.395 1.00 27.98 328 LYS A N 1
ATOM 2516 C CA . LYS A 1 328 ? -10.075 54.979 -14.005 1.00 27.98 328 LYS A CA 1
ATOM 2517 C C . LYS A 1 328 ? -8.818 54.488 -13.253 1.00 27.98 328 LYS A C 1
ATOM 2519 O O . LYS A 1 328 ? -8.025 53.788 -13.868 1.00 27.98 328 LYS A O 1
ATOM 2524 N N . ALA A 1 329 ? -8.437 55.082 -12.120 1.00 28.78 329 ALA A N 1
ATOM 2525 C CA . ALA A 1 329 ? -8.944 54.918 -10.744 1.00 28.78 329 ALA A CA 1
ATOM 2526 C C . ALA A 1 329 ? -8.435 53.629 -10.066 1.00 28.78 329 ALA A C 1
ATOM 2528 O O . ALA A 1 329 ? -8.545 52.548 -10.635 1.00 28.78 329 ALA A O 1
ATOM 2529 N N . GLU A 1 330 ? -7.859 53.828 -8.879 1.00 29.62 330 GLU A N 1
ATOM 2530 C CA . GLU A 1 330 ? -7.175 52.887 -7.981 1.00 29.62 330 GLU A CA 1
ATOM 2531 C C . GLU A 1 330 ? -8.081 51.781 -7.418 1.00 29.62 330 GLU A C 1
ATOM 2533 O O . GLU A 1 330 ? -9.280 51.996 -7.239 1.00 29.62 330 GLU A O 1
ATOM 2538 N N . SER A 1 331 ? -7.472 50.647 -7.046 1.00 28.80 331 SER A N 1
ATOM 2539 C CA . SER A 1 331 ? -7.744 49.968 -5.769 1.00 28.80 331 SER A CA 1
ATOM 2540 C C . SER A 1 331 ? -6.684 48.903 -5.464 1.00 28.80 331 SER A C 1
ATOM 2542 O O . SER A 1 331 ? -6.360 48.078 -6.322 1.00 28.80 331 SER A O 1
ATOM 2544 N N . ASP A 1 332 ? -6.212 48.936 -4.221 1.00 27.72 332 ASP A N 1
ATOM 2545 C CA . ASP A 1 332 ? -5.369 47.968 -3.519 1.00 27.72 332 ASP A CA 1
ATOM 2546 C C . ASP A 1 332 ? -5.949 46.544 -3.470 1.00 27.72 332 ASP A C 1
ATOM 2548 O O . ASP A 1 332 ? -7.162 46.351 -3.584 1.00 27.72 332 ASP A O 1
ATOM 2552 N N . GLY A 1 333 ? -5.090 45.547 -3.217 1.00 26.72 333 GLY A N 1
ATOM 2553 C CA . GLY A 1 333 ? -5.543 44.204 -2.845 1.00 26.72 333 GLY A CA 1
ATOM 2554 C C . GLY A 1 333 ? -4.519 43.083 -3.014 1.00 26.72 333 GLY A C 1
ATOM 2555 O O . GLY A 1 333 ? -4.577 42.349 -3.991 1.00 26.72 333 GLY A O 1
ATOM 2556 N N . ASP A 1 334 ? -3.620 42.995 -2.036 1.00 29.44 334 ASP A N 1
ATOM 2557 C CA . ASP A 1 334 ? -3.111 41.789 -1.364 1.00 29.44 334 ASP A CA 1
ATOM 2558 C C . ASP A 1 334 ? -2.612 40.568 -2.173 1.00 29.44 334 ASP A C 1
ATOM 2560 O O . ASP A 1 334 ? -3.329 39.869 -2.891 1.00 29.44 334 ASP A O 1
ATOM 2564 N N . SER A 1 335 ? -1.330 40.279 -1.956 1.00 27.36 335 SER A N 1
ATOM 2565 C CA . SER A 1 335 ? -0.558 39.161 -2.481 1.00 27.36 335 SER A CA 1
ATOM 2566 C C . SER A 1 335 ? -0.506 38.013 -1.467 1.00 27.36 335 SER A C 1
ATOM 2568 O O . SER A 1 335 ? 0.287 38.050 -0.529 1.00 27.36 335 SER A O 1
ATOM 2570 N N . GLY A 1 336 ? -1.277 36.953 -1.709 1.00 26.39 336 GLY A N 1
ATOM 2571 C CA . GLY A 1 336 ? -1.115 35.646 -1.066 1.00 26.39 336 GLY A CA 1
ATOM 2572 C C . GLY A 1 336 ? -0.759 34.590 -2.109 1.00 26.39 336 GLY A C 1
ATOM 2573 O O . GLY A 1 336 ? -1.637 34.030 -2.761 1.00 26.39 336 GLY A O 1
ATOM 2574 N N . SER A 1 337 ? 0.537 34.362 -2.318 1.00 25.36 337 SER A N 1
ATOM 2575 C CA . SER A 1 337 ? 1.063 33.319 -3.198 1.00 25.36 337 SER A CA 1
ATOM 2576 C C . SER A 1 337 ? 1.051 31.967 -2.488 1.00 25.36 337 SER A C 1
ATOM 2578 O O . SER A 1 337 ? 1.872 31.750 -1.600 1.00 25.36 337 SER A O 1
ATOM 2580 N N . ASP A 1 338 ? 0.184 31.052 -2.917 1.00 24.08 338 ASP A N 1
ATOM 2581 C CA . ASP A 1 338 ? 0.253 29.645 -2.522 1.00 24.08 338 ASP A CA 1
ATOM 2582 C C . ASP A 1 338 ? 0.456 28.790 -3.779 1.00 24.08 338 ASP A C 1
ATOM 2584 O O . ASP A 1 338 ? -0.459 28.513 -4.559 1.00 24.08 338 ASP A O 1
ATOM 2588 N N . SER A 1 339 ? 1.719 28.456 -4.044 1.00 25.19 339 SER A N 1
ATOM 2589 C CA . SER A 1 339 ? 2.137 27.658 -5.191 1.00 25.19 339 SER A CA 1
ATOM 2590 C C . SER A 1 339 ? 2.097 26.171 -4.835 1.00 25.19 339 SER A C 1
ATOM 2592 O O . SER A 1 339 ? 3.121 25.578 -4.505 1.00 25.19 339 SER A O 1
ATOM 2594 N N . SER A 1 340 ? 0.922 25.549 -4.933 1.00 24.81 340 SER A N 1
ATOM 2595 C CA . SER A 1 340 ? 0.805 24.088 -4.991 1.00 24.81 340 SER A CA 1
ATOM 2596 C C . SER A 1 340 ? 0.716 23.650 -6.455 1.00 24.81 340 SER A C 1
ATOM 2598 O O . SER A 1 340 ? -0.337 23.643 -7.091 1.00 24.81 340 SER A O 1
ATOM 2600 N N . SER A 1 341 ? 1.869 23.323 -7.037 1.00 23.67 341 SER A N 1
ATOM 2601 C CA . SER A 1 341 ? 1.945 22.722 -8.366 1.00 23.67 341 SER A CA 1
ATOM 2602 C C . SER A 1 341 ? 1.346 21.313 -8.324 1.00 23.67 341 SER A C 1
ATOM 2604 O O . SER A 1 341 ? 1.948 20.377 -7.797 1.00 23.67 341 SER A O 1
ATOM 2606 N N . SER A 1 342 ? 0.143 21.186 -8.869 1.00 24.75 342 SER A N 1
ATOM 2607 C CA . SER A 1 342 ? -0.567 19.939 -9.131 1.00 24.75 342 SER A CA 1
ATOM 2608 C C . SER A 1 342 ? 0.043 19.298 -10.377 1.00 24.75 342 SER A C 1
ATOM 2610 O O . SER A 1 342 ? -0.204 19.742 -11.494 1.00 24.75 342 SER A O 1
ATOM 2612 N N . ASP A 1 343 ? 0.897 18.290 -10.186 1.00 28.73 343 ASP A N 1
ATOM 2613 C CA . ASP A 1 343 ? 1.362 17.450 -11.291 1.00 28.73 343 ASP A CA 1
ATOM 2614 C C . ASP A 1 343 ? 0.414 16.252 -11.436 1.00 28.73 343 ASP A C 1
ATOM 2616 O O . ASP A 1 343 ? 0.387 15.318 -10.621 1.00 28.73 343 ASP A O 1
ATOM 2620 N N . ASP A 1 344 ? -0.438 16.351 -12.452 1.00 28.11 344 ASP A N 1
ATOM 2621 C CA . ASP A 1 344 ? -1.444 15.373 -12.830 1.00 28.11 344 ASP A CA 1
ATOM 2622 C C . ASP A 1 344 ? -0.776 14.100 -13.367 1.00 28.11 344 ASP A C 1
ATOM 2624 O O . ASP A 1 344 ? -0.305 14.012 -14.505 1.00 28.11 344 ASP A O 1
ATOM 2628 N N . GLY A 1 345 ? -0.784 13.054 -12.543 1.00 30.84 345 GLY A N 1
ATOM 2629 C CA . GLY A 1 345 ? -0.571 11.684 -12.996 1.00 30.84 345 GLY A CA 1
ATOM 2630 C C . GLY A 1 345 ? -1.766 11.214 -13.822 1.00 30.84 345 GLY A C 1
ATOM 2631 O O . GLY A 1 345 ? -2.601 10.468 -13.309 1.00 30.84 345 GLY A O 1
ATOM 2632 N N . GLU A 1 346 ? -1.863 11.680 -15.071 1.00 32.84 346 GLU A N 1
ATOM 2633 C CA . GLU A 1 346 ? -2.827 11.165 -16.040 1.00 32.84 346 GLU A CA 1
ATOM 2634 C C . GLU A 1 346 ? -2.653 9.655 -16.220 1.00 32.84 346 GLU A C 1
ATOM 2636 O O . GLU A 1 346 ? -1.563 9.123 -16.442 1.00 32.84 346 GLU A O 1
ATOM 2641 N N . GLU A 1 347 ? -3.792 8.990 -16.113 1.00 34.44 347 GLU A N 1
ATOM 2642 C CA . GLU A 1 347 ? -4.030 7.575 -16.297 1.00 34.44 347 GLU A CA 1
ATOM 2643 C C . GLU A 1 347 ? -3.464 7.079 -17.638 1.00 34.44 347 GLU A C 1
ATOM 2645 O O . GLU A 1 347 ? -3.828 7.561 -18.713 1.00 34.44 347 GLU A O 1
ATOM 2650 N N . TYR A 1 348 ? -2.564 6.094 -17.577 1.00 32.84 348 TYR A N 1
ATOM 2651 C CA . TYR A 1 348 ? -1.960 5.462 -18.749 1.00 32.84 348 TYR A CA 1
ATOM 2652 C C . TYR A 1 348 ? -3.037 4.710 -19.552 1.00 32.84 348 TYR A C 1
ATOM 2654 O O . TYR A 1 348 ? -3.320 3.533 -19.333 1.00 32.84 348 TYR A O 1
ATOM 2662 N N . ARG A 1 349 ? -3.677 5.404 -20.495 1.00 30.70 349 ARG A N 1
ATOM 2663 C CA . ARG A 1 349 ? -4.667 4.821 -21.402 1.00 30.70 349 ARG A CA 1
ATOM 2664 C C . ARG A 1 349 ? -3.941 4.021 -22.478 1.00 30.70 349 ARG A C 1
ATOM 2666 O O . ARG A 1 349 ? -3.449 4.587 -23.455 1.00 30.70 349 ARG A O 1
ATOM 2673 N N . VAL A 1 350 ? -3.910 2.696 -22.338 1.00 29.62 350 VAL A N 1
ATOM 2674 C CA . VAL A 1 350 ? -3.539 1.799 -23.441 1.00 29.62 350 VAL A CA 1
ATOM 2675 C C . VAL A 1 350 ? -4.600 1.959 -24.530 1.00 29.62 350 VAL A C 1
ATOM 2677 O O . VAL A 1 350 ? -5.685 1.386 -24.470 1.00 29.62 350 VAL A O 1
ATOM 2680 N N . LYS A 1 351 ? -4.325 2.805 -25.526 1.00 28.77 351 LYS A N 1
ATOM 2681 C CA . LYS A 1 351 ? -5.147 2.883 -26.734 1.00 28.77 351 LYS A CA 1
ATOM 2682 C C . LYS A 1 351 ? -4.933 1.593 -27.520 1.00 28.77 351 LYS A C 1
ATOM 2684 O O . LYS A 1 351 ? -3.924 1.431 -28.199 1.00 28.77 351 LYS A O 1
ATOM 2689 N N . THR A 1 352 ? -5.896 0.685 -27.434 1.00 27.39 352 THR A N 1
ATOM 2690 C CA . THR A 1 352 ? -6.018 -0.476 -28.314 1.00 27.39 352 THR A CA 1
ATOM 2691 C C . THR A 1 352 ? -5.985 0.001 -29.766 1.00 27.39 352 THR A C 1
ATOM 2693 O O . THR A 1 352 ? -6.920 0.650 -30.239 1.00 27.39 352 THR A O 1
ATOM 2696 N N . ILE A 1 353 ? -4.900 -0.294 -30.484 1.00 28.03 353 ILE A N 1
ATOM 2697 C CA . ILE A 1 353 ? -4.825 -0.071 -31.928 1.00 28.03 353 ILE A CA 1
ATOM 2698 C C . ILE A 1 353 ? -5.879 -0.977 -32.569 1.00 28.03 353 ILE A C 1
ATOM 2700 O O . ILE A 1 353 ? -5.789 -2.204 -32.540 1.00 28.03 353 ILE A O 1
ATOM 2704 N N . SER A 1 354 ? -6.921 -0.347 -33.108 1.00 27.41 354 SER A N 1
ATOM 2705 C CA . SER A 1 354 ? -7.999 -0.992 -33.852 1.00 27.41 354 SER A CA 1
ATOM 2706 C C . SER A 1 354 ? -7.430 -1.894 -34.960 1.00 27.41 354 SER A C 1
ATOM 2708 O O . SER A 1 354 ? -6.601 -1.464 -35.765 1.00 27.41 354 SER A O 1
ATOM 2710 N N . LYS A 1 355 ? -7.933 -3.134 -35.021 1.00 29.45 355 LYS A N 1
ATOM 2711 C CA . LYS A 1 355 ? -7.657 -4.188 -36.015 1.00 29.45 355 LYS A CA 1
ATOM 2712 C C . LYS A 1 355 ? -8.040 -3.790 -37.457 1.00 29.45 355 LYS A C 1
ATOM 2714 O O . LYS A 1 355 ? -8.928 -4.393 -38.052 1.00 29.45 355 LYS A O 1
ATOM 2719 N N . LYS A 1 356 ? -7.371 -2.800 -38.055 1.00 27.89 356 LYS A N 1
ATOM 2720 C CA . LYS A 1 356 ? -7.543 -2.454 -39.484 1.00 27.89 356 LYS A CA 1
ATOM 2721 C C . LYS A 1 356 ? -6.250 -2.332 -40.298 1.00 27.89 356 LYS A C 1
ATOM 2723 O O . LYS A 1 356 ? -6.320 -1.999 -41.474 1.00 27.89 356 LYS A O 1
ATOM 2728 N N . ALA A 1 357 ? -5.095 -2.689 -39.733 1.00 29.55 357 ALA A N 1
ATOM 2729 C CA . ALA A 1 357 ? -3.803 -2.641 -40.433 1.00 29.55 357 ALA A CA 1
ATOM 2730 C C . ALA A 1 357 ? -3.119 -4.015 -40.619 1.00 29.55 357 ALA A C 1
ATOM 2732 O O . ALA A 1 357 ? -1.923 -4.073 -40.868 1.00 29.55 357 ALA A O 1
ATOM 2733 N N . ALA A 1 358 ? -3.867 -5.122 -40.539 1.00 29.28 358 ALA A N 1
ATOM 2734 C CA . ALA A 1 358 ? -3.365 -6.478 -40.804 1.00 29.28 358 ALA A CA 1
ATOM 2735 C C . ALA A 1 358 ? -4.150 -7.158 -41.941 1.00 29.28 358 ALA A C 1
ATOM 2737 O O . ALA A 1 358 ? -4.630 -8.278 -41.811 1.00 29.28 358 ALA A O 1
ATOM 2738 N N . ALA A 1 359 ? -4.338 -6.446 -43.053 1.00 30.44 359 ALA A N 1
ATOM 2739 C CA . ALA A 1 359 ? -4.926 -6.991 -44.275 1.00 30.44 359 ALA A CA 1
ATOM 2740 C C . ALA A 1 359 ? -4.301 -6.318 -45.503 1.00 30.44 359 ALA A C 1
ATOM 2742 O O . ALA A 1 359 ? -4.982 -5.649 -46.270 1.00 30.44 359 ALA A O 1
ATOM 2743 N N . LYS A 1 360 ? -2.976 -6.423 -45.646 1.00 31.11 360 LYS A N 1
ATOM 2744 C CA . LYS A 1 360 ? -2.251 -6.114 -46.890 1.00 31.11 360 LYS A CA 1
ATOM 2745 C C . LYS A 1 360 ? -0.827 -6.662 -46.796 1.00 31.11 360 LYS A C 1
ATOM 2747 O O . LYS A 1 360 ? 0.113 -5.905 -46.631 1.00 31.11 360 LYS A O 1
ATOM 2752 N N . GLN A 1 361 ? -0.691 -7.986 -46.849 1.00 31.53 361 GLN A N 1
ATOM 2753 C CA . GLN A 1 361 ? 0.525 -8.690 -47.283 1.00 31.53 361 GLN A CA 1
ATOM 2754 C C . GLN A 1 361 ? 0.239 -10.197 -47.310 1.00 31.53 361 GLN A C 1
ATOM 2756 O O . GLN A 1 361 ? 0.285 -10.870 -46.287 1.00 31.53 361 GLN A O 1
ATOM 2761 N N . SER A 1 362 ? -0.158 -10.688 -48.486 1.00 28.34 362 SER A N 1
ATOM 2762 C CA . SER A 1 362 ? 0.046 -12.051 -49.016 1.00 28.34 362 SER A CA 1
ATOM 2763 C C . SER A 1 362 ? -0.980 -12.309 -50.124 1.00 28.34 362 SER A C 1
ATOM 2765 O O . SER A 1 362 ? -2.040 -12.887 -49.921 1.00 28.34 362 SER A O 1
ATOM 2767 N N . ALA A 1 363 ? -0.671 -11.843 -51.332 1.00 26.83 363 ALA A N 1
ATOM 2768 C CA . ALA A 1 363 ? -1.297 -12.370 -52.537 1.00 26.83 363 ALA A CA 1
ATOM 2769 C C . ALA A 1 363 ? -0.329 -13.396 -53.140 1.00 26.83 363 ALA A C 1
ATOM 2771 O O . ALA A 1 363 ? 0.757 -12.993 -53.560 1.00 26.83 363 ALA A O 1
ATOM 2772 N N . PRO A 1 364 ? -0.665 -14.696 -53.201 1.00 29.80 364 PRO A N 1
ATOM 2773 C CA . PRO A 1 364 ? 0.038 -15.619 -54.070 1.00 29.80 364 PRO A CA 1
ATOM 2774 C C . PRO A 1 364 ? -0.653 -15.670 -55.438 1.00 29.80 364 PRO A C 1
ATOM 2776 O O . PRO A 1 364 ? -1.880 -15.704 -55.560 1.00 29.80 364 PRO A O 1
ATOM 2779 N N . ALA A 1 365 ? 0.175 -15.643 -56.477 1.00 29.59 365 ALA A N 1
ATOM 2780 C CA . ALA A 1 365 ? -0.214 -15.675 -57.876 1.00 29.59 365 ALA A CA 1
ATOM 2781 C C . ALA A 1 365 ? -0.985 -16.957 -58.240 1.00 29.59 365 ALA A C 1
ATOM 2783 O O . ALA A 1 365 ? -0.589 -18.069 -57.893 1.00 29.59 365 ALA A O 1
ATOM 2784 N N . LYS A 1 366 ? -2.066 -16.797 -59.013 1.00 28.47 366 LYS A N 1
ATOM 2785 C CA . LYS A 1 366 ? -2.763 -17.893 -59.697 1.00 28.47 366 LYS A CA 1
ATOM 2786 C C . LYS A 1 366 ? -1.897 -18.422 -60.846 1.00 28.47 366 LYS A C 1
ATOM 2788 O O . LYS A 1 366 ? -1.595 -17.663 -61.764 1.00 28.47 366 LYS A O 1
ATOM 2793 N N . LYS A 1 367 ? -1.627 -19.731 -60.878 1.00 30.91 367 LYS A N 1
ATOM 2794 C CA . LYS A 1 367 ? -1.424 -20.475 -62.132 1.00 30.91 367 LYS A CA 1
ATOM 2795 C C . LYS A 1 367 ? -2.124 -21.839 -62.092 1.00 30.91 367 LYS A C 1
ATOM 2797 O O . LYS A 1 367 ? -1.911 -22.636 -61.192 1.00 30.91 367 LYS A O 1
ATOM 2802 N N . ALA A 1 368 ? -2.989 -21.982 -63.095 1.00 30.78 368 ALA A N 1
ATOM 2803 C CA . ALA A 1 368 ? -3.519 -23.142 -63.809 1.00 30.78 368 ALA A CA 1
ATOM 2804 C C . ALA A 1 368 ? -3.518 -24.558 -63.190 1.00 30.78 368 ALA A C 1
ATOM 2806 O O . ALA A 1 368 ? -2.513 -25.125 -62.781 1.00 30.78 368 ALA A O 1
ATOM 2807 N N . SER A 1 369 ? -4.712 -25.137 -63.308 1.00 27.55 369 SER A N 1
ATOM 2808 C CA . SER A 1 369 ? -5.172 -26.500 -63.062 1.00 27.55 369 SER A CA 1
ATOM 2809 C C . SER A 1 369 ? -4.465 -27.606 -63.853 1.00 27.55 369 SER A C 1
ATOM 2811 O O . SER A 1 369 ? -4.266 -27.468 -65.059 1.00 27.55 369 SER A O 1
ATOM 2813 N N . ALA A 1 370 ? -4.331 -28.781 -63.230 1.00 30.98 370 ALA A N 1
ATOM 2814 C CA . ALA A 1 370 ? -4.419 -30.069 -63.917 1.00 30.98 370 ALA A CA 1
ATOM 2815 C C . ALA A 1 370 ? -5.113 -31.113 -63.021 1.00 30.98 370 ALA A C 1
ATOM 2817 O O . ALA A 1 370 ? -4.808 -31.258 -61.841 1.00 30.98 370 ALA A O 1
ATOM 2818 N N . LYS A 1 371 ? -6.092 -31.801 -63.617 1.00 31.00 371 LYS A N 1
ATOM 2819 C CA . LYS A 1 371 ? -6.955 -32.855 -63.061 1.00 31.00 371 LYS A CA 1
ATOM 2820 C C . LYS A 1 371 ? -6.168 -34.065 -62.529 1.00 31.00 371 LYS A C 1
ATOM 2822 O O . LYS A 1 371 ? -5.301 -34.560 -63.244 1.00 31.00 371 LYS A O 1
ATOM 2827 N N . LYS A 1 372 ? -6.622 -34.665 -61.416 1.00 31.92 372 LYS A N 1
ATOM 2828 C CA . LYS A 1 372 ? -6.842 -36.126 -61.296 1.00 31.92 372 LYS A CA 1
ATOM 2829 C C . LYS A 1 372 ? -7.689 -36.498 -60.061 1.00 31.92 372 LYS A C 1
ATOM 2831 O O . LYS A 1 372 ? -7.705 -35.802 -59.058 1.00 31.92 372 LYS A O 1
ATOM 2836 N N . THR A 1 373 ? -8.442 -37.571 -60.261 1.00 32.53 373 THR A N 1
ATOM 2837 C CA . THR A 1 373 ? -9.606 -38.188 -59.590 1.00 32.53 373 THR A CA 1
ATOM 2838 C C . THR A 1 373 ? -9.446 -38.634 -58.119 1.00 32.53 373 THR A C 1
ATOM 2840 O O . THR A 1 373 ? -8.320 -38.805 -57.661 1.00 32.53 373 THR A O 1
ATOM 2843 N N . PRO A 1 374 ? -10.561 -38.894 -57.389 1.00 34.66 374 PRO A N 1
ATOM 2844 C CA . PRO A 1 374 ? -10.556 -39.228 -55.963 1.00 34.66 374 PRO A CA 1
ATOM 2845 C C . PRO A 1 374 ? -10.527 -40.745 -55.711 1.00 34.66 374 PRO A C 1
ATOM 2847 O O . PRO A 1 374 ? -11.168 -41.514 -56.429 1.00 34.66 374 PRO A O 1
ATOM 2850 N N . ALA A 1 375 ? -9.854 -41.181 -54.642 1.00 33.50 375 ALA A N 1
ATOM 2851 C CA . ALA A 1 375 ? -9.925 -42.561 -54.167 1.00 33.50 375 ALA A CA 1
ATOM 2852 C C . ALA A 1 375 ? -10.043 -42.641 -52.634 1.00 33.50 375 ALA A C 1
ATOM 2854 O O . ALA A 1 375 ? -9.107 -42.349 -51.901 1.00 33.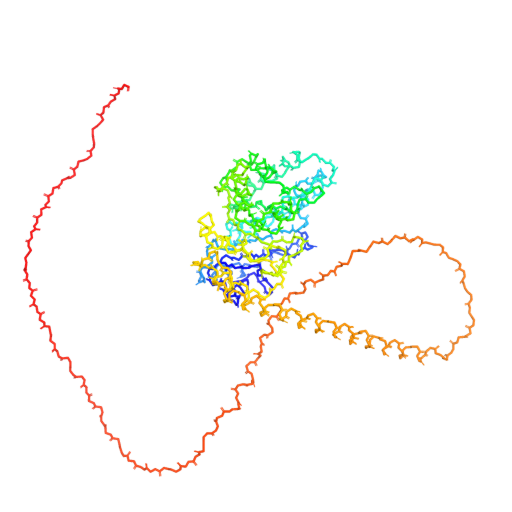50 375 ALA A O 1
ATOM 2855 N N . LYS A 1 376 ? -11.251 -43.046 -52.224 1.00 32.16 376 LYS A N 1
ATOM 2856 C CA . LYS A 1 376 ? -11.657 -43.932 -51.118 1.00 32.16 376 LYS A CA 1
ATOM 2857 C C . LYS A 1 376 ? -10.983 -43.841 -49.738 1.00 32.16 376 LYS A C 1
ATOM 2859 O O . LYS A 1 376 ? -9.823 -44.174 -49.538 1.00 32.16 376 LYS A O 1
ATOM 2864 N N . ALA A 1 377 ? -11.862 -43.590 -48.767 1.00 34.88 377 ALA A N 1
ATOM 2865 C CA . ALA A 1 377 ? -11.751 -43.956 -47.364 1.00 34.88 377 ALA A CA 1
ATOM 2866 C C . ALA A 1 377 ? -11.550 -45.469 -47.153 1.00 34.88 377 ALA A C 1
ATOM 2868 O O . ALA A 1 377 ? -12.170 -46.286 -47.837 1.00 34.88 377 ALA A O 1
ATOM 2869 N N . ALA A 1 378 ? -10.761 -45.823 -46.139 1.00 33.66 378 ALA A N 1
ATOM 2870 C CA . ALA A 1 378 ? -10.760 -47.143 -45.523 1.00 33.66 378 ALA A CA 1
ATOM 2871 C C . ALA A 1 378 ? -10.392 -47.034 -44.036 1.00 33.66 378 ALA A C 1
ATOM 2873 O O . ALA A 1 378 ? -9.602 -46.188 -43.620 1.00 33.66 378 ALA A O 1
ATOM 2874 N N . ALA A 1 379 ? -11.061 -47.872 -43.256 1.00 33.62 379 ALA A N 1
ATOM 2875 C CA . ALA A 1 379 ? -11.193 -47.836 -41.815 1.00 33.62 379 ALA A CA 1
ATOM 2876 C C . ALA A 1 379 ? -10.009 -48.464 -41.055 1.00 33.62 379 ALA A C 1
ATOM 2878 O O . ALA A 1 379 ? -9.181 -49.180 -41.613 1.00 33.62 379 ALA A O 1
ATOM 2879 N N . LYS A 1 380 ? -10.001 -48.204 -39.740 1.00 38.78 380 LYS A N 1
ATOM 2880 C CA . LYS A 1 380 ? -9.178 -48.838 -38.695 1.00 38.78 380 LYS A CA 1
ATOM 2881 C C . LYS A 1 380 ? -9.153 -50.371 -38.797 1.00 38.78 380 LYS A C 1
ATOM 2883 O O . LYS A 1 380 ? -10.146 -50.976 -39.200 1.00 38.78 380 LYS A O 1
ATOM 2888 N N . PRO A 1 381 ? -8.132 -50.986 -38.179 1.00 38.91 381 PRO A N 1
ATOM 2889 C CA . PRO A 1 381 ? -8.465 -51.900 -37.086 1.00 38.91 381 PRO A CA 1
ATOM 2890 C C . PRO A 1 381 ? -7.565 -51.736 -35.845 1.00 38.91 381 PRO A C 1
ATOM 2892 O O . PRO A 1 381 ? -6.348 -51.618 -35.937 1.00 38.91 381 PRO A O 1
ATOM 2895 N N . ALA A 1 382 ? -8.183 -51.787 -34.661 1.00 39.22 382 ALA A N 1
ATOM 2896 C CA . ALA A 1 382 ? -7.563 -52.370 -33.464 1.00 39.22 382 ALA A CA 1
ATOM 2897 C C . ALA A 1 382 ? -7.654 -53.903 -33.608 1.00 39.22 382 ALA A C 1
ATOM 2899 O O . ALA A 1 382 ? -8.617 -54.350 -34.243 1.00 39.22 382 ALA A O 1
ATOM 2900 N N . PRO A 1 383 ? -6.748 -54.735 -33.043 1.00 45.69 383 PRO A N 1
ATOM 2901 C CA . PRO A 1 383 ? -6.927 -55.138 -31.635 1.00 45.69 383 PRO A CA 1
ATOM 2902 C C . PRO A 1 383 ? -5.662 -55.671 -30.897 1.00 45.69 383 PRO A C 1
ATOM 2904 O O . PRO A 1 383 ? -4.745 -56.211 -31.500 1.00 45.69 383 PRO A O 1
ATOM 2907 N N . LYS A 1 384 ? -5.670 -55.643 -29.555 1.00 34.12 384 LYS A N 1
ATOM 2908 C CA . LYS A 1 384 ? -5.720 -56.830 -28.659 1.00 34.12 384 LYS A CA 1
ATOM 2909 C C . LYS A 1 384 ? -5.119 -56.559 -27.275 1.00 34.12 384 LYS A C 1
ATOM 2911 O O . LYS A 1 384 ? -3.967 -56.177 -27.111 1.00 34.12 384 LYS A O 1
ATOM 2916 N N . ARG A 1 385 ? -5.957 -56.870 -26.286 1.00 37.38 385 ARG A N 1
ATOM 2917 C CA . ARG A 1 385 ? -5.661 -57.086 -24.870 1.00 37.38 385 ARG A CA 1
ATOM 2918 C C . ARG A 1 385 ? -4.666 -58.238 -24.680 1.00 37.38 385 ARG A C 1
ATOM 2920 O O . ARG A 1 385 ? -4.788 -59.259 -25.356 1.00 37.38 385 ARG A O 1
ATOM 2927 N N . LYS A 1 386 ? -3.816 -58.137 -23.655 1.00 36.19 386 LYS A N 1
ATOM 2928 C CA . LYS A 1 386 ? -3.344 -59.293 -22.883 1.00 36.19 386 LYS A CA 1
ATOM 2929 C C . LYS A 1 386 ? -3.599 -59.054 -21.398 1.00 36.19 386 LYS A C 1
ATOM 2931 O O . LYS A 1 386 ? -3.254 -58.019 -20.844 1.00 36.19 386 LYS A O 1
ATOM 2936 N N . SER A 1 387 ? -4.280 -60.034 -20.829 1.00 35.69 387 SER A N 1
ATOM 2937 C CA . SER A 1 387 ? -4.574 -60.276 -19.426 1.00 35.69 387 SER A CA 1
ATOM 2938 C C . SER A 1 387 ? -3.388 -60.930 -18.724 1.00 35.69 387 SER A C 1
ATOM 2940 O O . SER A 1 387 ? -2.831 -61.875 -19.278 1.00 35.69 387 SER A O 1
ATOM 2942 N N . THR A 1 388 ? -3.136 -60.560 -17.473 1.00 39.25 388 THR A N 1
ATOM 2943 C CA . THR A 1 388 ? -2.637 -61.482 -16.441 1.00 39.25 388 THR A CA 1
ATOM 2944 C C . THR A 1 388 ? -3.252 -61.088 -15.102 1.00 39.25 388 THR A C 1
ATOM 2946 O O . THR A 1 388 ? -3.295 -59.910 -14.754 1.00 39.25 388 THR A O 1
ATOM 2949 N N . ALA A 1 389 ? -3.779 -62.090 -14.405 1.00 35.44 389 ALA A N 1
ATOM 2950 C CA . ALA A 1 389 ? -4.441 -62.024 -13.110 1.00 35.44 389 ALA A CA 1
ATOM 2951 C C . ALA A 1 389 ? -3.600 -62.742 -12.038 1.00 35.44 389 ALA A C 1
ATOM 2953 O O . ALA A 1 389 ? -2.663 -63.459 -12.387 1.00 35.44 389 ALA A O 1
ATOM 2954 N N . ALA A 1 390 ? -4.071 -62.618 -10.787 1.00 35.25 390 ALA A N 1
ATOM 2955 C CA . ALA A 1 390 ? -3.671 -63.302 -9.544 1.00 35.25 390 ALA A CA 1
ATOM 2956 C C . ALA A 1 390 ? -2.397 -62.746 -8.877 1.00 35.25 390 ALA A C 1
ATOM 2958 O O . ALA A 1 390 ? -1.438 -62.417 -9.556 1.00 35.25 390 ALA A O 1
ATOM 2959 N N . SER A 1 391 ? -2.292 -62.568 -7.557 1.00 35.25 391 SER A N 1
ATOM 2960 C CA . SER A 1 391 ? -3.062 -62.973 -6.359 1.00 35.25 391 SER A CA 1
ATOM 2961 C C . SER A 1 391 ? -2.588 -62.045 -5.217 1.00 35.25 391 SER A C 1
ATOM 2963 O O . SER A 1 391 ? -1.422 -61.679 -5.200 1.00 35.25 391 SER A O 1
ATOM 2965 N N . GLY A 1 392 ? -3.412 -61.510 -4.313 1.00 31.98 392 GLY A N 1
ATOM 2966 C CA . GLY A 1 392 ? -4.057 -62.225 -3.211 1.00 31.98 392 GLY A CA 1
ATOM 2967 C C . GLY A 1 392 ? -3.257 -62.041 -1.909 1.00 31.98 392 GLY A C 1
ATOM 2968 O O . GLY A 1 392 ? -2.192 -62.624 -1.785 1.00 31.98 392 GLY A O 1
ATOM 2969 N N . SER A 1 393 ? -3.762 -61.248 -0.953 1.00 36.53 393 SER A N 1
ATOM 2970 C CA . SER A 1 393 ? -3.524 -61.417 0.495 1.00 36.53 393 SER A CA 1
ATOM 2971 C C . SER A 1 393 ? -4.297 -60.364 1.303 1.00 36.53 393 SER A C 1
ATOM 2973 O O . SER A 1 393 ? -4.073 -59.161 1.192 1.00 36.53 393 SER A O 1
ATOM 2975 N N . SER A 1 394 ? -5.237 -60.861 2.101 1.00 36.31 394 SER A N 1
ATOM 2976 C CA . SER A 1 394 ? -6.039 -60.153 3.097 1.00 36.31 394 SER A CA 1
ATOM 2977 C C . SER A 1 394 ? -5.278 -60.024 4.417 1.00 36.31 394 SER A C 1
ATOM 2979 O O . SER A 1 394 ? -4.658 -60.994 4.844 1.00 36.31 394 SER A O 1
ATOM 2981 N N . SER A 1 395 ? -5.466 -58.927 5.159 1.00 38.69 395 SER A N 1
ATOM 2982 C CA . SER A 1 395 ? -5.502 -58.971 6.632 1.00 38.69 395 SER A CA 1
ATOM 2983 C C . SER A 1 395 ? -6.243 -57.771 7.232 1.00 38.69 395 SER A C 1
ATOM 2985 O O . SER A 1 395 ? -5.826 -56.624 7.129 1.00 38.69 395 SER A O 1
ATOM 2987 N N . LYS A 1 396 ? -7.374 -58.088 7.873 1.00 40.06 396 LYS A N 1
ATOM 2988 C CA . LYS A 1 396 ? -8.156 -57.260 8.802 1.00 40.06 396 LYS A CA 1
ATOM 2989 C C . LYS A 1 396 ? -7.531 -57.309 10.202 1.00 40.06 396 LYS A C 1
ATOM 2991 O O . LYS A 1 396 ? -7.273 -58.411 10.676 1.00 40.06 396 LYS A O 1
ATOM 2996 N N . ARG A 1 397 ? -7.476 -56.170 10.907 1.00 37.62 397 ARG A N 1
ATOM 2997 C CA . ARG A 1 397 ? -7.668 -55.956 12.374 1.00 37.62 397 ARG A CA 1
ATOM 2998 C C . ARG A 1 397 ? -7.122 -54.560 12.723 1.00 37.62 397 ARG A C 1
ATOM 3000 O O . ARG A 1 397 ? -6.125 -54.172 12.148 1.00 37.62 397 ARG A O 1
ATOM 3007 N N . LYS A 1 398 ? -7.638 -53.763 13.659 1.00 38.12 398 LYS A N 1
ATOM 3008 C CA . LYS A 1 398 ? -8.857 -53.731 14.486 1.00 38.12 398 LYS A CA 1
ATOM 3009 C C . LYS A 1 398 ? -8.870 -52.311 15.100 1.00 38.12 398 LYS A C 1
ATOM 3011 O O . LYS A 1 398 ? -7.816 -51.834 15.502 1.00 38.12 398 LYS A O 1
ATOM 3016 N N . LYS A 1 399 ? -10.039 -51.669 15.190 1.00 40.72 399 LYS A N 1
ATOM 3017 C CA . LYS A 1 399 ? -10.277 -50.447 15.986 1.00 40.72 399 LYS A CA 1
ATOM 3018 C C . LYS A 1 399 ? -9.973 -50.683 17.473 1.00 40.72 399 LYS A C 1
ATOM 3020 O O . LYS A 1 399 ? -10.346 -51.747 17.971 1.00 40.72 399 LYS A O 1
ATOM 3025 N N . ARG A 1 400 ? -9.440 -49.668 18.166 1.00 36.00 400 ARG A N 1
ATOM 3026 C CA . ARG A 1 400 ? -9.686 -49.354 19.590 1.00 36.00 400 ARG A CA 1
ATOM 3027 C C . ARG A 1 400 ? -9.248 -47.906 19.886 1.00 36.00 400 ARG A C 1
ATOM 3029 O O . ARG A 1 400 ? -8.078 -47.591 19.736 1.00 36.00 400 ARG A O 1
ATOM 3036 N N . GLU A 1 401 ? -10.199 -47.081 20.311 1.00 42.53 401 GLU A N 1
ATOM 3037 C CA . GLU A 1 401 ? -10.023 -45.912 21.195 1.00 42.53 401 GLU A CA 1
ATOM 3038 C C . GLU A 1 401 ? -10.841 -46.205 22.484 1.00 42.53 401 GLU A C 1
ATOM 3040 O O . GLU A 1 401 ? -11.487 -47.261 22.541 1.00 42.53 401 GLU A O 1
ATOM 3045 N N . PRO A 1 402 ? -10.894 -45.313 23.489 1.00 54.12 402 PRO A N 1
ATOM 3046 C CA . PRO A 1 402 ? -9.883 -45.117 24.525 1.00 54.12 402 PRO A CA 1
ATOM 3047 C C . PRO A 1 402 ? -10.461 -45.422 25.927 1.00 54.12 402 PRO A C 1
ATOM 3049 O O . PRO A 1 402 ? -11.661 -45.643 26.083 1.00 54.12 402 PRO A O 1
ATOM 3052 N N . ALA A 1 403 ? -9.613 -45.437 26.958 1.00 45.38 403 ALA A N 1
ATOM 3053 C CA . ALA A 1 403 ? -10.036 -45.496 28.357 1.00 45.38 403 ALA A CA 1
ATOM 3054 C C . ALA A 1 403 ? -9.492 -44.278 29.117 1.00 45.38 403 ALA A C 1
ATOM 3056 O O . ALA A 1 403 ? -8.315 -43.949 28.994 1.00 45.38 403 ALA A O 1
ATOM 3057 N N . HIS A 1 404 ? -10.391 -43.633 29.861 1.00 47.41 404 HIS A N 1
ATOM 3058 C CA . HIS A 1 404 ? -10.144 -42.644 30.910 1.00 47.41 404 HIS A CA 1
ATOM 3059 C C . HIS A 1 404 ? -9.330 -43.229 32.073 1.00 47.41 404 HIS A C 1
ATOM 3061 O O . HIS A 1 404 ? -9.582 -44.373 32.450 1.00 47.41 404 HIS A O 1
ATOM 3067 N N . SER A 1 405 ? -8.494 -42.402 32.710 1.00 45.72 405 SER A N 1
ATOM 3068 C CA . SER A 1 405 ? -8.485 -42.219 34.172 1.00 45.72 405 SER A CA 1
ATOM 3069 C C . SER A 1 405 ? -7.644 -41.001 34.572 1.00 45.72 405 SER A C 1
ATOM 3071 O O . SER A 1 405 ? -6.640 -40.702 33.928 1.00 45.72 405 SER A O 1
ATOM 3073 N N . ASP A 1 406 ? -8.128 -40.338 35.612 1.00 49.03 406 ASP A N 1
ATOM 3074 C CA . ASP A 1 406 ? -7.692 -39.103 36.260 1.00 49.03 406 ASP A CA 1
ATOM 3075 C C . ASP A 1 406 ? -6.382 -39.206 37.082 1.00 49.03 406 ASP A C 1
ATOM 3077 O O . ASP A 1 406 ? -5.839 -40.297 37.256 1.00 49.03 406 ASP A O 1
ATOM 3081 N N . ASP A 1 407 ? -5.978 -38.035 37.602 1.00 48.59 407 ASP A N 1
ATOM 3082 C CA . ASP A 1 407 ? -5.108 -37.724 38.759 1.00 48.59 407 ASP A CA 1
ATOM 3083 C C . ASP A 1 407 ? -3.582 -37.971 38.677 1.00 48.59 407 ASP A C 1
ATOM 3085 O O . ASP A 1 407 ? -3.101 -39.095 38.809 1.00 48.59 407 ASP A O 1
ATOM 3089 N N . ASP A 1 408 ? -2.812 -36.890 38.459 1.00 42.91 408 ASP A N 1
ATOM 3090 C CA . ASP A 1 408 ? -1.991 -36.165 39.471 1.00 42.91 408 ASP A CA 1
ATOM 3091 C C . ASP A 1 408 ? -1.270 -34.945 38.847 1.00 42.91 408 ASP A C 1
ATOM 3093 O O . ASP A 1 408 ? -0.712 -35.074 37.727 1.00 42.91 408 ASP A O 1
#

InterPro domains:
  IPR001719 AP endonuclease 2 [PS51432] (1-268)
  IPR001719 AP endonuclease 2 [PTHR21445] (1-269)
  IPR001719 AP endonuclease 2 [SM00518] (1-267)
  IPR001719 AP endonuclease 2 [TIGR00587] (1-261)
  IPR001719 AP endonuclease 2 [cd00019] (1-254)
  IPR013022 Xylose isomerase-like, TIM barrel domain [PF01261] (16-271)
  IPR018246 AP endonuclease 2, zinc binding site [PS00730] (174-181)
  IPR036237 Xylose isomerase-like superfamily [SSF51658] (1-261)

Secondary structure (DSSP, 8-state):
-EEB---TT-TTHHHHHHHHTT-TTS-EEE-SS-TT-S--PPPPHHHHHHHHHHHHHTT-TTTEEEBPPTT--TT-S-HHHHHHHHHHHHHHHHHHHHHT--EEEE--EE-TTSS-HHHHHHHHHHHHHHHHHHSTTPPEEEEEP----TTEETSSHHHHHHHHHH-S-GGGEEEEEEHHHHHHTT---SSHHHHHHHHHHHHHHT-GGGEEEEE--SSSPPPTTSSTT-SHHHHHHHH-GGGTT--BEE-SSS-HHHHHHHHHHHTT--S-GGG-HHHHHHHHHHHHHHHHHHHHHHHHHHHHHHHHHHHHHHHHTTSSS---------------------------------S-SSSSS--PPP------------------------------------------

Sequence (408 aa):
VGAHVSMAGGIESAIENAKSIGANGERVAIKLRPKMAWASKPIPQANVDEFKRRVLAEGYTSKVMPHGCYLTNLGNPDEDKRAKSMGAFIDDLERCALLGIDLFNFHPGSSVGNCTTEEACGTIADCINQAHKQVKGCPTILLENMAGAGNIIGGRFSDLGLIIKLVKDKSKVGVCLDTCHAFAAGYDLRTEAAFEETMAEFEREIGFGYLKALGSHKDRHANIGLGELGLWPFFKVMNDKRFSLMPIVLETPGYWNREVPALYALQGRRNDPADWQETRRLVEEVRVLREQAEKAREAEKQKAKAEKAEKGGKEKGKQAKGKGKVKKAESDGDSGSDSSSSDDGEEYRVKTISKKAAAKQSAPAKKASAKKTPAKAAAKPAPKRKSTAASGSSSKRKKREPAHSDDD

pLDDT: mean 78.33, std 25.47, range [23.67, 98.81]